Protein AF-A0A7X3MEX0-F1 (afdb_monomer)

Foldseek 3Di:
DDDDDDDDDPDDDPPPVPPPPPDDDDDDDDDDDDDDDDDDDDDDDPVPVVVVVVVQVVQADQAFDDDDPVRVVVQVCVQQVLLVLLLVLCVVAQDPQWGDPVSQVVSQVSCLVVLAQEDEPVNLDAGRNLVQVVVQVVCLVVLDWGWDKYWYAYGNQKIKIWIWTAHSVSKTKIWMWIWGADPVRHTDTDDTTITTFSDWDQDPLGKTKTFSGDDPDLVDQRIDIDRRDDADPVQSCCQVLPDFLQDLFQFCQAQDWDFPVGCQPGALQSSQQSLVCNVPVDGDPQVVAPLAAALVSSCVSLVVAAVDDSVVCCVNQVQDPVSNHGDHDDDDPLQWDPDDGQPGKTQRDWDQDPVRKIKTKIAGHHSSVRGSHQWIKIWIWHADPVGDTHTGTMGGPPVRHNDRDDYDHSCVSPPPD

Secondary structure (DSSP, 8-state):
------------SS-STTSSSSS--PPPPP-------------SSHHHHHHHHHHHHHHTS-EE-PPPHHHHHHHHHHHHHHHHHHHHHHHHHEETTEE-HHHHHHHHHHHHHTT--EEETTSSSPPTTHHHHHHHHHHHHTT--EEEEEEEE-TT--EEEEEEEE-TT-PEEEEEEEEEE-TTS-EEEEEEEEEE-SEEEE-TTSEEEEESS--SSTTS--EEEEE-SPPPHHHHHHIIIIITTT-SSS--TTTS-EETTB-TT--HHHHHHHHHHHHHSS---GGGGTT-EEHHHHHHHHHHHB---HHHHHHHHT-BTTTTEE------TTSS---PPPSEEEEEEEEE-TTS-EEEEEEEEETTTTEEEEEEEEEEEEEPTTS-EEEEEEEE-TTT-S-PPP---GGGGTT--

Radius of gyration: 26.76 Å; Cα contacts (8 Å, |Δi|>4): 718; chains: 1; bounding box: 94×71×64 Å

Nearest PDB structures (foldseek):
  3nm7-assembly2_D  TM=5.779E-01  e=9.319E-01  Borreliella burgdorferi
  3n8b-assembly1_B  TM=6.051E-01  e=1.467E+00  Borreliella burgdorferi
  3nm7-assembly1_A  TM=5.219E-01  e=8.805E-01  Borreliella burgdorferi
  6czh-assembly1_A  TM=4.389E-01  e=1.553E+00  synthetic construct
  9hag-assembly1_A  TM=2.964E-01  e=6.412E+00  synthetic construct

Mean predicted aligned error: 10.01 Å

InterPro domains:
  IPR045714 Protein of unknown function DUF6070 [PF19546] (73-410)

Organism: NCBI:txid2681861

Sequence (417 aa):
MKKRTSIIAAGVFLLIAGMLAWSLKPAHDNERNNSDGDGGSIESIADGEASENQTEKEAYELKIIEMDEQEKEETLKKLFSFMESCKNIYESTIKEGNTDEDALHGMIEIGAKKGLSVACGNRDYNLSNYEQVDAALRDALSGKEAEAEIYQVNTVGVFRYYHLAFNKKNELFVTSASAVFTEEMKPALSQLEKILAYQWEYTPKGWLIWEKALSRNQEMDMHIFCRVLPLDEQCRRITQEYVVPVSYFCNNLFLTDWDMSSLEKLEFNDLFEFLYAEEYGKRLENEAYGDGIPKQEFESVIGQYFDISVDDIEQYGRYDSAKGSYPFHAIGIRNRVQQLQPSFPEVVRCTENEDGTVTAYVEAVSIEEGMDCYYAHEVTLGRREDGRYVYVGNRVDRERSYCIPAYRARREFEGAK

Solvent-accessible surface area (backbone atoms only — not comparable to full-atom values): 24272 Å² total; per-residue (Å²): 136,84,86,79,88,83,90,80,81,91,82,86,92,86,79,79,90,73,78,84,82,82,83,83,76,86,84,78,85,88,88,86,82,88,81,86,90,87,89,78,95,76,87,88,68,68,74,57,61,55,49,51,57,49,57,54,54,56,42,54,42,72,43,71,47,91,74,55,72,65,59,51,53,52,52,50,51,54,46,46,54,52,49,63,72,30,41,70,53,52,72,76,45,54,51,100,73,28,40,46,68,70,51,50,52,50,42,38,49,56,35,32,80,70,71,35,25,22,35,38,68,77,68,85,49,60,29,28,62,27,68,59,42,51,52,23,51,53,39,24,77,72,44,30,68,28,58,36,64,41,36,34,42,35,45,71,50,47,36,37,33,38,40,41,40,29,36,66,84,62,47,43,36,40,40,36,38,31,31,34,66,45,98,85,72,40,84,40,84,74,48,76,52,33,32,44,41,68,45,72,49,74,45,96,86,26,38,39,36,37,26,44,23,52,61,94,47,94,85,53,71,37,51,46,82,43,63,40,52,71,76,57,70,68,22,52,50,46,25,63,74,66,42,58,60,56,48,79,67,76,36,45,78,70,71,39,71,36,34,85,93,44,60,86,83,54,49,55,56,52,39,43,57,34,53,42,22,65,79,68,74,43,77,72,66,59,84,81,33,78,84,19,42,47,49,70,61,50,53,54,51,52,53,64,44,31,92,67,54,70,68,52,49,39,62,68,41,50,52,35,79,91,77,50,17,26,65,55,79,75,90,46,91,80,42,48,68,91,66,90,70,66,70,44,75,39,36,80,42,70,42,80,45,97,87,66,31,37,39,34,37,33,30,20,20,20,56,76,76,69,29,81,51,31,28,32,28,35,42,29,31,36,67,46,97,87,68,49,65,21,57,47,32,21,40,56,35,70,87,69,24,76,50,77,80,77,73,64,65,54,74,69,49,69,77,81,123

Structure (mmCIF, N/CA/C/O backbone):
data_AF-A0A7X3MEX0-F1
#
_entry.id   AF-A0A7X3MEX0-F1
#
loop_
_atom_site.group_PDB
_atom_site.id
_atom_site.type_symbol
_atom_site.label_atom_id
_atom_site.label_alt_id
_atom_site.label_comp_id
_atom_site.label_asym_id
_atom_site.label_entity_id
_atom_site.label_seq_id
_atom_site.pdbx_PDB_ins_code
_atom_site.Cartn_x
_atom_site.Cartn_y
_atom_site.Cartn_z
_atom_site.occupancy
_atom_site.B_iso_or_equiv
_atom_site.auth_seq_id
_atom_site.auth_comp_id
_atom_site.auth_asym_id
_atom_site.auth_atom_id
_atom_site.pdbx_PDB_model_num
ATOM 1 N N . MET A 1 1 ? 42.913 16.919 19.314 1.00 33.41 1 MET A N 1
ATOM 2 C CA . MET A 1 1 ? 42.752 18.363 19.026 1.00 33.41 1 MET A CA 1
ATOM 3 C C . MET A 1 1 ? 41.269 18.695 19.010 1.00 33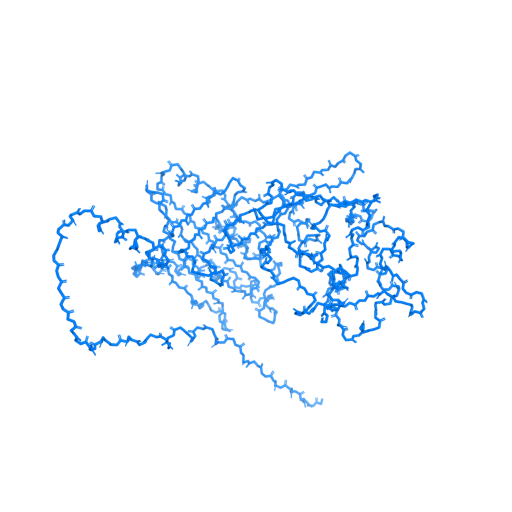.41 1 MET A C 1
ATOM 5 O O . MET A 1 1 ? 40.476 17.877 18.573 1.00 33.41 1 MET A O 1
ATOM 9 N N . LYS A 1 2 ? 40.913 19.834 19.609 1.00 25.48 2 LYS A N 1
ATOM 10 C CA . LYS A 1 2 ? 39.551 20.284 19.922 1.00 25.48 2 LYS A CA 1
ATOM 11 C C . LYS A 1 2 ? 38.726 20.645 18.673 1.00 25.48 2 LYS A C 1
ATOM 13 O O . LYS A 1 2 ? 39.246 21.325 17.800 1.00 25.48 2 LYS A O 1
ATOM 18 N N . LYS A 1 3 ? 37.440 20.266 18.736 1.00 24.16 3 LYS A N 1
ATOM 19 C CA . LYS A 1 3 ? 36.190 20.944 18.314 1.00 24.16 3 LYS A CA 1
ATOM 20 C C . LYS A 1 3 ? 36.165 21.799 17.039 1.00 24.16 3 LYS A C 1
ATOM 22 O O . LYS A 1 3 ? 36.851 22.812 16.963 1.00 24.16 3 LYS A O 1
ATOM 27 N N . ARG A 1 4 ? 35.137 21.527 16.226 1.00 24.48 4 ARG A N 1
ATOM 28 C CA . ARG A 1 4 ? 34.029 22.438 15.840 1.00 24.48 4 ARG A CA 1
ATOM 29 C C . ARG A 1 4 ? 32.907 21.543 15.283 1.00 24.48 4 ARG A C 1
ATOM 31 O O . ARG A 1 4 ? 33.082 20.969 14.224 1.00 24.48 4 ARG A O 1
ATOM 38 N N . THR A 1 5 ? 31.932 21.102 16.080 1.00 26.67 5 THR A N 1
ATOM 39 C CA . THR A 1 5 ? 30.622 21.757 16.294 1.00 26.67 5 THR A CA 1
ATOM 40 C C . THR A 1 5 ? 30.175 22.647 15.133 1.00 26.67 5 THR A C 1
ATOM 42 O O . THR A 1 5 ? 30.556 23.814 15.080 1.00 26.67 5 THR A O 1
ATOM 45 N N . SER A 1 6 ? 29.317 22.098 14.273 1.00 25.45 6 SER A N 1
ATOM 46 C CA . SER A 1 6 ? 28.323 22.859 13.513 1.00 25.45 6 SER A CA 1
ATOM 47 C C . SER A 1 6 ? 26.954 22.431 14.028 1.00 25.45 6 SER A C 1
ATOM 49 O O . SER A 1 6 ? 26.486 21.333 13.756 1.00 25.45 6 SER A O 1
ATOM 51 N N . ILE A 1 7 ? 26.382 23.291 14.865 1.00 29.44 7 ILE A N 1
ATOM 52 C CA . ILE A 1 7 ? 24.985 23.274 15.289 1.00 29.44 7 ILE A CA 1
ATOM 53 C C . ILE A 1 7 ? 24.235 24.040 14.205 1.00 29.44 7 ILE A C 1
ATOM 55 O O . ILE A 1 7 ? 24.453 25.246 14.101 1.00 29.44 7 ILE A O 1
ATOM 59 N N . ILE A 1 8 ? 23.391 23.380 13.410 1.00 28.28 8 ILE A N 1
ATOM 60 C CA . ILE A 1 8 ? 22.372 24.058 12.599 1.00 28.28 8 ILE A CA 1
ATOM 61 C C . ILE A 1 8 ? 21.073 23.240 12.649 1.00 28.28 8 ILE A C 1
ATOM 63 O O . ILE A 1 8 ? 20.976 22.168 12.068 1.00 28.28 8 ILE A O 1
ATOM 67 N N . ALA A 1 9 ? 20.113 23.822 13.372 1.00 27.05 9 ALA A N 1
ATOM 68 C CA . ALA A 1 9 ? 18.663 23.779 13.180 1.00 27.05 9 ALA A CA 1
ATOM 69 C C . ALA A 1 9 ? 17.929 22.424 13.244 1.00 27.05 9 ALA A C 1
ATOM 71 O O . ALA A 1 9 ? 17.372 21.956 12.258 1.00 27.05 9 ALA A O 1
ATOM 72 N N . ALA A 1 10 ? 17.776 21.897 14.462 1.00 30.58 10 ALA A N 1
ATOM 73 C CA . ALA A 1 10 ? 16.537 21.226 14.851 1.00 30.58 10 ALA A CA 1
ATOM 74 C C . ALA A 1 10 ? 15.482 22.313 15.115 1.00 30.58 10 ALA A C 1
ATOM 76 O O . ALA A 1 10 ? 15.647 23.122 16.030 1.00 30.58 10 ALA A O 1
ATOM 77 N N . GLY A 1 11 ? 14.443 22.390 14.284 1.00 30.28 11 GLY A N 1
ATOM 78 C CA . GLY A 1 11 ? 13.380 23.367 14.498 1.00 30.28 11 GLY A CA 1
ATOM 79 C C . GLY A 1 11 ? 12.467 23.610 13.309 1.00 30.28 11 GLY A C 1
ATOM 80 O O . GLY A 1 11 ? 12.394 24.747 12.878 1.00 30.28 11 GLY A O 1
ATOM 81 N N . VAL A 1 12 ? 11.754 22.588 12.827 1.00 31.59 12 VAL A N 1
ATOM 82 C CA . VAL A 1 12 ? 10.429 22.723 12.188 1.00 31.59 12 VAL A CA 1
ATOM 83 C C . VAL A 1 12 ? 9.740 21.358 12.289 1.00 31.59 12 VAL A C 1
ATOM 85 O O . VAL A 1 12 ? 10.047 20.506 11.480 1.00 31.59 12 VAL A O 1
ATOM 88 N N . PHE A 1 13 ? 8.862 21.125 13.272 1.00 32.41 13 PHE A N 1
ATOM 89 C CA . PHE A 1 13 ? 7.739 20.160 13.169 1.00 32.41 13 PHE A CA 1
ATOM 90 C C . PHE A 1 13 ? 6.729 20.337 14.323 1.00 32.41 13 PHE A C 1
ATOM 92 O O . PHE A 1 13 ? 6.247 19.394 14.936 1.00 32.41 13 PHE A O 1
ATOM 99 N N . LEU A 1 14 ? 6.386 21.596 14.616 1.00 30.33 14 LEU A N 1
ATOM 100 C CA . LEU A 1 14 ? 5.299 21.961 15.536 1.00 30.33 14 LEU A CA 1
ATOM 101 C C . LEU A 1 14 ? 4.440 23.094 14.949 1.00 30.33 14 LEU A C 1
ATOM 103 O O . LEU A 1 14 ? 4.109 24.063 15.623 1.00 30.33 14 LEU A O 1
ATOM 107 N N . LEU A 1 15 ? 4.102 22.998 13.659 1.00 28.53 15 LEU A N 1
ATOM 108 C CA . LEU A 1 15 ? 3.284 24.001 12.963 1.00 28.53 15 LEU A CA 1
ATOM 109 C C . LEU A 1 15 ? 2.318 23.383 11.937 1.00 28.53 15 LEU A C 1
ATOM 111 O O . LEU A 1 15 ? 2.246 23.832 10.802 1.00 28.53 15 LEU A O 1
ATOM 115 N N . ILE A 1 16 ? 1.539 22.374 12.343 1.00 33.62 16 ILE A N 1
ATOM 116 C CA . ILE A 1 16 ? 0.289 22.015 11.631 1.00 33.62 16 ILE A CA 1
ATOM 117 C C . ILE A 1 16 ? -0.940 21.981 12.567 1.00 33.62 16 ILE A C 1
ATOM 119 O O . ILE A 1 16 ? -2.067 22.073 12.103 1.00 33.62 16 ILE A O 1
ATOM 123 N N . ALA A 1 17 ? -0.778 22.038 13.894 1.00 31.12 17 ALA A N 1
ATOM 124 C CA . ALA A 1 17 ? -1.920 22.090 14.823 1.00 31.12 17 ALA A CA 1
ATOM 125 C C . ALA A 1 17 ? -2.457 23.514 15.127 1.00 31.12 17 ALA A C 1
ATOM 127 O O . ALA A 1 17 ? -3.343 23.676 15.959 1.00 31.12 17 ALA A O 1
ATOM 128 N N . GLY A 1 18 ? -1.928 24.565 14.483 1.00 29.59 18 GLY A N 1
ATOM 129 C CA . GLY A 1 18 ? -2.185 25.969 14.854 1.00 29.59 18 GLY A CA 1
ATOM 130 C C . GLY A 1 18 ? -2.946 26.838 13.844 1.00 29.59 18 GLY A C 1
ATOM 131 O O . GLY A 1 18 ? -3.159 28.013 14.128 1.00 29.59 18 GLY A O 1
ATOM 132 N N . MET A 1 19 ? -3.353 26.317 12.679 1.00 27.20 19 MET A N 1
ATOM 133 C CA . MET A 1 19 ? -4.048 27.109 11.639 1.00 27.20 19 MET A CA 1
ATOM 134 C C . MET A 1 19 ? -5.567 26.885 11.551 1.00 27.20 19 MET A C 1
ATOM 136 O O . MET A 1 19 ? -6.206 27.445 10.670 1.00 27.20 19 MET A O 1
ATOM 140 N N . LEU A 1 20 ? -6.177 26.153 12.488 1.00 32.59 20 LEU A N 1
ATOM 141 C CA . LEU A 1 20 ? -7.638 25.954 12.519 1.00 32.59 20 LEU A CA 1
ATOM 142 C C . LEU A 1 20 ? -8.388 26.864 13.511 1.00 32.59 20 LEU A C 1
ATOM 144 O O . LEU A 1 20 ? -9.610 26.813 13.585 1.00 32.59 20 LEU A O 1
ATOM 148 N N . ALA A 1 21 ? -7.697 27.753 14.234 1.00 29.94 21 ALA A N 1
ATOM 149 C CA . ALA A 1 21 ? -8.322 28.591 15.269 1.00 29.94 21 ALA A CA 1
ATOM 150 C C . ALA A 1 21 ? -8.512 30.077 14.896 1.00 29.94 21 ALA A C 1
ATOM 152 O O . ALA A 1 21 ? -8.937 30.860 15.742 1.00 29.94 21 ALA A O 1
ATOM 153 N N . TRP A 1 22 ? -8.240 30.497 13.653 1.00 25.12 22 TRP A N 1
ATOM 154 C CA . TRP A 1 22 ? -8.378 31.903 13.229 1.00 25.12 22 TRP A CA 1
ATOM 155 C C . TRP A 1 22 ? -9.063 32.052 11.864 1.00 25.12 22 TRP A C 1
ATOM 157 O O . TRP A 1 22 ? -8.577 32.710 10.951 1.00 25.12 22 TRP A O 1
ATOM 167 N N . SER A 1 23 ? -10.235 31.437 11.704 1.00 29.08 23 SER A N 1
ATOM 168 C CA . SER A 1 23 ? -11.160 31.766 10.601 1.00 29.08 23 SER A CA 1
ATOM 169 C C . SER A 1 23 ? -12.637 31.644 10.988 1.00 29.08 23 SER A C 1
ATOM 171 O O . SER A 1 23 ? -13.495 31.513 10.125 1.00 29.08 23 SER A O 1
ATOM 173 N N . LEU A 1 24 ? -12.958 31.723 12.282 1.00 27.80 24 LEU A N 1
ATOM 174 C CA . LEU A 1 24 ? -14.335 31.771 12.772 1.00 27.80 24 LEU A CA 1
ATOM 175 C C . LEU A 1 24 ? -14.536 33.051 13.588 1.00 27.80 24 LEU A C 1
ATOM 177 O O . LEU A 1 24 ? -14.360 33.085 14.803 1.00 27.80 24 LEU A O 1
ATOM 181 N N . LYS A 1 25 ? -14.913 34.128 12.896 1.00 28.11 25 LYS A N 1
ATOM 182 C CA . LYS A 1 25 ? -15.752 35.176 13.484 1.00 28.11 25 LYS A CA 1
ATOM 183 C C . LYS A 1 25 ? -17.060 35.231 12.695 1.00 28.11 25 LYS A C 1
ATOM 185 O O . LYS A 1 25 ? -17.002 35.243 11.467 1.00 28.11 25 LYS A O 1
ATOM 190 N N . PRO A 1 26 ? -18.215 35.264 13.375 1.00 27.38 26 PRO A N 1
ATOM 191 C CA . PRO A 1 26 ? -19.511 35.315 12.719 1.00 27.38 26 PRO A CA 1
ATOM 192 C C . PRO A 1 26 ? -19.716 36.696 12.087 1.00 27.38 26 PRO A C 1
ATOM 194 O O . PRO A 1 26 ? -19.465 37.723 12.723 1.00 27.38 26 PRO A O 1
ATOM 197 N N . ALA A 1 27 ? -20.164 36.720 10.832 1.00 27.23 27 ALA A N 1
ATOM 198 C CA . ALA A 1 27 ? -20.705 37.924 10.221 1.00 27.23 27 ALA A CA 1
ATOM 199 C C . ALA A 1 27 ? -22.093 38.184 10.823 1.00 27.23 27 ALA A C 1
ATOM 201 O O . ALA A 1 27 ? -22.945 37.301 10.839 1.00 27.23 27 ALA A O 1
ATOM 202 N N . HIS A 1 28 ? -22.268 39.383 11.372 1.00 27.72 28 HIS A N 1
ATOM 203 C CA . HIS A 1 28 ? -23.515 39.879 11.942 1.00 27.72 28 HIS A CA 1
ATOM 204 C C . HIS A 1 28 ? -24.459 40.343 10.820 1.00 27.72 28 HIS A C 1
ATOM 206 O O . HIS A 1 28 ? -24.001 40.881 9.811 1.00 27.72 28 HIS A O 1
ATOM 212 N N . ASP A 1 29 ? -25.756 40.139 11.039 1.00 27.77 29 ASP A N 1
ATOM 213 C CA . ASP A 1 29 ? -26.850 40.338 10.088 1.00 27.77 29 ASP A CA 1
ATOM 214 C C . ASP A 1 29 ? -27.067 41.763 9.542 1.00 27.77 29 ASP A C 1
ATOM 216 O O . ASP A 1 29 ? -26.696 42.779 10.131 1.00 27.77 29 ASP A O 1
ATOM 220 N N . ASN A 1 30 ? -27.737 41.740 8.387 1.00 28.39 30 ASN A N 1
ATOM 221 C CA . ASN A 1 30 ? -28.229 42.781 7.484 1.00 28.39 30 ASN A CA 1
ATOM 222 C C . ASN A 1 30 ? -29.054 43.926 8.105 1.00 28.39 30 ASN A C 1
ATOM 224 O O . ASN A 1 30 ? -29.898 43.703 8.964 1.00 28.39 30 ASN A O 1
ATOM 228 N N . GLU A 1 31 ? -29.010 45.090 7.446 1.00 24.69 31 GLU A N 1
ATOM 229 C CA . GLU A 1 31 ? -30.190 45.950 7.276 1.00 24.69 31 GLU A CA 1
ATOM 230 C C . GLU A 1 31 ? -30.244 46.513 5.847 1.00 24.69 31 GLU A C 1
ATOM 232 O O . GLU A 1 31 ? -29.374 47.285 5.439 1.00 24.69 31 GLU A O 1
ATOM 237 N N . ARG A 1 32 ? -31.307 46.178 5.102 1.00 25.52 32 ARG A N 1
ATOM 238 C CA . ARG A 1 32 ? -31.949 47.072 4.123 1.00 25.52 32 ARG A CA 1
ATOM 239 C C . ARG A 1 32 ? -33.393 46.634 3.864 1.00 25.52 32 ARG A C 1
ATOM 241 O O . ARG A 1 32 ? -33.662 45.484 3.541 1.00 25.52 32 ARG A O 1
ATOM 248 N N . ASN A 1 33 ? -34.284 47.603 4.042 1.00 25.75 33 ASN A N 1
ATOM 249 C CA . ASN A 1 33 ? -35.743 47.538 3.984 1.00 25.75 33 ASN A CA 1
ATOM 250 C C . ASN A 1 33 ? -36.336 47.517 2.561 1.00 25.75 33 ASN A C 1
ATOM 252 O O . ASN A 1 33 ? -35.744 48.090 1.646 1.00 25.75 33 ASN A O 1
ATOM 256 N N . ASN A 1 34 ? -37.602 47.060 2.521 1.00 27.89 34 ASN A N 1
ATOM 257 C CA . ASN A 1 34 ? -38.707 47.359 1.581 1.00 27.89 34 ASN A CA 1
ATOM 258 C C . ASN A 1 34 ? -38.668 46.663 0.202 1.00 27.89 34 ASN A C 1
ATOM 260 O O . ASN A 1 34 ? -37.616 46.584 -0.413 1.00 27.89 34 ASN A O 1
ATOM 264 N N . SER A 1 35 ? -39.769 46.168 -0.384 1.00 26.97 35 SER A N 1
ATOM 265 C CA . SER A 1 35 ? -41.216 46.350 -0.145 1.00 26.97 35 SER A CA 1
ATOM 266 C C . SER A 1 35 ? -42.042 45.354 -0.989 1.00 26.97 35 SER A C 1
ATOM 268 O O . SER A 1 35 ? -41.588 44.948 -2.053 1.00 26.97 35 SE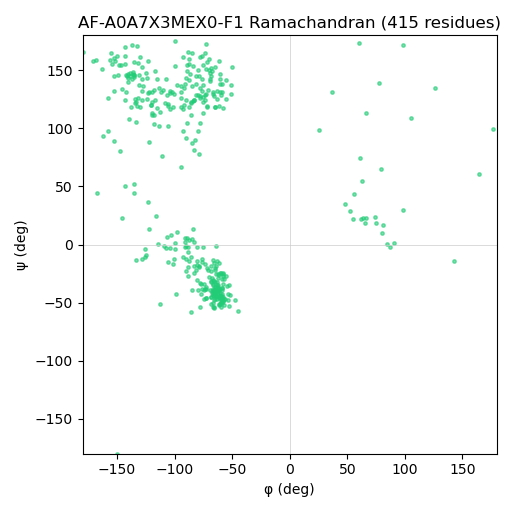R A O 1
ATOM 270 N N . ASP A 1 36 ? -43.274 45.102 -0.530 1.00 28.31 36 ASP A N 1
ATOM 271 C CA . ASP A 1 36 ? -44.517 44.789 -1.264 1.00 28.31 36 ASP A CA 1
ATOM 272 C C . ASP A 1 36 ? -44.681 43.486 -2.080 1.00 28.31 36 ASP A C 1
ATOM 274 O O . ASP A 1 36 ? -44.184 43.344 -3.190 1.00 28.31 36 ASP A O 1
ATOM 278 N N . GLY A 1 37 ? -45.598 42.639 -1.586 1.00 26.03 37 GLY A N 1
ATOM 279 C CA . GLY A 1 37 ? -46.885 42.444 -2.270 1.00 26.03 37 GLY A CA 1
ATOM 280 C C . GLY A 1 37 ? -47.120 41.150 -3.060 1.00 26.03 37 GLY A C 1
ATOM 281 O O . GLY A 1 37 ? -46.685 41.024 -4.196 1.00 26.03 37 GLY A O 1
ATOM 282 N N . ASP A 1 38 ? -47.988 40.311 -2.486 1.00 28.45 38 ASP A N 1
ATOM 283 C CA . ASP A 1 38 ? -49.147 39.632 -3.106 1.00 28.45 38 ASP A CA 1
ATOM 284 C C . ASP A 1 38 ? -49.192 38.103 -2.940 1.00 28.45 38 ASP A C 1
ATOM 286 O O . ASP A 1 38 ? -48.194 37.392 -3.014 1.00 28.45 38 ASP A O 1
ATOM 290 N N . GLY A 1 39 ? -50.390 37.633 -2.593 1.00 30.03 39 GLY A N 1
ATOM 291 C CA . GLY A 1 39 ? -50.663 36.330 -2.011 1.00 30.03 39 GLY A CA 1
ATOM 292 C C . GLY A 1 39 ? -50.877 35.200 -3.013 1.00 30.03 39 GLY A C 1
ATOM 293 O O . GLY A 1 39 ? -51.260 35.390 -4.163 1.00 30.03 39 GLY A O 1
ATOM 294 N N . GLY A 1 40 ? -50.708 33.982 -2.509 1.00 26.69 40 GLY A N 1
ATOM 295 C CA . GLY A 1 40 ? -51.082 32.758 -3.203 1.00 26.69 40 GLY A CA 1
ATOM 296 C C . GLY A 1 40 ? -50.678 31.544 -2.383 1.00 26.69 40 GLY A C 1
ATOM 297 O O . GLY A 1 40 ? -49.517 31.158 -2.360 1.00 26.69 40 GLY A O 1
ATOM 298 N N . SER A 1 41 ? -51.640 30.968 -1.674 1.00 36.75 41 SER A N 1
ATOM 299 C CA . SER A 1 41 ? -51.510 29.731 -0.911 1.00 36.75 41 SER A CA 1
ATOM 300 C C . SER A 1 41 ? -51.157 28.544 -1.814 1.00 36.75 41 SER A C 1
ATOM 302 O O . SER A 1 41 ? -51.954 28.167 -2.671 1.00 36.75 41 SER A O 1
ATOM 304 N N . ILE A 1 42 ? -50.004 27.917 -1.564 1.00 32.09 42 ILE A N 1
ATOM 305 C CA . ILE A 1 42 ? -49.700 26.537 -1.965 1.00 32.09 42 ILE A CA 1
ATOM 306 C C . ILE A 1 42 ? -49.089 25.841 -0.745 1.00 32.09 42 ILE A C 1
ATOM 308 O O . ILE A 1 42 ? -47.954 26.106 -0.357 1.00 32.09 42 ILE A O 1
ATOM 312 N N . GLU A 1 43 ? -49.883 24.983 -0.108 1.00 35.53 43 GLU A N 1
ATOM 313 C CA . GLU A 1 43 ? -49.403 24.021 0.881 1.00 35.53 43 GLU A CA 1
ATOM 314 C C . GLU A 1 43 ? -48.531 22.945 0.210 1.00 35.53 43 GLU A C 1
ATOM 316 O O . GLU A 1 43 ? -48.845 22.455 -0.875 1.00 35.53 43 GLU A O 1
ATOM 321 N N . SER A 1 44 ? -47.509 22.508 0.955 1.00 42.88 44 SER A N 1
ATOM 322 C CA . SER A 1 44 ? -46.856 21.185 0.905 1.00 42.88 44 SER A CA 1
ATOM 323 C C . SER A 1 44 ? -45.829 20.867 -0.199 1.00 42.88 44 SER A C 1
ATOM 325 O O . SER A 1 44 ? -46.011 19.925 -0.961 1.00 42.88 44 SER A O 1
ATOM 327 N N . ILE A 1 45 ? -44.682 21.566 -0.205 1.00 39.06 45 ILE A N 1
ATOM 328 C CA . ILE A 1 45 ? -43.394 21.026 -0.731 1.00 39.06 45 ILE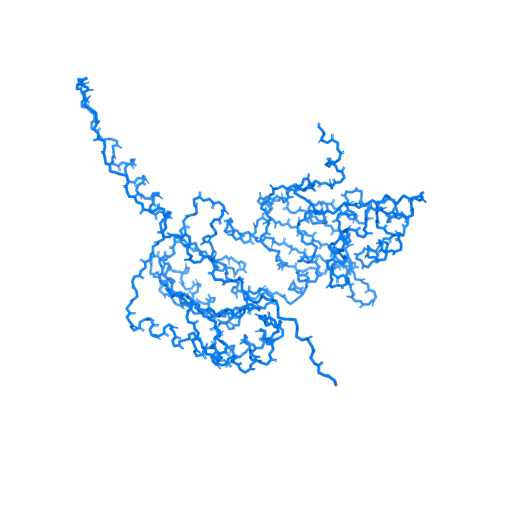 A CA 1
ATOM 329 C C . ILE A 1 45 ? -42.196 21.293 0.225 1.00 39.06 45 ILE A C 1
ATOM 331 O O . ILE A 1 45 ? -41.158 20.650 0.119 1.00 39.06 45 ILE A O 1
ATOM 335 N N . ALA A 1 46 ? -42.335 22.162 1.234 1.00 35.81 46 ALA A N 1
ATOM 336 C CA . ALA A 1 46 ? -41.202 22.638 2.042 1.00 35.81 46 ALA A CA 1
ATOM 337 C C . ALA A 1 46 ? -40.576 21.616 3.021 1.00 35.81 46 ALA A C 1
ATOM 339 O O . ALA A 1 46 ? -39.426 21.796 3.417 1.00 35.81 46 ALA A O 1
ATOM 340 N N . ASP A 1 47 ? -41.283 20.544 3.397 1.00 35.06 47 ASP A N 1
ATOM 341 C CA . ASP A 1 47 ? -40.764 19.565 4.372 1.00 35.06 47 ASP A CA 1
ATOM 342 C C . ASP A 1 47 ? -39.762 18.565 3.761 1.00 35.06 47 ASP A C 1
ATOM 344 O O . ASP A 1 47 ? -38.964 17.976 4.489 1.00 35.06 47 ASP A O 1
ATOM 348 N N . GLY A 1 48 ? -39.753 18.392 2.432 1.00 34.88 48 GLY A N 1
ATOM 349 C CA . GLY A 1 48 ? -38.786 17.531 1.740 1.00 34.88 48 GLY A CA 1
ATOM 350 C C . GLY A 1 48 ? -37.419 18.200 1.591 1.00 34.88 48 GLY A C 1
ATOM 351 O O . GLY A 1 48 ? -36.422 17.675 2.078 1.00 34.88 48 GLY A O 1
ATOM 352 N N . GLU A 1 49 ? -37.392 19.411 1.025 1.00 35.78 49 GLU A N 1
ATOM 353 C CA . GLU A 1 49 ? -36.154 20.151 0.724 1.00 35.78 49 GLU A CA 1
ATOM 354 C C . GLU A 1 49 ? -35.407 20.629 1.982 1.00 35.78 49 GLU A C 1
ATOM 356 O O . GLU A 1 49 ? -34.177 20.698 1.984 1.00 35.78 49 GLU A O 1
ATOM 361 N N . ALA A 1 50 ? -36.116 20.954 3.071 1.00 36.91 50 ALA A N 1
ATOM 362 C CA . ALA A 1 50 ? -35.483 21.348 4.332 1.00 36.91 50 ALA A CA 1
ATOM 363 C C . ALA A 1 50 ? -34.857 20.149 5.066 1.00 36.91 50 ALA A C 1
ATOM 365 O O . ALA A 1 50 ? -33.766 20.280 5.621 1.00 36.91 50 ALA A O 1
ATOM 366 N N . SER A 1 51 ? -35.510 18.977 5.032 1.00 42.25 51 SER A N 1
ATOM 367 C CA . SER A 1 51 ? -34.967 17.749 5.626 1.00 42.25 51 SER A CA 1
ATOM 368 C C . SER A 1 51 ? -33.804 17.180 4.809 1.00 42.25 51 SER A C 1
ATOM 370 O O . SER A 1 51 ? -32.809 16.757 5.395 1.00 42.25 51 SER A O 1
ATOM 372 N N . GLU A 1 52 ? -33.867 17.241 3.474 1.00 47.97 52 GLU A N 1
ATOM 373 C CA . GLU A 1 52 ? -32.787 16.781 2.592 1.00 47.97 52 GLU A CA 1
ATOM 374 C C . GLU A 1 52 ? -31.529 17.638 2.777 1.00 47.97 52 GLU A C 1
ATOM 376 O O . GLU A 1 52 ? -30.460 17.092 3.038 1.00 47.97 52 GLU A O 1
ATOM 381 N N . ASN A 1 53 ? -31.663 18.972 2.795 1.00 56.50 53 ASN A N 1
ATOM 382 C CA . ASN A 1 53 ? -30.536 19.883 3.042 1.00 56.50 53 ASN A CA 1
ATOM 383 C C . ASN A 1 53 ? -29.911 19.719 4.440 1.00 56.50 53 ASN A C 1
ATOM 385 O O . ASN A 1 53 ? -28.710 19.938 4.620 1.00 56.50 53 ASN A O 1
ATOM 389 N N . GLN A 1 54 ? -30.708 19.366 5.451 1.00 52.84 54 GLN A N 1
ATOM 390 C CA . GLN A 1 54 ? -30.216 19.159 6.813 1.00 52.84 54 GLN A CA 1
ATOM 391 C C . GLN A 1 54 ? -29.501 17.807 6.956 1.00 52.84 54 GLN A C 1
ATOM 393 O O . GLN A 1 54 ? -28.405 17.757 7.511 1.00 52.84 54 GLN A O 1
ATOM 398 N N . THR A 1 55 ? -30.059 16.746 6.365 1.00 62.19 55 THR A N 1
ATOM 399 C CA . THR A 1 55 ? -29.454 15.402 6.331 1.00 62.19 55 THR A CA 1
ATOM 400 C C . THR A 1 55 ? -28.147 15.399 5.532 1.00 62.19 55 THR A C 1
ATOM 402 O O . THR A 1 55 ? -27.167 14.775 5.935 1.00 62.19 55 THR A O 1
ATOM 405 N N . GLU A 1 56 ? -28.099 16.147 4.428 1.00 63.94 56 GLU A N 1
ATOM 406 C CA . GLU A 1 56 ? -26.894 16.317 3.618 1.00 63.94 56 GLU A CA 1
ATOM 407 C C . GLU A 1 56 ? -25.805 17.064 4.395 1.00 63.94 56 GLU A C 1
ATOM 409 O O . GLU A 1 56 ? -24.661 16.621 4.433 1.00 63.94 56 GLU A O 1
ATOM 414 N N . LYS A 1 57 ? -26.144 18.148 5.103 1.00 68.19 57 LYS A N 1
ATOM 415 C CA . LYS A 1 57 ? -25.173 18.892 5.917 1.00 68.19 57 LYS A CA 1
ATOM 416 C C . LYS A 1 57 ? -24.602 18.056 7.069 1.00 68.19 57 LYS A C 1
ATOM 418 O O . LYS A 1 57 ? -23.400 18.133 7.322 1.00 68.19 57 LYS A O 1
ATOM 423 N N . GLU A 1 58 ? -25.436 17.248 7.721 1.00 71.94 58 GLU A N 1
ATOM 424 C CA . GLU A 1 58 ? -25.035 16.325 8.793 1.00 71.94 58 GLU A CA 1
ATOM 425 C C . GLU A 1 58 ? -24.076 15.226 8.314 1.00 71.94 58 GLU A C 1
ATOM 427 O O . GLU A 1 58 ? -23.289 14.715 9.111 1.00 71.94 58 GLU A O 1
ATOM 432 N N . ALA A 1 59 ? -24.105 14.868 7.027 1.00 78.38 59 ALA A N 1
ATOM 433 C CA . ALA A 1 59 ? -23.194 13.878 6.460 1.00 78.38 59 ALA A CA 1
ATOM 434 C C . ALA A 1 59 ? -21.742 14.387 6.370 1.00 78.38 59 ALA A C 1
ATOM 436 O O . ALA A 1 59 ? -20.815 13.591 6.483 1.00 78.38 59 ALA A O 1
ATOM 437 N N . TYR A 1 60 ? -21.535 15.704 6.235 1.00 82.81 60 TYR A N 1
ATOM 438 C CA . TYR A 1 60 ? -20.206 16.337 6.182 1.00 82.81 60 TYR A CA 1
ATOM 439 C C . TYR A 1 60 ? -19.666 16.767 7.557 1.00 82.81 60 TYR A C 1
ATOM 441 O O . TYR A 1 60 ? -18.574 17.337 7.638 1.00 82.81 60 TYR A O 1
ATOM 449 N N . GLU A 1 61 ? -20.428 16.576 8.637 1.00 85.56 61 GLU A N 1
ATOM 450 C CA . GLU A 1 61 ? -20.017 16.952 9.991 1.00 85.56 61 GLU A CA 1
ATOM 451 C C . GLU A 1 61 ? -19.520 15.728 10.769 1.00 85.56 61 GLU A C 1
ATOM 453 O O . GLU A 1 61 ? -20.183 14.695 10.853 1.00 85.56 61 GLU A O 1
ATOM 458 N N . LEU A 1 62 ? -18.335 15.855 11.374 1.00 88.50 62 LEU A N 1
ATOM 459 C CA . LEU A 1 62 ? -17.763 14.806 12.212 1.00 88.50 62 LEU A CA 1
ATOM 460 C C . LEU A 1 62 ? -18.633 14.592 13.459 1.00 88.50 62 LEU A C 1
ATOM 462 O O . LEU A 1 62 ? -18.741 15.476 14.313 1.00 88.50 62 LEU A O 1
ATOM 466 N N . LYS A 1 63 ? -19.188 13.388 13.612 1.00 93.31 63 LYS A N 1
ATOM 467 C CA . LYS A 1 63 ? -20.014 13.017 14.768 1.00 93.31 63 LYS A CA 1
ATOM 468 C C . LYS A 1 63 ? -19.141 12.596 15.949 1.00 93.31 63 LYS A C 1
ATOM 470 O O . LYS A 1 63 ? -18.921 11.409 16.179 1.00 93.31 63 LYS A O 1
ATOM 475 N N . ILE A 1 64 ? -18.631 13.579 16.689 1.00 94.25 64 ILE A N 1
ATOM 476 C CA . ILE A 1 64 ? -17.856 13.357 17.919 1.00 94.25 64 ILE A CA 1
ATOM 477 C C . ILE A 1 64 ? -18.793 12.964 19.062 1.00 94.25 64 ILE A C 1
ATOM 479 O O . ILE A 1 64 ? -19.846 13.569 19.258 1.00 94.25 64 ILE A O 1
ATOM 483 N N . ILE A 1 65 ? -18.377 11.978 19.847 1.00 96.94 65 ILE A N 1
ATOM 484 C CA . ILE A 1 65 ? -19.073 11.515 21.043 1.00 96.94 65 ILE A CA 1
ATOM 485 C C . ILE A 1 65 ? -18.213 11.843 22.258 1.00 96.94 65 ILE A C 1
ATOM 487 O O . ILE A 1 65 ? -17.005 11.602 22.266 1.00 96.94 65 ILE A O 1
ATOM 491 N N . GLU A 1 66 ? -18.838 12.388 23.298 1.00 95.94 66 GLU A N 1
ATOM 492 C CA . GLU A 1 66 ? -18.153 12.614 24.565 1.00 95.94 66 GLU A CA 1
ATOM 493 C C . GLU A 1 66 ? -17.795 11.281 25.227 1.00 95.94 66 GLU A C 1
ATOM 495 O O . GLU A 1 66 ? -18.635 10.396 25.389 1.00 95.94 66 GLU A O 1
ATOM 500 N N . MET A 1 67 ? -16.529 11.159 25.615 1.00 96.88 67 MET A N 1
ATOM 501 C CA . MET A 1 67 ? -16.034 10.043 26.412 1.00 96.88 67 MET A CA 1
ATOM 502 C C . MET A 1 67 ? -16.130 10.401 27.891 1.00 96.88 67 MET A C 1
ATOM 504 O O . MET A 1 67 ? -15.752 11.514 28.284 1.00 96.88 67 MET A O 1
ATOM 508 N N . ASP A 1 68 ? -16.558 9.450 28.714 1.00 96.19 68 ASP A N 1
ATOM 509 C CA . ASP A 1 68 ? -16.416 9.582 30.160 1.00 96.19 68 ASP A CA 1
ATOM 510 C C . ASP A 1 68 ? -14.953 9.373 30.601 1.00 96.19 68 ASP A C 1
ATOM 512 O O . ASP A 1 68 ? -14.097 8.926 29.834 1.00 96.19 68 ASP A O 1
ATOM 516 N N . GLU A 1 69 ? -14.635 9.762 31.836 1.00 96.75 69 GLU A N 1
ATOM 517 C CA . GLU A 1 69 ? -13.260 9.677 32.345 1.00 96.75 69 GLU A CA 1
ATOM 518 C C . GLU A 1 69 ? -12.757 8.233 32.452 1.00 96.75 69 GLU A C 1
ATOM 520 O O . GLU A 1 69 ? -11.576 7.985 32.219 1.00 96.75 69 GLU A O 1
ATOM 525 N N . GLN A 1 70 ? -13.641 7.271 32.732 1.00 97.00 70 GLN A N 1
ATOM 526 C CA . GLN A 1 70 ? -13.256 5.866 32.819 1.00 97.00 70 GLN A CA 1
ATOM 527 C C . GLN A 1 70 ? -12.858 5.330 31.436 1.00 97.00 70 GLN A C 1
ATOM 529 O O . GLN A 1 70 ? -11.808 4.704 31.298 1.00 97.00 70 GLN A O 1
ATOM 534 N N . GLU A 1 71 ? -13.64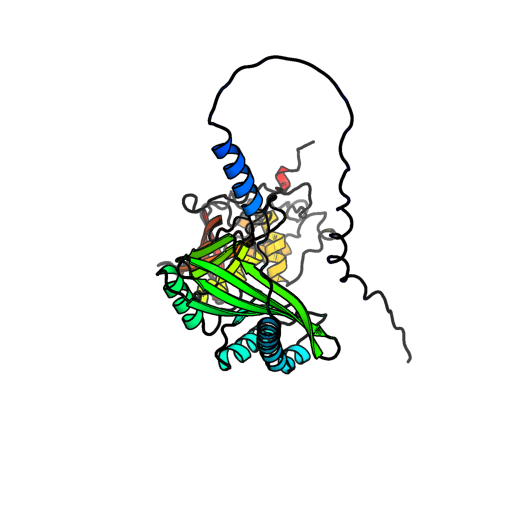1 5.628 30.399 1.00 97.00 71 GLU A N 1
ATOM 535 C CA . GLU A 1 71 ? -13.356 5.238 29.019 1.00 97.00 71 GLU A CA 1
ATOM 536 C C . GLU A 1 71 ? -12.024 5.832 28.535 1.00 97.00 71 GLU A C 1
ATOM 538 O O . GLU A 1 71 ? -11.216 5.139 27.904 1.00 97.00 71 GLU A O 1
ATOM 543 N N . LYS A 1 72 ? -11.748 7.102 28.870 1.00 98.00 72 LYS A N 1
ATOM 544 C CA . LYS A 1 72 ? -10.461 7.749 28.564 1.00 98.00 72 LYS A CA 1
ATOM 545 C C . LYS A 1 72 ? -9.307 7.034 29.261 1.00 98.00 72 LYS A C 1
ATOM 547 O O . LYS A 1 72 ? -8.325 6.682 28.606 1.00 98.00 72 LYS A O 1
ATOM 552 N N . GLU A 1 73 ? -9.410 6.800 30.567 1.00 97.94 73 GLU A N 1
ATOM 553 C CA . GLU A 1 73 ? -8.363 6.139 31.350 1.00 97.94 73 GLU A CA 1
ATOM 554 C C . GLU A 1 73 ? -8.074 4.718 30.846 1.00 97.94 73 GLU A C 1
ATOM 556 O O . GLU A 1 73 ? -6.908 4.344 30.684 1.00 97.94 73 GLU A O 1
ATOM 561 N N . GLU A 1 74 ? -9.110 3.933 30.546 1.00 97.88 74 GLU A N 1
ATOM 562 C CA . GLU A 1 74 ? -8.971 2.573 30.021 1.00 97.88 74 GLU A CA 1
ATOM 563 C C . GLU A 1 74 ? -8.317 2.557 28.633 1.00 97.88 74 GLU A C 1
ATOM 565 O O . GLU A 1 74 ? -7.392 1.771 28.396 1.00 97.88 74 GLU A O 1
ATOM 570 N N . THR A 1 75 ? -8.730 3.469 27.749 1.00 98.19 75 THR A N 1
ATOM 571 C CA . THR A 1 75 ? -8.156 3.634 26.405 1.00 98.19 75 THR A CA 1
ATOM 572 C C . THR A 1 75 ? -6.664 3.965 26.475 1.00 98.19 75 THR A C 1
ATOM 574 O O . THR A 1 75 ? -5.834 3.308 25.840 1.00 98.19 75 THR A O 1
ATOM 577 N N . LEU A 1 76 ? -6.295 4.950 27.299 1.00 98.25 76 LEU A N 1
ATOM 578 C CA . LEU A 1 76 ? -4.902 5.363 27.467 1.00 98.25 76 LEU A CA 1
ATOM 579 C C . LEU A 1 76 ? -4.058 4.264 28.111 1.00 98.25 76 LEU A C 1
ATOM 581 O O . LEU A 1 76 ? -2.933 4.015 27.678 1.00 98.25 76 LEU A O 1
ATOM 585 N N . LYS A 1 77 ? -4.603 3.555 29.105 1.00 98.31 77 LYS A N 1
ATOM 586 C CA . LYS A 1 77 ? -3.926 2.426 29.749 1.00 98.31 77 LYS A CA 1
ATOM 587 C C . LYS A 1 77 ? -3.604 1.317 28.749 1.00 98.31 77 LYS A C 1
ATOM 589 O O . LYS A 1 77 ? -2.491 0.792 28.777 1.00 98.31 77 LYS A O 1
ATOM 594 N N . LYS A 1 78 ? -4.546 0.968 27.867 1.00 98.44 78 LYS A N 1
ATOM 595 C CA . LYS A 1 78 ? -4.346 -0.038 26.813 1.00 98.44 78 LYS A CA 1
ATOM 596 C C . LYS A 1 78 ? -3.235 0.377 25.849 1.00 98.44 78 LYS A C 1
ATOM 598 O O . LYS A 1 78 ? -2.293 -0.392 25.651 1.00 98.44 78 LYS A O 1
ATOM 603 N N . LEU A 1 79 ? -3.304 1.595 25.308 1.00 98.56 79 LEU A N 1
ATOM 604 C CA . LEU A 1 79 ? -2.293 2.119 24.386 1.00 98.56 79 LEU A CA 1
ATOM 605 C C . LEU A 1 79 ? -0.904 2.189 25.041 1.00 98.56 79 LEU A C 1
ATOM 607 O O . LEU A 1 79 ? 0.064 1.649 24.508 1.00 98.56 79 LEU A O 1
ATOM 611 N N . PHE A 1 80 ? -0.797 2.795 26.224 1.00 98.44 80 PHE A N 1
ATOM 612 C CA . PHE A 1 80 ? 0.490 2.982 26.898 1.00 98.44 80 PHE A CA 1
ATOM 613 C C . PHE A 1 80 ? 1.094 1.666 27.386 1.00 98.44 80 PHE A C 1
ATOM 615 O O . PHE A 1 80 ? 2.313 1.515 27.366 1.00 98.44 80 PHE A O 1
ATOM 622 N N . SER A 1 81 ? 0.275 0.682 27.766 1.00 98.31 81 SER A N 1
ATOM 623 C CA . SER A 1 81 ? 0.775 -0.654 28.102 1.00 98.31 81 SER A CA 1
ATOM 624 C C . SER A 1 81 ? 1.393 -1.363 26.893 1.00 98.31 81 SER A C 1
ATOM 626 O O . SER A 1 81 ? 2.371 -2.104 27.057 1.00 98.31 81 SER A O 1
ATOM 628 N N . PHE A 1 82 ? 0.827 -1.181 25.696 1.00 98.31 82 PHE A N 1
ATOM 629 C CA . PHE A 1 82 ? 1.425 -1.697 24.467 1.00 98.31 82 PHE A CA 1
ATOM 630 C C . PHE A 1 82 ? 2.742 -0.973 24.170 1.00 98.31 82 PHE A C 1
ATOM 632 O O . PHE A 1 82 ? 3.773 -1.633 24.058 1.00 98.31 82 PHE A O 1
ATOM 639 N N . MET A 1 83 ? 2.737 0.365 24.183 1.00 97.75 83 MET A N 1
ATOM 640 C CA . MET A 1 83 ? 3.944 1.176 23.979 1.00 97.75 83 MET A CA 1
ATOM 641 C C . MET A 1 83 ? 5.079 0.771 24.920 1.00 97.75 83 MET A C 1
ATOM 643 O O . MET A 1 83 ? 6.168 0.439 24.462 1.00 97.75 83 MET A O 1
ATOM 647 N N . GLU A 1 84 ? 4.831 0.717 26.230 1.00 97.50 84 GLU A N 1
ATOM 648 C CA . GLU A 1 84 ? 5.873 0.394 27.212 1.00 97.50 84 GLU A CA 1
ATOM 649 C C . GLU A 1 84 ? 6.447 -1.017 27.000 1.00 97.50 84 GLU A C 1
ATOM 651 O O . GLU A 1 84 ? 7.623 -1.257 27.263 1.00 97.50 84 GLU A O 1
ATOM 656 N N . SER A 1 85 ? 5.655 -1.946 26.450 1.00 97.12 85 SER A N 1
ATOM 657 C CA . SER A 1 85 ? 6.145 -3.279 26.079 1.00 97.12 85 SER A CA 1
ATOM 658 C C . SER A 1 85 ? 7.136 -3.240 24.907 1.00 97.12 85 SER A C 1
ATOM 660 O O . SER A 1 85 ? 8.013 -4.096 24.825 1.00 97.12 85 SER A O 1
ATOM 662 N N . CYS A 1 86 ? 7.009 -2.256 24.018 1.00 96.31 86 CYS A N 1
ATOM 663 C CA . CYS A 1 86 ? 7.846 -2.060 22.833 1.00 96.31 86 CYS A CA 1
ATOM 664 C C . CYS A 1 86 ? 9.077 -1.174 23.087 1.00 96.31 86 CYS A C 1
ATOM 666 O O . CYS A 1 86 ? 9.988 -1.139 22.262 1.00 96.31 86 CYS A O 1
ATOM 668 N N . LYS A 1 87 ? 9.128 -0.490 24.236 1.00 94.81 87 LYS A N 1
ATOM 669 C CA . LYS A 1 87 ? 10.132 0.523 24.592 1.00 94.81 87 LYS A CA 1
ATOM 670 C C . LYS A 1 87 ? 11.579 0.111 24.332 1.00 94.81 87 LYS A C 1
ATOM 672 O O . LYS A 1 87 ? 12.318 0.875 23.724 1.00 94.81 87 LYS A O 1
ATOM 677 N N . ASN A 1 88 ? 11.971 -1.090 24.759 1.00 93.12 88 ASN A N 1
ATOM 678 C CA . ASN A 1 88 ? 13.353 -1.559 24.610 1.00 93.12 88 ASN A CA 1
ATOM 679 C C . ASN A 1 88 ? 13.759 -1.703 23.138 1.00 93.12 88 ASN A C 1
ATOM 681 O O . ASN A 1 88 ? 14.882 -1.359 22.785 1.00 93.12 88 ASN A O 1
ATOM 685 N N . ILE A 1 89 ? 12.852 -2.212 22.293 1.00 92.75 89 ILE A N 1
ATOM 686 C CA . ILE A 1 89 ? 13.104 -2.306 20.852 1.00 92.75 89 ILE A CA 1
ATOM 687 C C . ILE A 1 89 ? 13.213 -0.893 20.289 1.00 92.75 89 ILE A C 1
ATOM 689 O O . ILE A 1 89 ? 14.249 -0.562 19.723 1.00 92.75 89 ILE A O 1
ATOM 693 N N . TYR A 1 90 ? 12.206 -0.052 20.540 1.00 90.69 90 TYR A N 1
ATOM 694 C CA . TYR A 1 90 ? 12.140 1.318 20.033 1.00 90.69 90 TYR A CA 1
ATOM 695 C C . TYR A 1 90 ? 13.390 2.149 20.368 1.00 90.69 90 TYR A C 1
ATOM 697 O O . TYR A 1 90 ? 13.978 2.774 19.490 1.00 90.69 90 TYR A O 1
ATOM 705 N N . GLU A 1 91 ? 13.836 2.124 21.627 1.00 89.69 91 GLU A N 1
ATOM 706 C CA . GLU A 1 91 ? 15.020 2.862 22.089 1.00 89.69 91 GLU A CA 1
ATOM 707 C C . GLU A 1 91 ? 16.308 2.389 21.401 1.00 89.69 91 GLU A C 1
ATOM 709 O O . GLU A 1 91 ? 17.200 3.187 21.122 1.00 89.69 91 GLU A O 1
ATOM 714 N N . SER A 1 92 ? 16.410 1.089 21.112 1.00 85.94 92 SER A N 1
ATOM 715 C CA . SER A 1 92 ? 17.619 0.491 20.539 1.00 85.94 92 SER A CA 1
ATOM 716 C C . SER A 1 92 ? 17.781 0.710 19.033 1.00 85.94 92 SER A C 1
ATOM 718 O O . SER A 1 92 ? 18.890 0.557 18.518 1.00 85.94 92 SER A O 1
ATOM 720 N N . THR A 1 93 ? 16.701 1.049 18.327 1.00 80.88 93 THR A N 1
ATOM 721 C CA . THR A 1 93 ? 16.652 1.034 16.854 1.00 80.88 93 THR A CA 1
ATOM 722 C C . THR A 1 93 ? 16.209 2.355 16.238 1.00 80.88 93 THR A C 1
ATOM 724 O O . THR A 1 93 ? 16.249 2.490 15.015 1.00 80.88 93 THR A O 1
ATOM 727 N N . ILE A 1 94 ? 15.834 3.353 17.048 1.00 77.62 94 ILE A N 1
ATOM 728 C CA . ILE A 1 94 ? 15.504 4.680 16.532 1.00 77.62 94 ILE A CA 1
ATOM 729 C C . ILE A 1 94 ? 16.742 5.344 15.906 1.00 77.62 94 ILE A C 1
ATOM 731 O O . ILE A 1 94 ? 17.754 5.602 16.560 1.00 77.62 94 ILE A O 1
ATOM 735 N N . LYS A 1 95 ? 16.660 5.634 14.609 1.00 67.06 95 LYS A N 1
ATOM 736 C CA . LYS A 1 95 ? 17.686 6.313 13.811 1.00 67.06 95 LYS A CA 1
ATOM 737 C C . LYS A 1 95 ? 17.076 7.582 13.239 1.00 67.06 95 LYS A C 1
ATOM 739 O O . LYS A 1 95 ? 16.084 7.522 12.525 1.00 67.06 95 LYS A O 1
ATOM 744 N N . GLU A 1 96 ? 17.653 8.736 13.572 1.00 67.81 96 GLU A N 1
ATOM 745 C CA . GLU A 1 96 ? 17.230 10.041 13.027 1.00 67.81 96 GLU A CA 1
ATOM 746 C C . GLU A 1 96 ? 15.718 10.335 13.174 1.00 67.81 96 GLU A C 1
ATOM 748 O O . GLU A 1 96 ? 15.140 11.073 12.384 1.00 67.81 96 GLU A O 1
ATOM 753 N N . GLY A 1 97 ? 15.071 9.772 14.204 1.00 63.66 97 GLY A N 1
ATOM 754 C CA . GLY A 1 97 ? 13.635 9.939 14.460 1.00 63.66 97 GLY A CA 1
ATOM 755 C C . GLY A 1 97 ? 12.723 8.894 13.807 1.00 63.66 97 GLY A C 1
ATOM 756 O O . GLY A 1 97 ? 11.517 8.970 14.012 1.00 63.66 97 GLY A O 1
ATOM 757 N N . ASN A 1 98 ? 13.274 7.911 13.089 1.00 69.00 98 ASN A N 1
ATOM 758 C CA . ASN A 1 98 ? 12.527 6.796 12.507 1.00 69.00 98 ASN A CA 1
ATOM 759 C C . ASN A 1 98 ? 12.973 5.450 13.092 1.00 69.00 98 ASN A C 1
ATOM 761 O O . ASN A 1 98 ? 14.137 5.253 13.442 1.00 69.00 98 ASN A O 1
ATOM 765 N N . THR A 1 99 ? 12.047 4.505 13.169 1.00 74.94 99 THR A N 1
ATOM 766 C CA . THR A 1 99 ? 12.302 3.100 13.489 1.00 74.94 99 THR A CA 1
ATOM 767 C C . THR A 1 99 ? 12.529 2.320 12.193 1.00 74.94 99 THR A C 1
ATOM 769 O O . THR A 1 99 ? 11.781 2.515 11.235 1.00 74.94 99 THR A O 1
ATOM 772 N N . ASP A 1 100 ? 13.549 1.455 12.144 1.00 83.75 100 ASP A N 1
ATOM 773 C CA . ASP A 1 100 ? 13.728 0.543 11.004 1.00 83.75 100 ASP A CA 1
ATOM 774 C C . ASP A 1 100 ? 12.647 -0.557 10.955 1.00 83.75 100 ASP A C 1
ATOM 776 O O . ASP A 1 100 ? 11.948 -0.812 11.939 1.00 83.75 100 ASP A O 1
ATOM 780 N N . GLU A 1 101 ? 12.461 -1.167 9.780 1.00 86.38 101 GLU A N 1
ATOM 781 C CA . GLU A 1 101 ? 11.375 -2.126 9.516 1.00 86.38 101 GLU A CA 1
ATOM 782 C C . GLU A 1 101 ? 11.472 -3.376 10.400 1.00 86.38 101 GLU A C 1
ATOM 784 O O . GLU A 1 101 ? 10.475 -3.796 10.986 1.00 86.38 101 GLU A O 1
ATOM 789 N N . ASP A 1 102 ? 12.680 -3.904 10.608 1.00 89.00 102 ASP A N 1
ATOM 790 C CA . ASP A 1 102 ? 12.911 -5.054 11.489 1.00 89.00 102 ASP A CA 1
ATOM 791 C C . ASP A 1 102 ? 12.450 -4.771 12.925 1.00 89.00 102 ASP A C 1
ATOM 793 O O . ASP A 1 102 ? 11.793 -5.596 13.571 1.00 89.00 102 ASP A O 1
ATOM 797 N N . ALA A 1 103 ? 12.766 -3.585 13.448 1.00 91.31 103 ALA A N 1
ATOM 798 C CA . ALA A 1 103 ? 12.302 -3.174 14.761 1.00 91.31 103 ALA A CA 1
ATOM 799 C C . ALA A 1 103 ? 10.785 -2.977 14.806 1.00 91.31 103 ALA A C 1
ATOM 801 O O . ALA A 1 103 ? 10.151 -3.345 15.799 1.00 91.31 103 ALA A O 1
ATOM 802 N N . LEU A 1 104 ? 10.195 -2.431 13.742 1.00 93.62 104 LEU A N 1
ATOM 803 C CA . LEU A 1 104 ? 8.750 -2.286 13.611 1.00 93.62 104 LEU A CA 1
ATOM 804 C C . LEU A 1 104 ? 8.042 -3.645 13.680 1.00 93.62 104 LEU A C 1
ATOM 806 O O . LEU A 1 104 ? 7.138 -3.824 14.501 1.00 93.62 104 LEU A O 1
ATOM 810 N N . HIS A 1 105 ? 8.501 -4.623 12.899 1.00 94.88 105 HIS A N 1
ATOM 811 C CA . HIS A 1 105 ? 7.977 -5.992 12.922 1.00 94.88 105 HIS A CA 1
ATOM 812 C C . HIS A 1 105 ? 8.202 -6.644 14.291 1.00 94.88 105 HIS A C 1
ATOM 814 O O . HIS A 1 105 ? 7.302 -7.280 14.836 1.00 94.88 105 HIS A O 1
ATOM 820 N N . GLY A 1 106 ? 9.354 -6.402 14.923 1.00 95.69 106 GLY A N 1
ATOM 821 C CA . GLY A 1 106 ? 9.630 -6.844 16.290 1.00 95.69 106 GLY A CA 1
ATOM 822 C C . GLY A 1 106 ? 8.634 -6.300 17.326 1.00 95.69 106 GLY A C 1
ATOM 823 O O . GLY A 1 106 ? 8.213 -7.030 18.227 1.00 95.69 106 GLY A O 1
ATOM 824 N N . MET A 1 107 ? 8.212 -5.039 17.201 1.00 96.25 107 MET A N 1
ATOM 825 C CA . MET A 1 107 ? 7.187 -4.442 18.067 1.00 96.25 107 MET A CA 1
ATOM 826 C C . MET A 1 107 ? 5.797 -5.045 17.824 1.00 96.25 107 MET A C 1
ATOM 828 O O . MET A 1 107 ? 5.071 -5.304 18.789 1.00 96.25 107 MET A O 1
ATOM 832 N N . ILE A 1 108 ? 5.449 -5.324 16.565 1.00 97.44 108 ILE A N 1
ATOM 833 C CA . ILE A 1 108 ? 4.213 -6.034 16.196 1.00 97.44 108 ILE A CA 1
ATOM 834 C C . ILE A 1 108 ? 4.193 -7.427 16.835 1.00 97.44 108 ILE A C 1
ATOM 836 O O . ILE A 1 108 ? 3.214 -7.792 17.484 1.00 97.44 108 ILE A O 1
ATOM 840 N N . GLU A 1 109 ? 5.303 -8.159 16.757 1.00 97.88 109 GLU A N 1
ATOM 841 C CA . GLU A 1 109 ? 5.479 -9.483 17.362 1.00 97.88 109 GLU A CA 1
ATOM 842 C C . GLU A 1 109 ? 5.378 -9.475 18.898 1.00 97.88 109 GLU A C 1
ATOM 844 O O . GLU A 1 109 ? 4.852 -10.412 19.506 1.00 97.88 109 GLU A O 1
ATOM 849 N N . ILE A 1 110 ? 5.842 -8.411 19.566 1.00 97.56 110 ILE A N 1
ATOM 850 C CA . ILE A 1 110 ? 5.642 -8.237 21.016 1.00 97.56 110 ILE A CA 1
ATOM 851 C C . ILE A 1 110 ? 4.151 -8.152 21.352 1.00 97.56 110 ILE A C 1
ATOM 853 O O . ILE A 1 110 ? 3.701 -8.795 22.306 1.00 97.56 110 ILE A O 1
ATOM 857 N N . GLY A 1 111 ? 3.391 -7.358 20.594 1.00 97.75 111 GLY A N 1
ATOM 858 C CA . GLY A 1 111 ? 1.946 -7.250 20.777 1.00 97.75 111 GLY A CA 1
ATOM 859 C C . GLY A 1 111 ? 1.228 -8.555 20.435 1.00 97.75 111 GLY A C 1
ATOM 860 O O . GLY A 1 111 ? 0.393 -9.014 21.215 1.00 97.75 111 GLY A O 1
ATOM 861 N N . ALA A 1 112 ? 1.639 -9.217 19.351 1.00 97.88 112 ALA A N 1
ATOM 862 C CA . ALA A 1 112 ? 1.102 -10.504 18.923 1.00 97.88 112 ALA A CA 1
ATOM 863 C C . ALA A 1 112 ? 1.213 -11.566 20.031 1.00 97.88 112 ALA A C 1
ATOM 865 O O . ALA A 1 112 ? 0.224 -12.205 20.388 1.00 97.88 112 ALA A O 1
ATOM 866 N N . LYS A 1 113 ? 2.387 -11.684 20.669 1.00 98.19 113 LYS A N 1
ATOM 867 C CA . LYS A 1 113 ? 2.639 -12.607 21.797 1.00 98.19 113 LYS A CA 1
ATOM 868 C C . LYS A 1 113 ? 1.812 -12.301 23.047 1.00 98.19 113 LYS A C 1
ATOM 870 O O . LYS A 1 113 ? 1.679 -13.160 23.916 1.00 98.19 113 LYS A O 1
ATOM 875 N N . LYS A 1 114 ? 1.271 -11.087 23.155 1.00 97.44 114 LYS A N 1
ATOM 876 C CA . LYS A 1 114 ? 0.341 -10.671 24.216 1.00 97.44 114 LYS A CA 1
ATOM 877 C C . LYS A 1 114 ? -1.127 -10.890 23.838 1.00 97.44 114 LYS A C 1
ATOM 879 O O . LYS A 1 114 ? -1.994 -10.552 24.636 1.00 97.44 114 LYS A O 1
ATOM 884 N N . GLY A 1 115 ? -1.402 -11.450 22.659 1.00 97.81 115 GLY A N 1
ATOM 885 C CA . GLY A 1 115 ? -2.753 -11.661 22.139 1.00 97.81 115 GLY A CA 1
ATOM 886 C C . GLY A 1 115 ? -3.389 -10.412 21.524 1.00 97.81 115 GLY A C 1
ATOM 887 O O . GLY A 1 115 ? -4.585 -10.431 21.248 1.00 97.81 115 GLY A O 1
ATOM 888 N N . LEU A 1 116 ? -2.620 -9.334 21.322 1.00 98.56 116 LEU A N 1
ATOM 889 C CA . LEU A 1 116 ? -3.116 -8.096 20.718 1.00 98.56 116 LEU A CA 1
ATOM 890 C C . LEU A 1 116 ? -3.144 -8.219 19.198 1.00 98.56 116 LEU A C 1
ATOM 892 O O . LEU A 1 116 ? -2.231 -8.813 18.620 1.00 98.56 116 LEU A O 1
ATOM 896 N N . SER A 1 117 ? -4.135 -7.597 18.565 1.00 98.62 117 SER A N 1
ATOM 897 C CA . SER A 1 117 ? -4.181 -7.467 17.112 1.00 98.62 117 SER A CA 1
ATOM 898 C C . SER A 1 117 ? -3.459 -6.197 16.687 1.00 98.62 117 SER A C 1
ATOM 900 O O . SER A 1 117 ? -3.961 -5.095 16.905 1.00 98.62 117 SER A O 1
ATOM 902 N N . VAL A 1 118 ? -2.251 -6.334 16.141 1.00 98.50 118 VAL A N 1
ATOM 903 C CA . VAL A 1 118 ? -1.376 -5.201 15.816 1.00 98.50 118 VAL A CA 1
ATOM 904 C C . VAL A 1 118 ? -1.154 -5.115 14.312 1.00 98.50 118 VAL A C 1
ATOM 906 O O . VAL A 1 118 ? -0.597 -6.026 13.705 1.00 98.50 118 VAL A O 1
ATOM 909 N N . ALA A 1 119 ? -1.595 -4.012 13.717 1.00 97.25 119 ALA A N 1
ATOM 910 C CA . ALA A 1 119 ? -1.371 -3.669 12.325 1.00 97.25 119 ALA A CA 1
ATOM 911 C C . ALA A 1 119 ? -0.034 -2.942 12.148 1.00 97.25 119 ALA A C 1
ATOM 913 O O . ALA A 1 119 ? 0.364 -2.116 12.978 1.00 97.25 119 ALA A O 1
ATOM 914 N N . CYS A 1 120 ? 0.609 -3.163 11.006 1.00 95.12 120 CYS A N 1
ATOM 915 C CA . CYS A 1 120 ? 1.692 -2.298 10.573 1.00 95.12 120 CYS A CA 1
ATOM 916 C C . CYS A 1 120 ? 1.142 -1.067 9.849 1.00 95.12 120 CYS A C 1
ATOM 918 O O . CYS A 1 120 ? 0.449 -1.192 8.839 1.00 95.12 120 CYS A O 1
ATOM 920 N N . GLY A 1 121 ? 1.481 0.135 10.318 1.00 90.94 121 GLY A N 1
ATOM 921 C CA . GLY A 1 121 ? 1.106 1.379 9.638 1.00 90.94 121 GLY A CA 1
ATOM 922 C C . GLY A 1 121 ? 1.757 1.547 8.260 1.00 90.94 121 GLY A C 1
ATOM 923 O O . GLY A 1 121 ? 1.230 2.284 7.428 1.00 90.94 121 GLY A O 1
ATOM 924 N N . ASN A 1 122 ? 2.852 0.828 7.999 1.00 87.56 122 ASN A N 1
ATOM 925 C CA . AS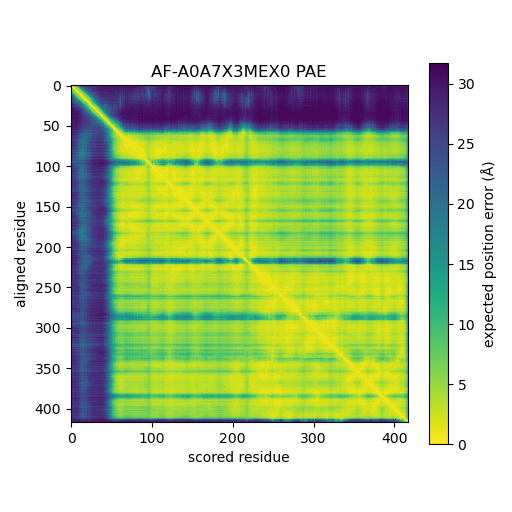N A 1 122 ? 3.543 0.792 6.710 1.00 87.56 122 ASN A CA 1
ATOM 926 C C . ASN A 1 122 ? 2.944 -0.239 5.735 1.00 87.56 122 ASN A C 1
ATOM 928 O O . ASN A 1 122 ? 3.229 -0.166 4.546 1.00 87.56 122 ASN A O 1
ATOM 932 N N . ARG A 1 123 ? 2.046 -1.124 6.206 1.00 88.31 123 ARG A N 1
ATOM 933 C CA . ARG A 1 123 ? 1.313 -2.131 5.402 1.00 88.31 123 ARG A CA 1
ATOM 934 C C . ARG A 1 123 ? 2.190 -3.220 4.760 1.00 88.31 123 ARG A C 1
ATOM 936 O O . ARG A 1 123 ? 1.752 -3.914 3.850 1.00 88.31 123 ARG A O 1
ATOM 943 N N . ASP A 1 124 ? 3.401 -3.407 5.262 1.00 89.44 124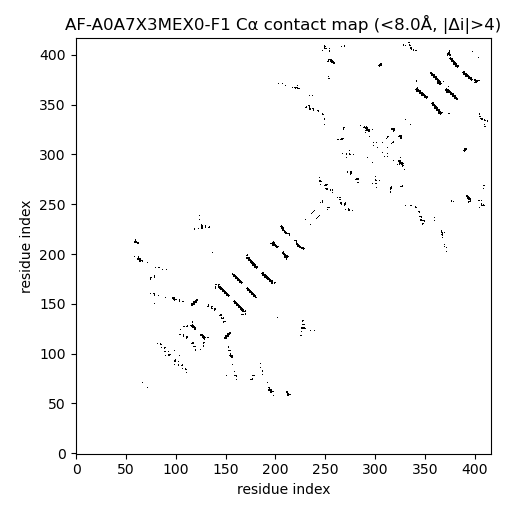 ASP A N 1
ATOM 944 C CA . ASP A 1 124 ? 4.344 -4.468 4.884 1.00 89.44 124 ASP A CA 1
ATOM 945 C C . ASP A 1 124 ? 4.234 -5.722 5.780 1.00 89.44 124 ASP A C 1
ATOM 947 O O . ASP A 1 124 ? 4.749 -6.782 5.430 1.00 89.44 124 ASP A O 1
ATOM 951 N N . TYR A 1 125 ? 3.499 -5.637 6.895 1.00 92.88 125 TYR A N 1
ATOM 952 C CA . TYR A 1 125 ? 3.251 -6.743 7.822 1.00 92.88 125 TYR A CA 1
ATOM 953 C C . TYR A 1 125 ? 1.754 -7.001 8.027 1.00 92.88 125 TYR A C 1
ATOM 955 O O . TYR A 1 125 ? 0.954 -6.063 8.095 1.00 92.88 125 TYR A O 1
ATOM 963 N N . ASN A 1 126 ? 1.374 -8.275 8.166 1.00 96.06 126 ASN A N 1
ATOM 964 C CA . ASN A 1 126 ? -0.014 -8.657 8.438 1.00 96.06 126 ASN A CA 1
ATOM 965 C C . ASN A 1 126 ? -0.486 -8.165 9.804 1.00 96.06 126 ASN A C 1
ATOM 967 O O . ASN A 1 126 ? 0.292 -8.089 10.754 1.00 96.06 126 ASN A O 1
ATOM 971 N N . LEU A 1 127 ? -1.795 -7.942 9.919 1.00 97.81 127 LEU A N 1
ATOM 972 C CA . LEU A 1 127 ? -2.441 -7.817 11.216 1.00 97.81 127 LEU A CA 1
ATOM 973 C C . LEU A 1 127 ? -2.190 -9.095 12.029 1.00 97.81 127 LEU A C 1
ATOM 975 O O . LEU A 1 127 ? -2.597 -10.190 11.634 1.00 97.81 127 LEU A O 1
ATOM 979 N N . SER A 1 128 ? -1.505 -8.964 13.163 1.00 98.06 128 SER A N 1
ATOM 980 C CA . SER A 1 128 ? -1.343 -10.091 14.081 1.00 98.06 128 SER A CA 1
ATOM 981 C C . SER A 1 128 ? -2.682 -10.456 14.725 1.00 98.06 128 SER A C 1
ATOM 983 O O . SER A 1 128 ? -3.551 -9.600 14.864 1.00 98.06 128 SER A O 1
ATOM 985 N N . ASN A 1 129 ? -2.866 -11.729 15.097 1.00 98.12 129 ASN A N 1
ATOM 986 C CA . ASN A 1 129 ? -4.085 -12.235 15.750 1.00 98.12 129 ASN A CA 1
ATOM 987 C C . ASN A 1 129 ? -5.404 -11.795 15.067 1.00 98.12 129 ASN A C 1
ATOM 989 O O . ASN A 1 129 ? -6.409 -11.535 15.741 1.00 98.12 129 ASN A O 1
ATOM 993 N N . TYR A 1 130 ? -5.388 -11.681 13.733 1.00 98.31 130 TYR A N 1
ATOM 994 C CA . TYR A 1 130 ? -6.473 -11.102 12.939 1.00 98.31 130 TYR A CA 1
ATOM 995 C C . TYR A 1 130 ? -7.802 -11.843 13.090 1.00 98.31 130 TYR A C 1
ATOM 997 O O . TYR A 1 130 ? -8.851 -11.234 12.900 1.00 98.31 130 TYR A O 1
ATOM 1005 N N . GLU A 1 131 ? -7.788 -13.128 13.452 1.00 98.56 131 GLU A N 1
ATOM 1006 C CA . GLU A 1 131 ? -8.980 -13.969 13.562 1.00 98.56 131 GLU A CA 1
ATOM 1007 C C . GLU A 1 131 ? -10.003 -13.392 14.547 1.00 98.56 131 GLU A C 1
ATOM 1009 O O . GLU A 1 131 ? -11.207 -13.508 14.327 1.00 98.56 131 GLU A O 1
ATOM 1014 N N . GLN A 1 132 ? -9.536 -12.732 15.611 1.00 97.06 132 GLN A N 1
ATOM 1015 C CA . GLN A 1 132 ? -10.411 -12.076 16.587 1.00 97.06 132 GLN A CA 1
ATOM 1016 C C . GLN A 1 132 ? -11.140 -10.875 15.969 1.00 97.06 132 GLN A C 1
ATOM 1018 O O . GLN A 1 132 ? -12.329 -10.677 16.209 1.00 97.06 132 GLN A O 1
ATOM 1023 N N . VAL A 1 133 ? -10.435 -10.100 15.142 1.00 98.62 133 VAL A N 1
ATOM 1024 C CA . VAL A 1 133 ? -10.990 -8.932 14.448 1.00 98.62 133 VAL A CA 1
ATOM 1025 C C . VAL A 1 133 ? -11.923 -9.383 13.323 1.00 98.62 133 VAL A C 1
ATOM 1027 O O . VAL A 1 133 ? -13.044 -8.893 13.236 1.00 98.62 133 VAL A O 1
ATOM 1030 N N . ASP A 1 134 ? -11.516 -10.362 12.510 1.00 98.75 134 ASP A N 1
ATOM 1031 C CA . ASP A 1 134 ? -12.351 -10.938 11.447 1.00 98.75 134 ASP A CA 1
ATOM 1032 C C . ASP A 1 134 ? -13.656 -11.521 12.007 1.00 98.75 134 ASP A C 1
ATOM 1034 O O . ASP A 1 134 ? -14.730 -11.244 11.473 1.00 98.75 134 ASP A O 1
ATOM 1038 N N . ALA A 1 135 ? -13.596 -12.269 13.114 1.00 98.38 135 ALA A N 1
ATOM 1039 C CA . ALA A 1 135 ? -14.786 -12.821 13.757 1.00 98.38 135 ALA A CA 1
ATOM 1040 C C . ALA A 1 135 ? -15.753 -11.722 14.227 1.00 98.38 135 ALA A C 1
ATOM 1042 O O . ALA A 1 135 ? -16.948 -11.800 13.936 1.00 98.38 135 ALA A O 1
ATOM 1043 N N . ALA A 1 136 ? -15.242 -10.679 14.888 1.00 98.31 136 ALA A N 1
ATOM 1044 C CA . ALA A 1 136 ? -16.051 -9.550 15.341 1.00 98.31 136 ALA A CA 1
ATOM 1045 C C . ALA A 1 136 ? -16.703 -8.794 14.170 1.00 98.31 136 ALA A C 1
ATOM 1047 O O . ALA A 1 136 ? -17.890 -8.477 14.225 1.00 98.31 136 ALA A O 1
ATOM 1048 N N . LEU A 1 137 ? -15.965 -8.565 13.079 1.00 98.38 137 LEU A N 1
ATOM 1049 C CA . LEU A 1 137 ? -16.497 -7.914 11.879 1.00 98.38 137 LEU A CA 1
ATOM 1050 C C . LEU A 1 137 ? -17.563 -8.766 11.183 1.00 98.38 137 LEU A C 1
ATOM 1052 O O . LEU A 1 137 ? -18.584 -8.238 10.746 1.00 98.38 137 LEU A O 1
ATOM 1056 N N . ARG A 1 138 ? -17.385 -10.090 11.116 1.00 97.69 138 ARG A N 1
ATOM 1057 C CA . ARG A 1 138 ? -18.414 -11.004 10.587 1.00 97.69 138 ARG A CA 1
ATOM 1058 C C . ARG A 1 138 ? -19.667 -11.025 11.456 1.00 97.69 138 ARG A C 1
ATOM 1060 O O . ARG A 1 138 ? -20.774 -11.080 10.921 1.00 97.69 138 ARG A O 1
ATOM 1067 N N . ASP A 1 139 ? -19.508 -10.973 12.775 1.00 97.62 139 ASP A N 1
ATOM 1068 C CA . ASP A 1 139 ? -20.637 -10.862 13.693 1.00 97.62 139 ASP A CA 1
ATOM 1069 C C . ASP A 1 139 ? -21.384 -9.535 13.493 1.00 97.62 139 ASP A C 1
ATOM 1071 O O . ASP A 1 139 ? -22.613 -9.561 13.363 1.00 97.62 139 ASP A O 1
ATOM 1075 N N . ALA A 1 140 ? -20.665 -8.417 13.348 1.00 97.38 140 ALA A N 1
ATOM 1076 C CA . ALA A 1 140 ? -21.243 -7.114 13.017 1.00 97.38 140 ALA A CA 1
ATOM 1077 C C . ALA A 1 140 ? -22.022 -7.150 11.689 1.00 97.38 140 ALA A C 1
ATOM 1079 O O . ALA A 1 140 ? -23.201 -6.804 11.666 1.00 97.38 140 ALA A O 1
ATOM 1080 N N . LEU A 1 141 ? -21.433 -7.698 10.615 1.00 96.00 141 LEU A N 1
ATOM 1081 C CA . LEU A 1 141 ? -22.109 -7.887 9.319 1.00 96.00 141 LEU A CA 1
ATOM 1082 C C . LEU A 1 141 ? -23.377 -8.756 9.417 1.00 96.00 141 LEU A C 1
ATOM 1084 O O . LEU A 1 141 ? -24.281 -8.632 8.592 1.00 96.00 141 LEU A O 1
ATOM 1088 N N . SER A 1 142 ? -23.465 -9.634 10.421 1.00 95.50 142 SER A N 1
ATOM 1089 C CA . SER A 1 142 ? -24.660 -10.443 10.698 1.00 95.50 142 SER A CA 1
ATOM 1090 C C . SER A 1 142 ? -25.718 -9.732 11.562 1.00 95.50 142 SER A C 1
ATOM 1092 O O . SER A 1 142 ? -26.722 -10.344 11.930 1.00 95.50 142 SER A O 1
ATOM 1094 N N . GLY A 1 143 ? -25.511 -8.450 11.887 1.00 95.25 143 GLY A N 1
ATOM 1095 C CA . GLY A 1 143 ? -26.415 -7.616 12.684 1.00 95.25 143 GLY A CA 1
ATOM 1096 C C . GLY A 1 143 ? -26.299 -7.821 14.198 1.00 95.25 143 GLY A C 1
ATOM 1097 O O . GLY A 1 143 ? -27.213 -7.453 14.942 1.00 95.25 143 GLY A O 1
ATOM 1098 N N . LYS A 1 144 ? -25.214 -8.444 14.672 1.00 96.75 144 LYS A N 1
ATOM 1099 C CA . LYS A 1 144 ? -24.953 -8.620 16.106 1.00 96.75 144 LYS A CA 1
ATOM 1100 C C . LYS A 1 144 ? -24.177 -7.431 16.658 1.00 96.75 144 LYS A C 1
ATOM 1102 O O . LYS A 1 144 ? -23.421 -6.780 15.948 1.00 96.75 144 LYS A O 1
ATOM 1107 N N . GLU A 1 145 ? -24.336 -7.201 17.958 1.00 97.94 145 GLU A N 1
ATOM 1108 C CA . GLU A 1 145 ? -23.390 -6.364 18.694 1.00 97.94 145 GLU A CA 1
ATOM 1109 C C . GLU A 1 145 ? -22.044 -7.081 18.740 1.00 97.94 145 GLU A C 1
ATOM 1111 O O . GLU A 1 145 ? -21.985 -8.273 19.056 1.00 97.94 145 GLU A O 1
ATOM 1116 N N . ALA A 1 146 ? -20.986 -6.360 18.398 1.00 98.12 146 ALA A N 1
ATOM 1117 C CA . ALA A 1 146 ? -19.636 -6.890 18.338 1.00 98.12 146 ALA A CA 1
ATOM 1118 C C . ALA A 1 146 ? -18.636 -5.792 18.687 1.00 98.12 146 ALA A C 1
ATOM 1120 O O . ALA A 1 146 ? -18.904 -4.607 18.489 1.00 98.12 146 ALA A O 1
ATOM 1121 N N . GLU A 1 147 ? -17.471 -6.198 19.177 1.00 98.31 147 GLU A N 1
ATOM 1122 C CA . GLU A 1 147 ? -16.371 -5.287 19.458 1.00 98.31 147 GLU A CA 1
ATOM 1123 C C . GLU A 1 147 ? -15.056 -5.863 18.943 1.00 98.31 147 GLU A C 1
ATOM 1125 O O . GLU A 1 147 ? -14.841 -7.075 18.984 1.00 98.31 147 GLU A O 1
ATOM 1130 N N . ALA A 1 148 ? -14.172 -4.987 18.477 1.00 98.38 148 ALA A N 1
ATOM 1131 C CA . ALA A 1 148 ? -12.824 -5.342 18.063 1.00 98.38 148 ALA A CA 1
ATOM 1132 C C . ALA A 1 148 ? -11.818 -4.290 18.531 1.00 98.38 148 ALA A C 1
ATOM 1134 O O . ALA A 1 148 ? -12.113 -3.098 18.592 1.00 98.38 148 ALA A O 1
ATOM 1135 N N . GLU A 1 149 ? -10.603 -4.739 18.826 1.00 98.56 149 GLU A N 1
ATOM 1136 C CA . GLU A 1 149 ? -9.488 -3.875 19.200 1.00 98.56 149 GLU A CA 1
ATOM 1137 C C . GLU A 1 149 ? -8.356 -4.040 18.198 1.00 98.56 149 GLU A C 1
ATOM 1139 O O . GLU A 1 149 ? -7.962 -5.160 17.867 1.00 98.56 149 GLU A O 1
ATOM 1144 N N . ILE A 1 150 ? -7.832 -2.916 17.720 1.00 98.62 150 ILE A N 1
ATOM 1145 C CA . ILE A 1 150 ? -6.727 -2.876 16.770 1.00 98.62 150 ILE A CA 1
ATOM 1146 C C . ILE A 1 150 ? -5.692 -1.888 17.285 1.00 98.62 150 ILE A C 1
ATOM 1148 O O . ILE A 1 150 ? -5.979 -0.720 17.541 1.00 98.62 150 ILE A O 1
ATOM 1152 N N . TYR A 1 151 ? -4.462 -2.356 17.406 1.00 98.62 151 TYR A N 1
ATOM 1153 C CA . TYR A 1 151 ? -3.299 -1.525 17.661 1.00 98.62 151 TYR A CA 1
ATOM 1154 C C . TYR A 1 151 ? -2.570 -1.284 16.346 1.00 98.62 151 TYR A C 1
ATOM 1156 O O . TYR A 1 151 ? -2.638 -2.097 15.429 1.00 98.62 151 TYR A O 1
ATOM 1164 N N . GLN A 1 152 ? -1.843 -0.182 16.247 1.00 97.75 152 GLN A N 1
ATOM 1165 C CA . GLN A 1 152 ? -0.980 0.086 15.105 1.00 97.75 152 GLN A CA 1
ATOM 1166 C C . GLN A 1 152 ? 0.313 0.734 15.576 1.00 97.75 152 GLN A C 1
ATOM 1168 O O . GLN A 1 152 ? 0.317 1.513 16.529 1.00 97.75 152 GLN A O 1
ATOM 1173 N N . VAL A 1 153 ? 1.403 0.431 14.885 1.00 96.12 153 VAL A N 1
ATOM 1174 C CA . VAL A 1 153 ? 2.680 1.135 15.006 1.00 96.12 153 VAL A CA 1
ATOM 1175 C C . VAL A 1 153 ? 3.246 1.370 13.603 1.00 96.12 153 VAL A C 1
ATOM 1177 O O . VAL A 1 153 ? 2.958 0.592 12.691 1.00 96.12 153 VAL A O 1
ATOM 1180 N N . ASN A 1 154 ? 3.988 2.458 13.393 1.00 93.62 154 ASN A N 1
ATOM 1181 C CA . ASN A 1 154 ? 4.615 2.787 12.108 1.00 93.62 154 ASN A CA 1
ATOM 1182 C C . ASN A 1 154 ? 6.087 3.201 12.269 1.00 93.62 154 ASN A C 1
ATOM 1184 O O . ASN A 1 154 ? 6.562 3.414 13.386 1.00 93.62 154 ASN A O 1
ATOM 1188 N N . THR A 1 155 ? 6.804 3.346 11.152 1.00 89.56 155 THR A N 1
ATOM 1189 C CA . THR A 1 155 ? 8.234 3.714 11.156 1.00 89.56 155 THR A CA 1
ATOM 1190 C C . THR A 1 155 ? 8.522 5.118 11.690 1.00 89.56 155 THR A C 1
ATOM 1192 O O . THR A 1 155 ? 9.659 5.395 12.049 1.00 89.56 155 THR A O 1
ATOM 1195 N N . VAL A 1 156 ? 7.523 5.998 11.807 1.00 90.31 156 VAL A N 1
ATOM 1196 C CA . VAL A 1 156 ? 7.679 7.347 12.395 1.00 90.31 156 VAL A CA 1
ATOM 1197 C C . VAL A 1 156 ? 7.448 7.326 13.919 1.00 90.31 156 VAL A C 1
ATOM 1199 O O . VAL A 1 156 ? 7.392 8.363 14.574 1.00 90.31 156 VAL A O 1
ATOM 1202 N N . GLY A 1 157 ? 7.273 6.140 14.511 1.00 90.44 157 GLY A N 1
ATOM 1203 C CA . GLY A 1 157 ? 7.134 5.967 15.956 1.00 90.44 157 GLY A CA 1
ATOM 1204 C C . GLY A 1 157 ? 5.784 6.383 16.531 1.00 90.44 157 GLY A C 1
ATOM 1205 O O . GLY A 1 157 ? 5.661 6.586 17.742 1.00 90.44 157 GLY A O 1
ATOM 1206 N N . VAL A 1 158 ? 4.757 6.495 15.685 1.00 95.00 158 VAL A N 1
ATOM 1207 C CA . VAL A 1 158 ? 3.384 6.739 16.129 1.00 95.00 158 VAL A CA 1
ATOM 1208 C C . VAL A 1 158 ? 2.726 5.411 16.471 1.00 95.00 158 VAL A C 1
ATOM 1210 O O . VAL A 1 158 ? 2.591 4.530 15.622 1.00 95.00 158 VAL A O 1
ATOM 1213 N N . PHE A 1 159 ? 2.259 5.303 17.710 1.00 97.81 159 PHE A N 1
ATOM 1214 C CA . PHE A 1 159 ? 1.428 4.205 18.179 1.00 97.81 159 PHE A CA 1
ATOM 1215 C C . PHE A 1 159 ? -0.030 4.638 18.153 1.00 97.81 159 PHE A C 1
ATOM 1217 O O . PHE A 1 159 ? -0.357 5.750 18.574 1.00 97.81 159 PHE A O 1
ATOM 1224 N N . ARG A 1 160 ? -0.916 3.761 17.686 1.00 98.31 160 ARG A N 1
ATOM 1225 C CA . ARG A 1 160 ? -2.361 3.987 17.686 1.00 98.31 160 ARG A CA 1
ATOM 1226 C C . ARG A 1 160 ? -3.099 2.820 18.313 1.00 98.31 160 ARG A C 1
ATOM 1228 O O . ARG A 1 160 ? -2.636 1.682 18.284 1.00 98.31 160 ARG A O 1
ATOM 1235 N N . TYR A 1 161 ? -4.260 3.134 18.858 1.00 98.62 161 TYR A N 1
ATOM 1236 C CA . TYR A 1 161 ? -5.243 2.185 19.344 1.00 98.62 161 TYR A CA 1
ATOM 1237 C C . TYR A 1 161 ? -6.606 2.569 18.782 1.00 98.62 161 TYR A C 1
ATOM 1239 O O . TYR A 1 161 ? -6.956 3.751 18.773 1.00 98.62 161 TYR A O 1
ATOM 1247 N N . TYR A 1 162 ? -7.353 1.564 18.347 1.00 98.50 162 TYR A N 1
ATOM 1248 C CA . TYR A 1 162 ? -8.724 1.656 17.880 1.00 98.50 162 TYR A CA 1
ATOM 1249 C C . TYR A 1 162 ? -9.556 0.622 18.633 1.00 98.50 162 TYR A C 1
ATOM 1251 O O . TYR A 1 162 ? -9.251 -0.569 18.595 1.00 98.50 162 TYR A O 1
ATOM 1259 N N . HIS A 1 163 ? -10.615 1.077 19.290 1.00 98.62 163 HIS A N 1
ATOM 1260 C CA . HIS A 1 163 ? -11.709 0.234 19.755 1.00 98.62 163 HIS A CA 1
ATOM 1261 C C . HIS A 1 163 ? -12.904 0.477 18.848 1.00 98.62 163 HIS A C 1
ATOM 1263 O O . HIS A 1 163 ? -13.351 1.613 18.683 1.00 98.62 163 HIS A O 1
ATOM 1269 N N . LEU A 1 164 ? -13.359 -0.597 18.221 1.00 98.69 164 LEU A N 1
ATOM 1270 C CA . LEU A 1 164 ? -14.468 -0.623 17.286 1.00 98.69 164 LEU A CA 1
ATOM 1271 C C . LEU A 1 164 ? -15.643 -1.262 18.010 1.00 98.69 164 LEU A C 1
ATOM 1273 O O . LEU A 1 164 ? -15.535 -2.418 18.413 1.00 98.69 164 LEU A O 1
ATOM 1277 N N . ALA A 1 165 ? -16.745 -0.538 18.165 1.00 98.44 165 ALA A N 1
ATOM 1278 C CA . ALA A 1 165 ? -17.966 -1.059 18.763 1.00 98.44 165 ALA A CA 1
ATOM 1279 C C . ALA A 1 165 ? -19.123 -0.950 17.767 1.00 98.44 165 ALA A C 1
ATOM 1281 O O . ALA A 1 165 ? -19.484 0.141 17.325 1.00 98.44 165 ALA A O 1
ATOM 1282 N N . PHE A 1 166 ? -19.702 -2.096 17.423 1.00 98.31 166 PHE A N 1
ATOM 1283 C CA . PHE A 1 166 ? -20.814 -2.225 16.490 1.00 98.31 166 PHE A CA 1
ATOM 1284 C C . PHE A 1 166 ? -22.101 -2.468 17.263 1.00 98.31 166 PHE A C 1
ATOM 1286 O O . PHE A 1 166 ? -22.157 -3.339 18.135 1.00 98.31 166 PHE A O 1
ATOM 1293 N N . ASN A 1 167 ? -23.155 -1.723 16.936 1.00 96.69 167 ASN A N 1
ATOM 1294 C CA . ASN A 1 167 ? -24.468 -1.934 17.539 1.00 96.69 167 ASN A CA 1
ATOM 1295 C C . ASN A 1 167 ? -25.407 -2.753 16.631 1.00 96.69 167 ASN A C 1
ATOM 1297 O O . ASN A 1 167 ? -25.112 -3.029 15.471 1.00 96.69 167 ASN A O 1
ATOM 1301 N N . LYS A 1 168 ? -26.604 -3.092 17.129 1.00 94.06 168 LYS A N 1
ATOM 1302 C CA . LYS A 1 168 ? -27.625 -3.847 16.362 1.00 94.06 168 LYS A CA 1
ATOM 1303 C C . LYS A 1 168 ? -28.157 -3.134 15.116 1.00 94.06 168 LYS A C 1
ATOM 1305 O O . LYS A 1 168 ? -28.855 -3.754 14.320 1.00 94.06 168 LYS A O 1
ATOM 1310 N N . LYS A 1 169 ? -27.897 -1.833 14.973 1.00 93.06 169 LYS A N 1
ATOM 1311 C CA . LYS A 1 169 ? -28.232 -1.050 13.776 1.00 93.06 169 LYS A CA 1
ATOM 1312 C C . LYS A 1 169 ? -27.090 -1.030 12.760 1.00 93.06 169 LYS A C 1
ATOM 1314 O O . LYS A 1 169 ? -27.206 -0.331 11.761 1.00 93.06 169 LYS A O 1
ATOM 1319 N N . ASN A 1 170 ? -26.021 -1.789 13.004 1.00 91.56 170 ASN A N 1
ATOM 1320 C CA . ASN A 1 170 ? -24.812 -1.806 12.190 1.00 91.56 170 ASN A CA 1
ATOM 1321 C C . ASN A 1 170 ? -24.062 -0.458 12.172 1.00 91.56 170 ASN A C 1
ATOM 1323 O O . ASN A 1 170 ? -23.299 -0.184 11.249 1.00 91.56 170 ASN A O 1
ATOM 1327 N N . GLU A 1 171 ? -24.273 0.388 13.182 1.00 97.00 171 GLU A N 1
ATOM 1328 C CA . GLU A 1 171 ? -23.525 1.634 13.364 1.00 97.00 171 GLU A CA 1
ATOM 1329 C C . GLU A 1 171 ? -22.181 1.330 14.037 1.00 97.00 171 GLU A C 1
ATOM 1331 O O . GLU A 1 171 ? -22.132 0.542 14.987 1.00 97.00 171 GLU A O 1
ATOM 1336 N N . LEU A 1 172 ? -21.108 1.970 13.562 1.00 98.44 172 LEU A N 1
ATOM 1337 C CA . LEU A 1 172 ? -19.753 1.806 14.089 1.00 98.44 172 LEU A CA 1
ATOM 1338 C C . LEU A 1 172 ? -19.350 3.010 14.949 1.00 98.44 172 LEU A C 1
ATOM 1340 O O . LEU A 1 172 ? -19.193 4.128 14.458 1.00 98.44 172 LEU A O 1
ATOM 1344 N N . PHE A 1 173 ? -19.111 2.750 16.228 1.00 98.44 173 PHE A N 1
ATOM 1345 C CA . PHE A 1 173 ? -18.489 3.674 17.165 1.00 98.44 173 PHE A CA 1
ATOM 1346 C C . PHE A 1 173 ? -16.989 3.388 17.215 1.00 98.44 173 PHE A C 1
ATOM 1348 O O . PHE A 1 173 ? -16.586 2.250 17.454 1.00 98.44 173 PHE A O 1
ATOM 1355 N N . VAL A 1 174 ? -16.163 4.410 16.999 1.00 98.44 174 VAL A N 1
ATOM 1356 C CA . VAL A 1 174 ? -14.702 4.277 17.006 1.00 98.44 174 VAL A CA 1
ATOM 1357 C C . VAL A 1 174 ? -14.126 5.141 18.111 1.00 98.44 174 VAL A C 1
ATOM 1359 O O . VAL A 1 174 ? -14.135 6.366 18.001 1.00 98.44 174 VAL A O 1
ATOM 1362 N N . THR A 1 175 ? -13.579 4.506 19.143 1.00 98.62 175 THR A N 1
ATOM 1363 C CA . THR A 1 175 ? -12.710 5.173 20.117 1.00 98.62 175 THR A CA 1
ATOM 1364 C C . THR A 1 175 ? -11.272 5.014 19.645 1.00 98.62 175 THR A C 1
ATOM 1366 O O . THR A 1 175 ? -10.789 3.895 19.479 1.00 98.62 175 THR A O 1
ATOM 1369 N N . SER A 1 176 ? -10.574 6.123 19.401 1.00 97.75 176 SER A N 1
ATOM 1370 C CA . SER A 1 176 ? -9.198 6.106 18.913 1.00 97.75 176 SER A CA 1
ATOM 1371 C C . SER A 1 176 ? -8.267 6.961 19.760 1.00 97.75 176 SER A C 1
ATOM 1373 O O . SER A 1 176 ? -8.619 8.043 20.230 1.00 97.75 176 SER A O 1
ATOM 1375 N N . ALA A 1 177 ? -7.050 6.462 19.943 1.00 98.50 177 ALA A N 1
ATOM 1376 C CA . ALA A 1 177 ? -5.979 7.170 20.620 1.00 98.50 177 ALA A CA 1
ATOM 1377 C C . ALA A 1 177 ? -4.677 7.024 19.838 1.00 98.50 177 ALA A C 1
ATOM 1379 O O . ALA A 1 177 ? -4.412 5.976 19.249 1.00 98.50 177 ALA A O 1
ATOM 1380 N N . SER A 1 178 ? -3.845 8.062 19.848 1.00 98.19 178 SER A N 1
ATOM 1381 C CA . SER A 1 178 ? -2.491 7.996 19.299 1.00 98.19 178 SER A CA 1
ATOM 1382 C C . SER A 1 178 ? -1.479 8.657 20.210 1.00 98.19 178 SER A C 1
ATOM 1384 O O . SER A 1 178 ? -1.798 9.627 20.897 1.00 98.19 178 SER A O 1
ATOM 1386 N N . ALA A 1 179 ? -0.267 8.120 20.231 1.00 98.06 179 ALA A N 1
ATOM 1387 C CA . ALA A 1 179 ? 0.795 8.574 21.107 1.00 98.06 179 ALA A CA 1
ATOM 1388 C C . ALA A 1 179 ? 2.176 8.294 20.510 1.00 98.06 179 ALA A C 1
ATOM 1390 O O . ALA A 1 179 ? 2.340 7.433 19.645 1.00 98.06 179 ALA A O 1
ATOM 1391 N N . VAL A 1 180 ? 3.168 9.018 21.016 1.00 96.19 180 VAL A N 1
ATOM 1392 C CA . VAL A 1 180 ? 4.588 8.883 20.665 1.00 96.19 180 VAL A CA 1
ATOM 1393 C C . VAL A 1 180 ? 5.425 8.780 21.936 1.00 96.19 180 VAL A C 1
ATOM 1395 O O . VAL A 1 180 ? 4.966 9.154 23.018 1.00 96.19 180 VAL A O 1
ATOM 1398 N N . PHE A 1 181 ? 6.656 8.284 21.831 1.00 94.81 181 PHE A N 1
ATOM 1399 C CA . PHE A 1 181 ? 7.622 8.409 22.922 1.00 94.81 181 PHE A CA 1
ATOM 1400 C C . PHE A 1 181 ? 8.224 9.820 22.958 1.00 94.81 181 PHE A C 1
ATOM 1402 O O . PHE A 1 181 ? 8.613 10.356 21.921 1.00 94.81 181 PHE A O 1
ATOM 1409 N N . THR A 1 182 ? 8.321 10.420 24.148 1.00 92.94 182 THR A N 1
ATOM 1410 C CA . THR A 1 182 ? 9.114 11.642 24.369 1.00 92.94 182 THR A CA 1
ATOM 1411 C C . THR A 1 182 ? 10.613 11.341 24.349 1.00 92.94 182 THR A C 1
ATOM 1413 O O . THR A 1 182 ? 11.022 10.180 24.381 1.00 92.94 182 THR A O 1
ATOM 1416 N N . GLU A 1 183 ? 11.445 12.386 24.377 1.00 88.19 183 GLU A N 1
ATOM 1417 C CA . GLU A 1 183 ? 12.903 12.251 24.519 1.00 88.19 183 GLU A CA 1
ATOM 1418 C C . GLU A 1 183 ? 13.303 11.483 25.794 1.00 88.19 183 GLU A C 1
ATOM 1420 O O . GLU A 1 183 ? 14.306 10.775 25.811 1.00 88.19 183 GLU A O 1
ATOM 1425 N N . GLU A 1 184 ? 12.497 11.554 26.857 1.00 90.81 184 GLU A N 1
ATOM 1426 C CA . GLU A 1 184 ? 12.688 10.788 28.096 1.00 90.81 184 GLU A CA 1
ATOM 1427 C C . GLU A 1 184 ? 12.110 9.365 28.041 1.00 90.81 184 GLU A C 1
ATOM 1429 O O . GLU A 1 184 ? 11.954 8.725 29.088 1.00 90.81 184 GLU A O 1
ATOM 1434 N N . MET A 1 185 ? 11.762 8.867 26.850 1.00 91.38 185 MET A N 1
ATOM 1435 C CA . MET A 1 185 ? 11.212 7.528 26.630 1.00 91.38 185 MET A CA 1
ATOM 1436 C C . MET A 1 185 ? 9.954 7.253 27.466 1.00 91.38 185 MET A C 1
ATOM 1438 O O . MET A 1 185 ? 9.789 6.183 28.069 1.00 91.38 185 MET A O 1
ATOM 1442 N N . LYS A 1 186 ? 9.059 8.246 27.512 1.00 94.19 186 LYS A N 1
ATOM 1443 C CA . LYS A 1 186 ? 7.729 8.146 28.126 1.00 94.19 186 LYS A CA 1
ATOM 1444 C C . LYS A 1 186 ? 6.638 8.291 27.066 1.00 94.19 186 LYS A C 1
ATOM 1446 O O . LYS A 1 186 ? 6.798 9.123 26.177 1.00 94.19 186 LYS A O 1
ATOM 1451 N N . PRO A 1 187 ? 5.526 7.545 27.156 1.00 95.31 187 PRO A N 1
ATOM 1452 C CA . PRO A 1 187 ? 4.378 7.775 26.287 1.00 95.31 187 PRO A CA 1
ATOM 1453 C C . PRO A 1 187 ? 3.801 9.186 26.466 1.00 95.31 187 PRO A C 1
ATOM 1455 O O . PRO A 1 187 ? 3.536 9.614 27.591 1.00 95.31 187 PRO A O 1
ATOM 1458 N N . ALA A 1 188 ? 3.575 9.892 25.360 1.00 96.81 188 ALA A N 1
ATOM 1459 C CA . ALA A 1 188 ? 2.883 11.174 25.313 1.00 96.81 188 ALA A CA 1
ATOM 1460 C C . ALA A 1 188 ? 1.696 11.098 24.352 1.00 96.81 188 ALA A C 1
ATOM 1462 O O . ALA A 1 188 ? 1.848 10.742 23.183 1.00 96.81 188 ALA A O 1
ATOM 1463 N N . LEU A 1 189 ? 0.513 11.447 24.861 1.00 97.81 189 LEU A N 1
ATOM 1464 C CA . LEU A 1 189 ? -0.726 11.462 24.092 1.00 97.81 189 LEU A CA 1
ATOM 1465 C C . LEU A 1 189 ? -0.668 12.533 22.998 1.00 97.81 189 LEU A C 1
ATOM 1467 O O . LEU A 1 189 ? -0.408 13.701 23.281 1.00 97.81 189 LEU A O 1
ATOM 1471 N N . SER A 1 190 ? -0.959 12.133 21.766 1.00 96.88 190 SER A N 1
ATOM 1472 C CA . SER A 1 190 ? -1.086 13.025 20.613 1.00 96.88 190 SER A CA 1
ATOM 1473 C C . SER A 1 190 ? -2.549 13.347 20.312 1.00 96.88 190 SER A C 1
ATOM 1475 O O . SER A 1 190 ? -2.883 14.498 20.052 1.00 96.88 190 SER A O 1
ATOM 1477 N N . GLN A 1 191 ? -3.428 12.345 20.371 1.00 96.44 191 GLN A N 1
ATOM 1478 C CA . GLN A 1 191 ? -4.857 12.499 20.090 1.00 96.44 191 GLN A CA 1
ATOM 1479 C C . GLN A 1 191 ? -5.661 11.451 20.857 1.00 96.44 191 GLN A C 1
ATOM 1481 O O . GLN A 1 191 ? -5.201 10.319 21.006 1.00 96.44 191 GLN A O 1
ATOM 1486 N N . LEU A 1 192 ? -6.857 11.831 21.301 1.00 97.81 192 LEU A N 1
ATOM 1487 C CA . LEU A 1 192 ? -7.868 10.950 21.876 1.00 97.81 192 LEU A CA 1
ATOM 1488 C C . LEU A 1 192 ? -9.239 11.437 21.411 1.00 97.81 192 LEU A C 1
ATOM 1490 O O . LEU A 1 192 ? -9.567 12.606 21.609 1.00 97.81 192 LEU A O 1
ATOM 1494 N N . GLU A 1 193 ? -10.018 10.563 20.790 1.00 97.00 193 GLU A N 1
ATOM 1495 C CA . GLU A 1 193 ? -11.358 10.894 20.312 1.00 97.00 193 GLU A CA 1
ATOM 1496 C C . GLU A 1 193 ? -12.262 9.666 20.280 1.00 97.00 193 GLU A C 1
ATOM 1498 O O . GLU A 1 193 ? -11.794 8.532 20.170 1.00 97.00 193 GLU A O 1
ATOM 1503 N N . LYS A 1 194 ? -13.568 9.919 20.306 1.00 98.12 194 LYS A N 1
ATOM 1504 C CA . LYS A 1 194 ? -14.597 8.933 20.006 1.00 98.12 194 LYS A CA 1
ATOM 1505 C C . LYS A 1 194 ? -15.539 9.508 18.970 1.00 98.12 194 LYS A C 1
ATOM 1507 O O . LYS A 1 194 ? -15.978 10.650 19.103 1.00 98.12 194 LYS A O 1
ATOM 1512 N N . ILE A 1 195 ? -15.835 8.727 17.941 1.00 97.44 195 ILE A N 1
ATOM 1513 C CA . ILE A 1 195 ? -16.716 9.141 16.852 1.00 97.44 195 ILE A CA 1
ATOM 1514 C C . ILE A 1 195 ? -17.767 8.078 16.560 1.00 97.44 195 ILE A C 1
ATOM 1516 O O . ILE A 1 195 ? -17.557 6.894 16.820 1.00 97.44 195 ILE A O 1
ATOM 1520 N N . LEU A 1 196 ? -18.874 8.507 15.968 1.00 97.50 196 LEU A N 1
ATOM 1521 C CA . LEU A 1 196 ? -19.739 7.645 15.173 1.00 97.50 196 LEU A CA 1
ATOM 1522 C C . LEU A 1 196 ? -19.280 7.751 13.716 1.00 97.50 196 LEU A C 1
ATOM 1524 O O . LEU A 1 196 ? -19.337 8.840 13.146 1.00 97.50 196 LEU A O 1
ATOM 1528 N N . ALA A 1 197 ? -18.807 6.649 13.135 1.00 96.69 197 ALA A N 1
ATOM 1529 C CA . ALA A 1 197 ? -18.441 6.613 11.723 1.00 96.69 197 ALA A CA 1
ATOM 1530 C C . ALA A 1 197 ? -19.669 6.923 10.854 1.00 96.69 197 ALA A C 1
ATOM 1532 O O . ALA A 1 197 ? -20.784 6.496 11.168 1.00 96.69 197 ALA A O 1
ATOM 1533 N N . TYR A 1 198 ? -19.462 7.661 9.764 1.00 95.19 198 TYR A N 1
ATOM 1534 C CA . TYR A 1 198 ? -20.512 7.949 8.791 1.00 95.19 198 TYR A CA 1
ATOM 1535 C C . TYR A 1 198 ? -20.963 6.666 8.092 1.00 95.19 198 TYR A C 1
ATOM 1537 O O . TYR A 1 198 ? -22.154 6.364 8.044 1.00 95.19 198 TYR A O 1
ATOM 1545 N N . GLN A 1 199 ? -19.991 5.882 7.632 1.00 94.88 199 GLN A N 1
ATOM 1546 C CA . GLN A 1 199 ? -20.197 4.549 7.089 1.00 94.88 199 GLN A CA 1
ATOM 1547 C C . GLN A 1 199 ? -18.972 3.676 7.344 1.00 94.88 199 GLN A C 1
ATOM 1549 O O . GLN A 1 199 ? -17.880 4.171 7.637 1.00 94.88 199 GLN A O 1
ATOM 1554 N N . TRP A 1 200 ? -19.162 2.366 7.233 1.00 97.31 200 TRP A N 1
ATOM 1555 C CA . TRP A 1 200 ? -18.075 1.403 7.260 1.00 97.31 200 TRP A CA 1
ATOM 1556 C C . TRP A 1 200 ? -18.387 0.220 6.349 1.00 97.31 200 TRP A C 1
ATOM 1558 O O . TRP A 1 200 ? -19.548 -0.113 6.109 1.00 97.31 200 TRP A O 1
ATOM 1568 N N . GLU A 1 201 ? -17.332 -0.424 5.876 1.00 97.38 201 GLU A N 1
ATOM 1569 C CA . GLU A 1 201 ? -17.378 -1.598 5.027 1.00 97.38 201 GLU A CA 1
ATOM 1570 C C . GLU A 1 201 ? -16.331 -2.608 5.499 1.00 97.38 201 GLU A C 1
ATOM 1572 O O . GLU A 1 201 ? -15.227 -2.241 5.909 1.00 97.38 201 GLU A O 1
ATOM 1577 N N . TYR A 1 202 ? -16.675 -3.894 5.428 1.00 98.06 202 TYR A N 1
ATOM 1578 C CA . TYR A 1 202 ? -15.695 -4.969 5.502 1.00 98.06 202 TYR A CA 1
ATOM 1579 C C . TYR A 1 202 ? -15.717 -5.772 4.204 1.00 98.06 202 TYR A C 1
ATOM 1581 O O . TYR A 1 202 ? -16.644 -6.547 3.954 1.00 98.06 202 TYR A O 1
ATOM 1589 N N . THR A 1 203 ? -14.713 -5.541 3.359 1.00 96.44 203 THR A N 1
ATOM 1590 C CA . THR A 1 203 ? -14.699 -6.049 1.986 1.00 96.44 203 THR A CA 1
ATOM 1591 C C . THR A 1 203 ? -14.396 -7.552 1.956 1.00 96.44 203 THR A C 1
ATOM 1593 O O . THR A 1 203 ? -13.710 -8.067 2.846 1.00 96.44 203 THR A O 1
ATOM 1596 N N . PRO A 1 204 ? -14.826 -8.299 0.918 1.00 94.12 204 PRO A N 1
ATOM 1597 C CA . PRO A 1 204 ? -14.483 -9.719 0.772 1.00 94.12 204 PRO A CA 1
ATOM 1598 C C . PRO A 1 204 ? -12.973 -9.991 0.732 1.00 94.12 204 PRO A C 1
ATOM 1600 O O . PRO A 1 204 ? -12.525 -11.067 1.125 1.00 94.12 204 PRO A O 1
ATOM 1603 N N . LYS A 1 205 ? -12.189 -9.006 0.274 1.00 92.50 205 LYS A N 1
ATOM 1604 C CA . LYS A 1 205 ? -10.722 -9.030 0.265 1.00 92.50 205 LYS A CA 1
ATOM 1605 C C . LYS A 1 205 ? -10.144 -8.974 1.681 1.00 92.50 205 LYS A C 1
ATOM 1607 O O . LYS A 1 205 ? -9.035 -9.456 1.907 1.00 92.50 205 LYS A O 1
ATOM 1612 N N . GLY A 1 206 ? -10.908 -8.461 2.644 1.00 96.00 206 GLY A N 1
ATOM 1613 C CA . GLY A 1 206 ? -10.544 -8.352 4.050 1.00 96.00 206 GLY A CA 1
ATOM 1614 C C . GLY A 1 206 ? -10.023 -6.972 4.434 1.00 96.00 206 GLY A C 1
ATOM 1615 O O . GLY A 1 206 ? -9.178 -6.886 5.326 1.00 96.00 206 GLY A O 1
ATOM 1616 N N . TRP A 1 207 ? -10.477 -5.914 3.758 1.00 97.25 207 TRP A N 1
ATOM 1617 C CA . TRP A 1 207 ? -10.271 -4.536 4.197 1.00 97.25 207 TRP A CA 1
ATOM 1618 C C . TRP A 1 207 ? -11.427 -4.096 5.082 1.00 97.25 207 TRP A C 1
ATOM 1620 O O . TRP A 1 207 ? -12.576 -4.144 4.660 1.00 97.25 207 TRP A O 1
ATOM 1630 N N . LEU A 1 208 ? -11.121 -3.650 6.297 1.00 98.00 208 LEU A N 1
ATOM 1631 C CA . LEU A 1 208 ? -12.023 -2.806 7.066 1.00 98.00 208 LEU A CA 1
ATOM 1632 C C . LEU A 1 208 ? -11.779 -1.358 6.642 1.00 98.00 208 LEU A C 1
ATOM 1634 O O . LEU A 1 208 ? -10.663 -0.854 6.784 1.00 98.00 208 LEU A O 1
ATOM 1638 N N . ILE A 1 209 ? -12.826 -0.708 6.156 1.00 97.38 209 ILE A N 1
ATOM 1639 C CA . ILE A 1 209 ? -12.822 0.690 5.743 1.00 97.38 209 ILE A CA 1
ATOM 1640 C C . ILE A 1 209 ? -13.888 1.399 6.563 1.00 97.38 209 ILE A C 1
ATOM 1642 O O . ILE A 1 209 ? -15.010 0.912 6.658 1.00 97.38 209 ILE A O 1
ATOM 1646 N N . TRP A 1 210 ? -13.570 2.537 7.166 1.00 96.88 210 TRP A N 1
ATOM 1647 C CA . TRP A 1 210 ? -14.604 3.413 7.712 1.00 96.88 210 TRP A CA 1
ATOM 1648 C C . TRP A 1 210 ? -14.330 4.859 7.359 1.00 96.88 210 TRP A C 1
ATOM 1650 O O . TRP A 1 210 ? -13.182 5.295 7.320 1.00 96.88 210 TRP A O 1
ATOM 1660 N N . GLU A 1 211 ? -15.403 5.597 7.119 1.00 95.06 211 GLU A N 1
ATOM 1661 C CA . GLU A 1 211 ? -15.365 7.015 6.800 1.00 95.06 211 GLU A CA 1
ATOM 1662 C C . GLU A 1 211 ? -15.852 7.812 8.011 1.00 95.06 211 GLU A C 1
ATOM 1664 O O . GLU A 1 211 ? -16.904 7.520 8.588 1.00 95.06 211 GLU A O 1
ATOM 1669 N N . LYS A 1 212 ? -15.086 8.817 8.440 1.00 93.38 212 LYS A N 1
ATOM 1670 C CA . LYS A 1 212 ? -15.442 9.625 9.617 1.00 93.38 212 LYS A CA 1
ATOM 1671 C C . LYS A 1 212 ? -16.621 10.570 9.342 1.00 93.38 212 LYS A C 1
ATOM 1673 O O . LYS A 1 212 ? -17.421 10.811 10.242 1.00 93.38 212 LYS A O 1
ATOM 1678 N N . ALA A 1 213 ? -16.679 11.121 8.134 1.00 90.75 213 ALA A N 1
ATOM 1679 C CA . ALA A 1 213 ? -17.700 12.022 7.595 1.00 90.75 213 ALA A CA 1
ATOM 1680 C C . ALA A 1 213 ? -17.478 12.140 6.080 1.00 90.75 213 ALA A C 1
ATOM 1682 O O . ALA A 1 213 ? -16.350 11.944 5.638 1.00 90.75 213 ALA A O 1
ATOM 1683 N N . LEU A 1 214 ? -18.492 12.533 5.308 1.00 86.88 214 LEU A N 1
ATOM 1684 C CA . LEU A 1 214 ? -18.294 12.859 3.897 1.00 86.88 214 LEU A CA 1
ATOM 1685 C C . LEU A 1 214 ? -17.280 13.990 3.745 1.00 86.88 214 LEU A C 1
ATOM 1687 O O . LEU A 1 214 ? -17.317 14.997 4.465 1.00 86.88 214 LEU A O 1
ATOM 1691 N N . SER A 1 215 ? -16.394 13.853 2.765 1.00 79.06 215 SER A N 1
ATOM 1692 C CA . SER A 1 215 ? -15.439 14.906 2.453 1.00 79.06 215 SER A CA 1
ATOM 1693 C C . SER A 1 215 ? -16.021 15.963 1.514 1.00 79.06 215 SER A C 1
ATOM 1695 O O . SER A 1 215 ? -16.669 15.656 0.517 1.00 79.06 215 SER A O 1
ATOM 1697 N N . ARG A 1 216 ? -15.767 17.245 1.813 1.00 70.75 216 ARG A N 1
ATOM 1698 C CA . ARG A 1 216 ? -16.176 18.373 0.951 1.00 70.75 216 ARG A CA 1
ATOM 1699 C C . ARG A 1 216 ? -15.225 18.604 -0.223 1.00 70.75 216 ARG A C 1
ATOM 1701 O O . ARG A 1 216 ? -15.576 19.325 -1.154 1.00 70.75 216 ARG A O 1
ATOM 1708 N N . ASN A 1 217 ? -14.012 18.064 -0.155 1.00 67.88 217 ASN A N 1
ATOM 1709 C CA . ASN A 1 217 ? -13.013 18.154 -1.211 1.00 67.88 217 ASN A CA 1
ATOM 1710 C C . ASN A 1 217 ? -12.044 16.966 -1.133 1.00 67.88 217 ASN A C 1
ATOM 1712 O O . ASN A 1 217 ? -11.808 16.412 -0.069 1.00 67.88 217 ASN A O 1
ATOM 1716 N N . GLN A 1 218 ? -11.418 16.610 -2.253 1.00 58.12 218 GLN A N 1
ATOM 1717 C CA . GLN A 1 218 ? -10.454 15.499 -2.315 1.00 58.12 218 GLN A CA 1
ATOM 1718 C C . GLN A 1 218 ? -9.175 15.724 -1.472 1.00 58.12 218 GLN A C 1
ATOM 1720 O O . GLN A 1 218 ? -8.304 14.865 -1.441 1.00 58.12 218 GLN A O 1
ATOM 1725 N N . GLU A 1 219 ? -9.031 16.875 -0.802 1.00 59.50 219 GLU A N 1
ATOM 1726 C CA . GLU A 1 219 ? -7.869 17.204 0.036 1.00 59.50 219 GLU A CA 1
ATOM 1727 C C . GLU A 1 219 ? -8.015 16.726 1.487 1.00 59.50 219 GLU A C 1
ATOM 1729 O O . GLU A 1 219 ? -7.013 16.622 2.196 1.00 59.50 219 GLU A O 1
ATOM 1734 N N . MET A 1 220 ? -9.240 16.451 1.949 1.00 63.06 220 MET A N 1
ATOM 1735 C CA . MET A 1 220 ? -9.476 15.889 3.277 1.00 63.06 220 MET A CA 1
ATOM 1736 C C . MET A 1 220 ? -9.855 14.420 3.159 1.00 63.06 220 MET A C 1
ATOM 1738 O O . MET A 1 220 ? -10.998 14.091 2.848 1.00 63.06 220 MET A O 1
ATOM 1742 N N . ASP A 1 221 ? -8.892 13.548 3.429 1.00 72.62 221 ASP A N 1
ATOM 1743 C CA . ASP A 1 221 ? -9.146 12.121 3.554 1.00 72.62 221 ASP A CA 1
ATOM 1744 C C . ASP A 1 221 ? -9.902 11.835 4.858 1.00 72.62 221 ASP A C 1
ATOM 1746 O O . ASP A 1 221 ? -9.441 12.150 5.961 1.00 72.62 221 ASP A O 1
ATOM 1750 N N . MET A 1 222 ? -11.097 11.274 4.709 1.00 87.44 222 MET A N 1
ATOM 1751 C CA . MET A 1 222 ? -11.964 10.879 5.812 1.00 87.44 222 MET A CA 1
ATOM 1752 C C . MET A 1 222 ? -12.024 9.363 5.982 1.00 87.44 222 MET A C 1
ATOM 1754 O O . MET A 1 222 ? -12.656 8.904 6.937 1.00 87.44 222 MET A O 1
ATOM 1758 N N . HIS A 1 223 ? -11.368 8.596 5.110 1.00 93.19 223 HIS A N 1
ATOM 1759 C CA . HIS A 1 223 ? -11.350 7.147 5.169 1.00 93.19 223 HIS A CA 1
ATOM 1760 C C . HIS A 1 223 ? -10.183 6.643 6.013 1.00 93.19 223 HIS A C 1
ATOM 1762 O O . HIS A 1 223 ? -9.071 7.167 6.006 1.00 93.19 223 HIS A O 1
ATOM 1768 N N . ILE A 1 224 ? -10.423 5.566 6.749 1.00 93.50 224 ILE A N 1
ATOM 1769 C CA . ILE A 1 224 ? -9.377 4.807 7.416 1.00 93.50 224 ILE A CA 1
ATOM 1770 C C . ILE A 1 224 ? -9.463 3.371 6.931 1.00 93.50 224 ILE A C 1
ATOM 1772 O O . ILE A 1 224 ? -10.528 2.762 6.949 1.00 93.50 224 ILE A O 1
ATOM 1776 N N . PHE A 1 225 ? -8.313 2.837 6.530 1.00 94.88 225 PHE A N 1
ATOM 1777 C CA . PHE A 1 225 ? -8.168 1.484 6.015 1.00 94.88 225 PHE A CA 1
ATOM 1778 C C . PHE A 1 225 ? -7.379 0.622 6.997 1.00 94.88 225 PHE A C 1
ATOM 1780 O O . PHE A 1 225 ? -6.279 0.986 7.422 1.00 94.88 225 PHE A O 1
ATOM 1787 N N . CYS A 1 226 ? -7.903 -0.563 7.293 1.00 95.62 226 CYS A N 1
ATOM 1788 C CA . CYS A 1 226 ? -7.211 -1.604 8.037 1.00 95.62 226 CYS A CA 1
ATOM 1789 C C . CYS A 1 226 ? -7.301 -2.939 7.287 1.00 95.62 226 CYS A C 1
ATOM 1791 O O . CYS A 1 226 ? -8.390 -3.468 7.063 1.00 95.62 226 CYS A O 1
ATOM 1793 N N . ARG A 1 227 ? -6.149 -3.495 6.893 1.00 96.44 227 ARG A N 1
ATOM 1794 C CA . ARG A 1 227 ? -6.068 -4.819 6.266 1.00 96.44 227 ARG A CA 1
ATOM 1795 C C . ARG A 1 227 ? -6.200 -5.885 7.349 1.00 96.44 227 ARG A C 1
ATOM 1797 O O . ARG A 1 227 ? -5.259 -6.100 8.107 1.00 96.44 227 ARG A O 1
ATOM 1804 N N . VAL A 1 228 ? -7.360 -6.530 7.433 1.00 98.12 228 VAL A N 1
ATOM 1805 C CA . VAL A 1 228 ? -7.655 -7.533 8.466 1.00 98.12 228 VAL A CA 1
ATOM 1806 C C . VAL A 1 228 ? -7.158 -8.904 8.041 1.00 98.12 228 VAL A C 1
ATOM 1808 O O . VAL A 1 228 ? -6.335 -9.495 8.730 1.00 98.12 228 VAL A O 1
ATOM 1811 N N . LEU A 1 229 ? -7.632 -9.412 6.899 1.00 97.56 229 LEU A N 1
ATOM 1812 C CA . LEU A 1 229 ? -7.184 -10.723 6.432 1.00 97.56 229 LEU A CA 1
ATOM 1813 C C . LEU A 1 229 ? -5.718 -10.663 5.985 1.00 97.56 229 LEU A C 1
ATOM 1815 O O . LEU A 1 229 ? -5.295 -9.671 5.386 1.00 97.56 229 LEU A O 1
ATOM 1819 N N . PRO A 1 230 ? -4.934 -11.717 6.247 1.00 96.06 230 PRO A N 1
ATOM 1820 C CA . PRO A 1 230 ? -3.564 -11.768 5.788 1.00 96.06 230 PRO A CA 1
ATOM 1821 C C . PRO A 1 230 ? -3.519 -11.917 4.269 1.00 96.06 230 PRO A C 1
ATOM 1823 O O . PRO A 1 230 ? -4.351 -12.588 3.658 1.00 96.06 230 PRO A O 1
ATOM 1826 N N . LEU A 1 231 ? -2.492 -11.332 3.666 1.00 93.56 231 LEU A N 1
ATOM 1827 C CA . LEU A 1 231 ? -2.141 -11.595 2.270 1.00 93.56 231 LEU A CA 1
ATOM 1828 C C . LEU A 1 231 ? -1.185 -12.810 2.172 1.00 93.56 231 LEU A C 1
ATOM 1830 O O . LEU A 1 231 ? -0.618 -13.233 3.184 1.00 93.56 231 LEU A O 1
ATOM 1834 N N . ASP A 1 232 ? -0.979 -13.383 0.991 1.00 94.12 232 ASP A N 1
ATOM 1835 C CA . ASP A 1 232 ? 0.073 -14.386 0.773 1.00 94.12 232 ASP A CA 1
ATOM 1836 C C . ASP A 1 232 ? 1.486 -13.755 0.842 1.00 94.12 232 ASP A C 1
ATOM 1838 O O . ASP A 1 232 ? 1.666 -12.571 0.544 1.00 94.12 232 ASP A O 1
ATOM 1842 N N . GLU A 1 233 ? 2.497 -14.518 1.269 1.00 93.19 233 GLU A N 1
ATOM 1843 C CA . GLU A 1 233 ? 3.877 -14.021 1.398 1.00 93.19 233 GLU A CA 1
ATOM 1844 C C . GLU A 1 233 ? 4.497 -13.656 0.043 1.00 93.19 233 GLU A C 1
ATOM 1846 O O . GLU A 1 233 ? 5.140 -12.612 -0.075 1.00 93.19 233 GLU A O 1
ATOM 1851 N N . GLN A 1 234 ? 4.249 -14.451 -1.004 1.00 94.44 234 GLN A N 1
ATOM 1852 C CA . GLN A 1 234 ? 4.730 -14.147 -2.350 1.00 94.44 234 GLN A CA 1
ATOM 1853 C C . GLN A 1 234 ? 4.077 -12.871 -2.886 1.00 94.44 234 GLN A C 1
ATOM 1855 O O . GLN A 1 234 ? 4.767 -12.039 -3.473 1.00 94.44 234 GLN A O 1
ATOM 1860 N N . CYS A 1 235 ? 2.776 -12.694 -2.641 1.00 96.56 235 CYS A N 1
ATOM 1861 C CA . CYS A 1 235 ? 2.052 -11.474 -2.985 1.00 96.56 235 CYS A CA 1
ATOM 1862 C C . CYS A 1 235 ? 2.654 -10.236 -2.298 1.00 96.56 235 CYS A C 1
ATOM 1864 O O . CYS A 1 235 ? 2.926 -9.236 -2.965 1.00 96.56 235 CYS A O 1
ATOM 1866 N N . ARG A 1 236 ? 2.925 -10.302 -0.986 1.00 93.94 236 ARG A N 1
ATOM 1867 C CA . ARG A 1 236 ? 3.596 -9.209 -0.256 1.00 93.94 236 ARG A CA 1
ATOM 1868 C C . ARG A 1 236 ? 4.964 -8.896 -0.840 1.00 93.94 236 ARG A C 1
ATOM 1870 O O . ARG A 1 236 ? 5.236 -7.740 -1.148 1.00 93.94 236 ARG A O 1
ATOM 1877 N N . ARG A 1 237 ? 5.790 -9.925 -1.035 1.00 94.25 237 ARG A N 1
ATOM 1878 C CA . ARG A 1 237 ? 7.137 -9.767 -1.583 1.00 94.25 237 ARG A CA 1
ATOM 1879 C C . ARG A 1 237 ? 7.104 -9.098 -2.954 1.00 94.25 237 ARG A C 1
ATOM 1881 O O . ARG A 1 237 ? 7.800 -8.117 -3.164 1.00 94.25 237 ARG A O 1
ATOM 1888 N N . ILE A 1 238 ? 6.254 -9.578 -3.868 1.00 96.62 238 ILE A N 1
ATOM 1889 C CA . ILE A 1 238 ? 6.143 -8.985 -5.207 1.00 96.62 238 ILE A CA 1
ATOM 1890 C C . ILE A 1 238 ? 5.629 -7.544 -5.134 1.00 96.62 238 ILE A C 1
ATOM 1892 O O . ILE A 1 238 ? 6.140 -6.686 -5.847 1.00 96.62 238 ILE A O 1
ATOM 1896 N N . THR A 1 239 ? 4.671 -7.258 -4.246 1.00 96.56 239 THR A N 1
ATOM 1897 C CA . THR A 1 239 ? 4.187 -5.886 -4.030 1.00 96.56 239 THR A CA 1
ATOM 1898 C C . THR A 1 239 ? 5.341 -4.958 -3.648 1.00 96.56 239 THR A C 1
ATOM 1900 O O . THR A 1 239 ? 5.525 -3.933 -4.302 1.00 96.56 239 THR A O 1
ATOM 1903 N N . GLN A 1 240 ? 6.126 -5.329 -2.632 1.00 94.12 240 GLN A N 1
ATOM 1904 C CA . GLN A 1 240 ? 7.183 -4.477 -2.078 1.00 94.12 240 GLN A CA 1
ATOM 1905 C C . GLN A 1 240 ? 8.420 -4.377 -2.975 1.00 94.12 240 GLN A C 1
ATOM 1907 O O . GLN A 1 240 ? 8.965 -3.293 -3.115 1.00 94.12 240 GLN A O 1
ATOM 1912 N N . GLU A 1 241 ? 8.842 -5.471 -3.610 1.00 93.50 241 GLU A N 1
ATOM 1913 C CA . GLU A 1 241 ? 10.090 -5.501 -4.389 1.00 93.50 241 GLU A CA 1
ATOM 1914 C C . GLU A 1 241 ? 9.899 -5.089 -5.860 1.00 93.50 241 GLU A C 1
ATOM 1916 O O . GLU A 1 241 ? 10.836 -4.602 -6.483 1.00 93.50 241 GLU A O 1
ATOM 1921 N N . TYR A 1 242 ? 8.706 -5.277 -6.444 1.00 96.38 242 TYR A N 1
ATOM 1922 C CA . TYR A 1 242 ? 8.511 -5.122 -7.898 1.00 96.38 242 TYR A CA 1
ATOM 1923 C C . TYR A 1 242 ? 7.356 -4.202 -8.301 1.00 96.38 242 TYR A C 1
ATOM 1925 O O . TYR A 1 242 ? 7.258 -3.839 -9.465 1.00 96.38 242 TYR A O 1
ATOM 1933 N N . VAL A 1 243 ? 6.456 -3.800 -7.400 1.00 97.44 243 VAL A N 1
ATOM 1934 C CA . VAL A 1 243 ? 5.339 -2.911 -7.783 1.00 97.44 243 VAL A CA 1
ATOM 1935 C C . VAL A 1 243 ? 5.474 -1.537 -7.137 1.00 97.44 243 VAL A C 1
ATOM 1937 O O . VAL A 1 243 ? 5.438 -0.521 -7.833 1.00 97.44 243 VAL A O 1
ATOM 1940 N N . VAL A 1 244 ? 5.681 -1.493 -5.819 1.00 95.62 244 VAL A N 1
ATOM 1941 C CA . VAL A 1 244 ? 5.860 -0.247 -5.057 1.00 95.62 244 VAL A CA 1
ATOM 1942 C C . VAL A 1 244 ? 7.030 0.604 -5.580 1.00 95.62 244 VAL A C 1
ATOM 1944 O O . VAL A 1 244 ? 6.797 1.797 -5.796 1.00 95.62 244 VAL A O 1
ATOM 1947 N N . PRO A 1 245 ? 8.236 0.057 -5.854 1.00 94.31 245 PRO A N 1
ATOM 1948 C CA . PRO A 1 245 ? 9.386 0.879 -6.240 1.00 94.31 245 PRO A CA 1
ATOM 1949 C C . PRO A 1 245 ? 9.224 1.558 -7.601 1.00 94.31 245 PRO A C 1
ATOM 1951 O O . PRO A 1 245 ? 9.652 2.697 -7.786 1.00 94.31 245 PRO A O 1
ATOM 1954 N N . VAL A 1 246 ? 8.564 0.885 -8.551 1.00 95.00 246 VAL A N 1
ATOM 1955 C CA . VAL A 1 246 ? 8.298 1.451 -9.882 1.00 95.00 246 VAL A CA 1
ATOM 1956 C C . VAL A 1 246 ? 7.160 2.464 -9.830 1.00 95.00 246 VAL A C 1
ATOM 1958 O O . VAL A 1 246 ? 7.244 3.514 -10.466 1.00 95.00 246 VAL A O 1
ATOM 1961 N N . SER A 1 247 ? 6.126 2.195 -9.024 1.00 93.19 247 SER A N 1
ATOM 1962 C CA . SER A 1 247 ? 4.925 3.023 -8.872 1.00 93.19 247 SER A CA 1
ATOM 1963 C C . SER A 1 247 ? 4.122 3.222 -10.171 1.00 93.19 247 SER A C 1
ATOM 1965 O O . SER A 1 247 ? 4.542 2.859 -11.268 1.00 93.19 247 SER A O 1
ATOM 1967 N N . TYR A 1 248 ? 2.950 3.850 -10.059 1.00 95.25 248 TYR A N 1
ATOM 1968 C CA . TYR A 1 248 ? 2.161 4.316 -11.211 1.00 95.25 248 TYR A CA 1
ATOM 1969 C C . TYR A 1 248 ? 2.538 5.737 -11.655 1.00 95.25 248 TYR A C 1
ATOM 1971 O O . TYR A 1 248 ? 1.973 6.282 -12.603 1.00 95.25 248 TYR A O 1
ATOM 1979 N N . PHE A 1 249 ? 3.470 6.374 -10.946 1.00 93.56 249 PHE A N 1
ATOM 1980 C CA . PHE A 1 249 ? 3.766 7.784 -11.114 1.00 93.56 249 PHE A CA 1
ATOM 1981 C C . PHE A 1 249 ? 4.732 8.010 -12.280 1.00 93.56 249 PHE A C 1
ATOM 1983 O O . PHE A 1 249 ? 5.843 7.496 -12.288 1.00 93.56 249 PHE A O 1
ATOM 1990 N N . CYS A 1 250 ? 4.333 8.844 -13.245 1.00 93.81 250 CYS A N 1
ATOM 1991 C CA . CYS A 1 250 ? 5.195 9.358 -14.324 1.00 93.81 250 CYS A CA 1
ATOM 1992 C C . CYS A 1 250 ? 5.930 8.307 -15.180 1.00 93.81 250 CYS A C 1
ATOM 1994 O O . CYS A 1 250 ? 6.905 8.653 -15.846 1.00 93.81 250 CYS A O 1
ATOM 1996 N N . ASN A 1 251 ? 5.443 7.070 -15.214 1.00 95.38 251 ASN A N 1
ATOM 1997 C CA . ASN A 1 251 ? 5.915 5.995 -16.080 1.00 95.38 251 ASN A CA 1
ATOM 1998 C C . ASN A 1 251 ? 4.715 5.154 -16.544 1.00 95.38 251 ASN A C 1
ATOM 2000 O O . ASN A 1 251 ? 3.610 5.337 -16.035 1.00 95.38 251 ASN A O 1
ATOM 2004 N N . ASN A 1 252 ? 4.907 4.246 -17.502 1.00 96.75 252 ASN A N 1
ATOM 2005 C CA . ASN A 1 252 ? 3.806 3.459 -18.059 1.00 96.75 252 ASN A CA 1
ATOM 2006 C C . ASN A 1 252 ? 3.950 1.943 -17.955 1.00 96.75 252 ASN A C 1
ATOM 2008 O O . ASN A 1 252 ? 3.146 1.246 -18.574 1.00 96.75 252 ASN A O 1
ATOM 2012 N N . LEU A 1 253 ? 4.889 1.423 -17.157 1.00 97.81 253 LEU A N 1
ATOM 2013 C CA . LEU A 1 253 ? 5.128 -0.024 -17.064 1.00 97.81 253 LEU A CA 1
ATOM 2014 C C . LEU A 1 253 ? 3.850 -0.801 -16.747 1.00 97.81 253 LEU A C 1
ATOM 2016 O O . LEU A 1 253 ? 3.574 -1.834 -17.356 1.00 97.81 253 LEU A O 1
ATOM 2020 N N . PHE A 1 254 ? 3.057 -0.265 -15.819 1.00 98.25 254 PHE A N 1
ATOM 2021 C CA . PHE A 1 254 ? 1.820 -0.881 -15.355 1.00 98.25 254 PHE A CA 1
ATOM 2022 C C . PHE A 1 254 ? 0.560 -0.296 -15.984 1.00 98.25 254 PHE A C 1
ATOM 2024 O O . PHE A 1 254 ? -0.519 -0.803 -15.706 1.00 98.25 254 PHE A O 1
ATOM 2031 N N . LEU A 1 255 ? 0.666 0.744 -16.818 1.00 97.19 255 LEU A N 1
ATOM 2032 C CA . LEU A 1 255 ? -0.476 1.523 -17.328 1.00 97.19 255 LEU A CA 1
ATOM 2033 C C . LEU A 1 255 ? -0.848 1.197 -18.781 1.00 97.19 255 LEU A C 1
ATOM 2035 O O . LEU A 1 255 ? -1.806 1.748 -19.323 1.00 97.19 255 LEU A O 1
ATOM 2039 N N . THR A 1 256 ? -0.092 0.315 -19.433 1.00 96.44 256 THR A N 1
ATOM 2040 C CA . THR A 1 256 ? -0.351 -0.124 -20.807 1.00 96.44 256 THR A CA 1
ATOM 2041 C C . THR A 1 256 ? -0.207 -1.631 -20.946 1.00 96.44 256 THR A C 1
ATOM 2043 O O . THR A 1 256 ? 0.510 -2.273 -20.181 1.00 96.44 256 THR A O 1
ATOM 2046 N N . ASP A 1 257 ? -0.864 -2.183 -21.965 1.00 97.94 257 ASP A N 1
ATOM 2047 C CA . ASP A 1 257 ? -0.651 -3.565 -22.383 1.00 97.94 257 ASP A CA 1
ATOM 2048 C C . ASP A 1 257 ? 0.641 -3.665 -23.194 1.00 97.94 257 ASP A C 1
ATOM 2050 O O . ASP A 1 257 ? 0.792 -2.939 -24.190 1.00 97.94 257 ASP A O 1
ATOM 2054 N N . TRP A 1 258 ? 1.529 -4.566 -22.785 1.00 97.75 258 TRP A N 1
ATOM 2055 C CA . TRP A 1 258 ? 2.775 -4.893 -23.475 1.00 97.75 258 TRP A CA 1
ATOM 2056 C C . TRP A 1 258 ? 3.249 -6.303 -23.096 1.00 97.75 258 TRP A C 1
ATOM 2058 O O . TRP A 1 258 ? 2.880 -6.839 -22.050 1.00 97.75 258 TRP A O 1
ATOM 2068 N N . ASP A 1 259 ? 4.082 -6.888 -23.947 1.00 96.75 259 ASP A N 1
ATOM 2069 C CA . ASP A 1 259 ? 4.798 -8.139 -23.701 1.00 96.75 259 ASP A CA 1
ATOM 2070 C C . ASP A 1 259 ? 6.133 -8.126 -24.466 1.00 96.75 259 ASP A C 1
ATOM 2072 O O . ASP A 1 259 ? 6.446 -7.163 -25.173 1.00 96.75 259 ASP A O 1
ATOM 2076 N N . MET A 1 260 ? 6.916 -9.199 -24.351 1.00 94.44 260 MET A N 1
ATOM 2077 C CA . MET A 1 260 ? 8.216 -9.329 -25.027 1.00 94.44 260 MET A CA 1
ATOM 2078 C C . MET A 1 260 ? 8.144 -9.284 -26.562 1.00 94.44 260 MET A C 1
ATOM 2080 O O . MET A 1 260 ? 9.169 -9.090 -27.209 1.00 94.44 260 MET A O 1
ATOM 2084 N N . SER A 1 261 ? 6.964 -9.454 -27.166 1.00 92.25 261 SER A N 1
ATOM 2085 C CA . SER A 1 261 ? 6.779 -9.310 -28.615 1.00 92.25 261 SER A CA 1
ATOM 2086 C C . SER A 1 261 ? 6.471 -7.870 -29.042 1.00 92.25 261 SER A C 1
ATOM 2088 O O . SER A 1 261 ? 6.558 -7.552 -30.228 1.00 92.25 261 SER A O 1
ATOM 2090 N N . SER A 1 262 ? 6.115 -6.993 -28.096 1.00 91.56 262 SER A N 1
ATOM 2091 C CA . SER A 1 262 ? 5.649 -5.631 -28.362 1.00 91.56 262 SER A CA 1
ATOM 2092 C C . SER A 1 262 ? 6.057 -4.652 -27.250 1.00 91.56 262 SER A C 1
ATOM 2094 O O . SER A 1 262 ? 5.235 -4.243 -26.424 1.00 91.56 262 SER A O 1
ATOM 2096 N N . LEU A 1 263 ? 7.307 -4.184 -27.299 1.00 95.00 263 LEU A N 1
ATOM 2097 C CA . LEU A 1 263 ? 7.861 -3.190 -26.364 1.00 95.00 263 LEU A CA 1
ATOM 2098 C C . LEU A 1 263 ? 7.642 -1.731 -26.799 1.00 95.00 263 LEU A C 1
ATOM 2100 O O . LEU A 1 263 ? 7.925 -0.817 -26.035 1.00 95.00 263 LEU A O 1
ATOM 2104 N N . GLU A 1 264 ? 7.105 -1.489 -28.000 1.00 92.44 264 GLU A N 1
ATOM 2105 C CA . GLU A 1 264 ? 6.996 -0.151 -28.617 1.00 92.44 264 GLU A CA 1
ATOM 2106 C C . GLU A 1 264 ? 6.265 0.895 -27.767 1.00 92.44 264 GLU A C 1
ATOM 2108 O O . GLU A 1 264 ? 6.493 2.094 -27.926 1.00 92.44 264 GLU A O 1
ATOM 2113 N N . LYS A 1 265 ? 5.356 0.451 -26.894 1.00 91.94 265 LYS A N 1
ATOM 2114 C CA . LYS A 1 265 ? 4.587 1.342 -26.023 1.00 91.94 265 LYS A CA 1
ATOM 2115 C C . LYS A 1 265 ? 5.344 1.734 -24.762 1.00 91.94 265 LYS A C 1
ATOM 2117 O O . LYS A 1 265 ? 4.921 2.687 -24.119 1.00 91.94 265 LYS A O 1
ATOM 2122 N N . LEU A 1 266 ? 6.384 0.999 -24.370 1.00 96.31 266 LEU A N 1
ATOM 2123 C CA . LEU A 1 266 ? 7.110 1.265 -23.136 1.00 96.31 266 LEU A CA 1
ATOM 2124 C C . LEU A 1 266 ? 8.032 2.465 -23.268 1.00 96.31 266 LEU A C 1
ATOM 2126 O O . LEU A 1 266 ? 8.707 2.670 -24.274 1.00 96.31 266 LEU A O 1
ATOM 2130 N N . GLU A 1 267 ? 8.091 3.223 -22.182 1.00 96.38 267 GLU A N 1
ATOM 2131 C CA . GLU A 1 267 ? 8.916 4.411 -22.064 1.00 96.38 267 GLU A CA 1
ATOM 2132 C C . GLU A 1 267 ? 10.054 4.173 -21.077 1.00 96.38 267 GLU A C 1
ATOM 2134 O O . GLU A 1 267 ? 10.025 4.635 -19.938 1.00 96.38 267 GLU A O 1
ATOM 2139 N N . PHE A 1 268 ? 11.079 3.435 -21.520 1.00 96.88 268 PHE A N 1
ATOM 2140 C CA . PHE A 1 268 ? 12.233 3.069 -20.685 1.00 96.88 268 PHE A CA 1
ATOM 2141 C C . PHE A 1 268 ? 12.922 4.283 -20.051 1.00 96.88 268 PHE A C 1
ATOM 2143 O O . PHE A 1 268 ? 13.349 4.226 -18.899 1.00 96.88 268 PHE A O 1
ATOM 2150 N N . ASN A 1 269 ? 12.970 5.407 -20.765 1.00 95.56 269 ASN A N 1
ATOM 2151 C CA . ASN A 1 269 ? 13.588 6.637 -20.271 1.00 95.56 269 ASN A CA 1
ATOM 2152 C C . ASN A 1 269 ? 12.811 7.226 -19.085 1.00 95.56 269 ASN A C 1
ATOM 2154 O O . ASN A 1 269 ? 13.417 7.829 -18.201 1.00 95.56 269 ASN A O 1
ATOM 2158 N N . ASP A 1 270 ? 11.492 7.012 -19.050 1.00 95.50 270 ASP A N 1
ATOM 2159 C CA . ASP A 1 270 ? 10.633 7.453 -17.956 1.00 95.50 270 ASP A CA 1
ATOM 2160 C C . ASP A 1 270 ? 10.666 6.487 -16.759 1.00 95.50 270 ASP A C 1
ATOM 2162 O O . ASP A 1 270 ? 10.395 6.906 -15.633 1.00 95.50 270 ASP A O 1
ATOM 2166 N N . LEU A 1 271 ? 11.048 5.225 -16.992 1.00 95.75 271 LEU A N 1
ATOM 2167 C CA . LEU A 1 271 ? 11.247 4.196 -15.965 1.00 95.75 271 LEU A CA 1
ATOM 2168 C C . LEU A 1 271 ? 12.599 4.294 -15.259 1.00 95.75 271 LEU A C 1
ATOM 2170 O O . LEU A 1 271 ? 12.706 3.921 -14.091 1.00 95.75 271 LEU A O 1
ATOM 2174 N N . PHE A 1 272 ? 13.625 4.780 -15.960 1.00 95.69 272 PHE A N 1
ATOM 2175 C CA . PHE A 1 272 ? 15.012 4.717 -15.507 1.00 95.69 272 PHE A CA 1
ATOM 2176 C C . PHE A 1 272 ? 15.221 5.273 -14.094 1.00 95.69 272 PHE A C 1
ATOM 2178 O O . PHE A 1 272 ? 15.905 4.640 -13.303 1.00 95.69 272 PHE A O 1
ATOM 2185 N N . GLU A 1 273 ? 14.615 6.409 -13.735 1.00 93.19 273 GLU A N 1
ATOM 2186 C CA . GLU A 1 273 ? 14.832 7.013 -12.410 1.00 93.19 273 GLU A CA 1
ATOM 2187 C C . GLU A 1 273 ? 14.290 6.164 -11.248 1.00 93.19 273 GLU A C 1
ATOM 2189 O O . GLU A 1 273 ? 14.872 6.180 -10.163 1.00 93.19 273 GLU A O 1
ATOM 2194 N N . PHE A 1 274 ? 13.211 5.408 -11.479 1.00 95.19 274 PHE A N 1
ATOM 2195 C CA . PHE A 1 274 ? 12.617 4.515 -10.483 1.00 95.19 274 PHE A CA 1
ATOM 2196 C C . PHE A 1 274 ? 13.479 3.265 -10.310 1.00 95.19 274 PHE A C 1
ATOM 2198 O O . PHE A 1 274 ? 13.843 2.907 -9.194 1.00 95.19 274 PHE A O 1
ATOM 2205 N N . LEU A 1 275 ? 13.888 2.658 -11.426 1.00 96.12 275 LEU A N 1
ATOM 2206 C CA . LEU A 1 275 ? 14.757 1.480 -11.424 1.00 96.12 275 LEU A CA 1
ATOM 2207 C C . LEU A 1 275 ? 16.164 1.801 -10.905 1.00 96.12 275 LEU A C 1
ATOM 2209 O O . LEU A 1 275 ? 16.774 0.986 -10.223 1.00 96.12 275 LEU A O 1
ATOM 2213 N N . TYR A 1 276 ? 16.670 3.005 -11.179 1.00 95.25 276 TYR A N 1
ATOM 2214 C CA . TYR A 1 276 ? 17.924 3.506 -10.621 1.00 95.25 276 TYR A CA 1
ATOM 2215 C C . TYR A 1 276 ? 17.838 3.650 -9.101 1.00 95.25 276 TYR A C 1
ATOM 2217 O O . TYR A 1 276 ? 18.768 3.273 -8.387 1.00 95.25 276 TYR A O 1
ATOM 2225 N N . ALA A 1 277 ? 16.729 4.211 -8.603 1.00 93.62 277 ALA A N 1
ATOM 2226 C CA . ALA A 1 277 ? 16.526 4.386 -7.173 1.00 93.62 277 ALA A CA 1
ATOM 2227 C C . ALA A 1 277 ? 16.488 3.049 -6.435 1.00 93.62 277 ALA A C 1
ATOM 2229 O O . ALA A 1 277 ? 17.074 2.956 -5.357 1.00 93.62 277 ALA A O 1
ATOM 2230 N N . GLU A 1 278 ? 15.874 2.037 -7.044 1.00 93.25 278 GLU A N 1
ATOM 2231 C CA . GLU A 1 278 ? 15.861 0.672 -6.525 1.00 93.25 278 GLU A CA 1
ATOM 2232 C C . GLU A 1 278 ? 17.257 0.030 -6.579 1.00 93.25 278 GLU A C 1
ATOM 2234 O O . GLU A 1 278 ? 17.778 -0.411 -5.558 1.00 93.25 278 GLU A O 1
ATOM 2239 N N . GLU A 1 279 ? 17.929 0.067 -7.734 1.00 93.50 279 GLU A N 1
ATOM 2240 C CA . GLU A 1 279 ? 19.235 -0.582 -7.924 1.00 93.50 279 GLU A CA 1
ATOM 2241 C C . GLU A 1 279 ? 20.329 -0.015 -7.004 1.00 93.50 279 GLU A C 1
ATOM 2243 O O . GLU A 1 279 ? 21.186 -0.751 -6.509 1.00 93.50 279 GLU A O 1
ATOM 2248 N N . TYR A 1 280 ? 20.320 1.300 -6.764 1.00 93.00 280 TYR A N 1
ATOM 2249 C CA . TYR A 1 280 ? 21.378 1.982 -6.012 1.00 93.00 280 TYR A CA 1
ATOM 2250 C C . TYR A 1 280 ? 20.952 2.477 -4.626 1.00 93.00 280 TYR A C 1
ATOM 2252 O O . TYR A 1 280 ? 21.777 3.063 -3.917 1.00 93.00 280 TYR A O 1
ATOM 2260 N N . GLY A 1 281 ? 19.689 2.289 -4.235 1.00 91.62 281 GLY A N 1
ATOM 2261 C CA . GLY A 1 281 ? 19.144 2.751 -2.954 1.00 91.62 281 GLY A CA 1
ATOM 2262 C C . GLY A 1 281 ? 19.176 4.274 -2.769 1.00 91.62 281 GLY A C 1
ATOM 2263 O O . GLY A 1 281 ? 19.196 4.765 -1.638 1.00 91.62 281 GLY A O 1
ATOM 2264 N N . LYS A 1 282 ? 19.250 5.048 -3.860 1.00 91.31 282 LYS A N 1
ATOM 2265 C CA . LYS A 1 282 ? 19.331 6.517 -3.825 1.00 91.31 282 LYS A CA 1
ATOM 2266 C C . LYS A 1 282 ? 18.668 7.149 -5.041 1.00 91.31 282 LYS A C 1
ATOM 2268 O O . LYS A 1 282 ? 18.753 6.637 -6.150 1.00 91.31 282 LYS A O 1
ATOM 2273 N N . ARG A 1 283 ? 18.062 8.320 -4.847 1.00 87.50 283 ARG A N 1
ATOM 2274 C CA . ARG A 1 283 ? 17.466 9.080 -5.953 1.00 87.50 283 ARG A CA 1
ATOM 2275 C C . ARG A 1 283 ? 18.535 9.600 -6.909 1.00 87.50 283 ARG A C 1
ATOM 2277 O O . ARG A 1 283 ? 19.647 9.924 -6.493 1.00 87.50 283 ARG A O 1
ATOM 2284 N N . LEU A 1 284 ? 18.152 9.714 -8.176 1.00 86.38 284 LEU A N 1
ATOM 2285 C CA . LEU A 1 284 ? 18.982 10.302 -9.216 1.00 86.38 284 LEU A CA 1
ATOM 2286 C C . LEU A 1 284 ? 19.257 11.787 -8.915 1.00 86.38 284 LEU A C 1
ATOM 2288 O O . LEU A 1 284 ? 18.338 12.556 -8.623 1.00 86.38 284 LEU A O 1
ATOM 2292 N N . GLU A 1 285 ? 20.519 12.203 -9.011 1.00 86.38 285 GLU A N 1
ATOM 2293 C CA . GLU A 1 285 ? 20.913 13.614 -8.941 1.00 86.38 285 GLU A CA 1
ATOM 2294 C C . GLU A 1 285 ? 20.716 14.257 -10.320 1.00 86.38 285 GLU A C 1
ATOM 2296 O O . GLU A 1 285 ? 21.597 14.217 -11.177 1.00 86.38 285 GLU A O 1
ATOM 2301 N N . ASN A 1 286 ? 19.524 14.808 -10.557 1.00 81.88 286 ASN A N 1
ATOM 2302 C CA . ASN A 1 286 ? 19.073 15.270 -11.875 1.00 81.88 286 ASN A CA 1
ATOM 2303 C C . ASN A 1 286 ? 20.041 16.241 -12.573 1.00 81.88 286 ASN A C 1
ATOM 2305 O O . ASN A 1 286 ? 20.176 16.204 -13.796 1.00 81.88 286 ASN A O 1
ATOM 2309 N N . GLU A 1 287 ? 20.726 17.099 -11.817 1.00 78.12 287 GLU A N 1
ATOM 2310 C CA . GLU A 1 287 ? 21.675 18.083 -12.343 1.00 78.12 287 GLU A CA 1
ATOM 2311 C C . GLU A 1 287 ? 22.874 17.432 -13.050 1.00 78.12 287 GLU A C 1
ATOM 2313 O O . GLU A 1 287 ? 23.465 18.049 -13.938 1.00 78.12 287 GLU A O 1
ATOM 2318 N N . ALA A 1 288 ? 23.220 16.191 -12.692 1.00 79.38 288 ALA A N 1
ATOM 2319 C CA . ALA A 1 288 ? 24.327 15.450 -13.290 1.00 79.38 288 ALA A CA 1
ATOM 2320 C C . ALA A 1 288 ? 24.007 14.898 -14.693 1.00 79.38 288 ALA A C 1
ATOM 2322 O O . ALA A 1 288 ? 24.928 14.544 -15.427 1.00 79.38 288 ALA A O 1
ATOM 2323 N N . TYR A 1 289 ? 22.728 14.861 -15.087 1.00 84.81 289 TYR A N 1
ATOM 2324 C CA . TYR A 1 289 ? 22.250 14.176 -16.296 1.00 84.81 289 TYR A CA 1
ATOM 2325 C C . TYR A 1 289 ? 21.634 15.117 -17.342 1.00 84.81 289 TYR A C 1
ATOM 2327 O O . TYR A 1 289 ? 20.823 14.700 -18.170 1.00 84.81 289 TYR A O 1
ATOM 2335 N N . GLY A 1 290 ? 22.024 16.397 -17.336 1.00 79.62 290 GLY A N 1
ATOM 2336 C CA . GLY A 1 290 ? 21.516 17.401 -18.283 1.00 79.62 290 GLY A CA 1
ATOM 2337 C C . GLY A 1 290 ? 21.775 17.081 -19.765 1.00 79.62 290 GLY A C 1
ATOM 2338 O O . GLY A 1 290 ? 21.008 17.519 -20.619 1.00 79.62 290 GLY A O 1
ATOM 2339 N N . ASP A 1 291 ? 22.806 16.281 -20.063 1.00 83.38 291 ASP A N 1
ATOM 2340 C CA . ASP A 1 291 ? 23.164 15.825 -21.418 1.00 83.38 291 ASP A CA 1
ATOM 2341 C C . ASP A 1 291 ? 22.644 14.401 -21.743 1.00 83.38 291 ASP A C 1
ATOM 2343 O O . ASP A 1 291 ? 23.005 13.811 -22.768 1.00 83.38 291 ASP A O 1
ATOM 2347 N N . GLY A 1 292 ? 21.772 13.849 -20.891 1.00 92.38 292 GLY A N 1
ATOM 2348 C CA . GLY A 1 292 ? 21.233 12.489 -20.989 1.00 92.38 292 GLY A CA 1
ATOM 2349 C C . GLY A 1 292 ? 21.943 11.476 -20.083 1.00 92.38 292 GLY A C 1
ATOM 2350 O O . GLY A 1 292 ? 22.969 11.774 -19.471 1.00 92.38 292 GLY A O 1
ATOM 2351 N N . ILE A 1 293 ? 21.393 10.261 -19.999 1.00 96.38 293 ILE A N 1
ATOM 2352 C CA . ILE A 1 293 ? 21.990 9.163 -19.222 1.00 96.38 293 ILE A CA 1
ATOM 2353 C C . ILE A 1 293 ? 23.098 8.492 -20.045 1.00 96.38 293 ILE A C 1
ATOM 2355 O O . ILE A 1 293 ? 22.838 8.101 -21.186 1.00 96.38 293 ILE A O 1
ATOM 2359 N N . PRO A 1 294 ? 24.319 8.315 -19.512 1.00 96.50 294 PRO A N 1
ATOM 2360 C CA . PRO A 1 294 ? 25.384 7.587 -20.194 1.00 96.50 294 PRO A CA 1
ATOM 2361 C C . PRO A 1 294 ? 24.969 6.169 -20.597 1.00 96.50 294 PRO A C 1
ATOM 2363 O O . PRO A 1 294 ? 24.328 5.458 -19.823 1.00 96.50 294 PRO A O 1
ATOM 2366 N N . LYS A 1 295 ? 25.411 5.732 -21.784 1.00 97.06 295 LYS A N 1
ATOM 2367 C CA . LYS A 1 295 ? 25.050 4.430 -22.370 1.00 97.06 295 LYS A CA 1
ATOM 2368 C C . LYS A 1 295 ? 25.123 3.259 -21.383 1.00 97.06 295 LYS A C 1
ATOM 2370 O O . LYS A 1 295 ? 24.138 2.566 -21.153 1.00 97.06 295 LYS A O 1
ATOM 2375 N N . GLN A 1 296 ? 26.305 3.071 -20.796 1.00 96.50 296 GLN A N 1
ATOM 2376 C CA . GLN A 1 296 ? 26.605 1.934 -19.928 1.00 96.50 296 GLN A CA 1
ATOM 2377 C C . GLN A 1 296 ? 25.725 1.911 -18.674 1.00 96.50 296 GLN A C 1
ATOM 2379 O O . GLN A 1 296 ? 25.349 0.841 -18.211 1.00 96.50 296 GLN A O 1
ATOM 2384 N N . GLU A 1 297 ? 25.411 3.079 -18.120 1.00 96.44 297 GLU A N 1
ATOM 2385 C CA . GLU A 1 297 ? 24.594 3.195 -16.915 1.00 96.44 297 GLU A CA 1
ATOM 2386 C C . GLU A 1 297 ? 23.130 2.876 -17.218 1.00 96.44 297 GLU A C 1
ATOM 2388 O O . GLU A 1 297 ? 22.523 2.064 -16.524 1.00 96.44 297 GLU A O 1
ATOM 2393 N N . PHE A 1 298 ? 22.594 3.440 -18.305 1.00 97.56 298 PHE A N 1
ATOM 2394 C CA . PHE A 1 298 ? 21.229 3.173 -18.747 1.00 97.56 298 PHE A CA 1
ATOM 2395 C C . PHE A 1 298 ? 21.004 1.687 -19.043 1.00 97.56 298 PHE A C 1
ATOM 2397 O O . PHE A 1 298 ? 20.118 1.064 -18.463 1.00 97.56 298 PHE A O 1
ATOM 2404 N N . GLU A 1 299 ? 21.844 1.101 -19.899 1.00 98.12 299 GLU A N 1
ATOM 2405 C CA . GLU A 1 299 ? 21.733 -0.306 -20.297 1.00 98.12 299 GLU A CA 1
ATOM 2406 C C . GLU A 1 299 ? 21.937 -1.259 -19.123 1.00 98.12 299 GLU A C 1
ATOM 2408 O O . GLU A 1 299 ? 21.241 -2.268 -19.032 1.00 98.12 299 GLU A O 1
ATOM 2413 N N . SER A 1 300 ? 22.847 -0.931 -18.198 1.00 96.50 300 SER A N 1
ATOM 2414 C CA . SER A 1 300 ? 23.057 -1.736 -16.996 1.00 96.50 300 SER A CA 1
ATOM 2415 C C . SER A 1 300 ? 21.809 -1.760 -16.123 1.00 96.50 300 SER A C 1
ATOM 2417 O O . SER A 1 300 ? 21.421 -2.839 -15.692 1.00 96.50 300 SER A O 1
ATOM 2419 N N . VAL A 1 301 ? 21.185 -0.605 -15.863 1.00 96.94 301 VAL A N 1
ATOM 2420 C CA . VAL A 1 301 ? 19.974 -0.531 -15.030 1.00 96.94 301 VAL A CA 1
ATOM 2421 C C . VAL A 1 301 ? 18.810 -1.224 -15.728 1.00 96.94 301 VAL A C 1
ATOM 2423 O O . VAL A 1 301 ? 18.233 -2.141 -15.157 1.00 96.94 301 VAL A O 1
ATOM 2426 N N . ILE A 1 302 ? 18.486 -0.867 -16.976 1.00 97.62 302 ILE A N 1
ATOM 2427 C CA . ILE A 1 302 ? 17.361 -1.486 -17.699 1.00 97.62 302 ILE A CA 1
ATOM 2428 C C . ILE A 1 302 ? 17.556 -3.005 -17.824 1.00 97.62 302 ILE A C 1
ATOM 2430 O O . ILE A 1 302 ? 16.630 -3.769 -17.554 1.00 97.62 302 ILE A O 1
ATOM 2434 N N . GLY A 1 303 ? 18.771 -3.456 -18.138 1.00 95.69 303 GLY A N 1
ATOM 2435 C CA . GLY A 1 303 ? 19.104 -4.874 -18.264 1.00 95.69 303 GLY A CA 1
ATOM 2436 C C . GLY A 1 303 ? 19.049 -5.677 -16.957 1.00 95.69 303 GLY A C 1
ATOM 2437 O O . GLY A 1 303 ? 19.061 -6.907 -17.021 1.00 95.69 303 GLY A O 1
ATOM 2438 N N . GLN A 1 304 ? 18.974 -5.046 -15.776 1.00 94.75 304 GLN A N 1
ATOM 2439 C CA . GLN A 1 304 ? 18.680 -5.766 -14.525 1.00 94.75 304 GLN A CA 1
ATOM 2440 C C . GLN A 1 304 ? 17.206 -6.173 -14.429 1.00 94.75 304 GLN A C 1
ATOM 2442 O O . GLN A 1 304 ? 16.911 -7.240 -13.898 1.00 94.75 304 GLN A O 1
ATOM 2447 N N . TYR A 1 305 ? 16.296 -5.356 -14.967 1.00 96.44 305 TYR A N 1
ATOM 2448 C CA . TYR A 1 305 ? 14.848 -5.513 -14.781 1.00 96.44 305 TYR A CA 1
ATOM 2449 C C . TYR A 1 305 ? 14.122 -6.056 -16.014 1.00 96.44 305 TYR A C 1
ATOM 2451 O O . TYR A 1 305 ? 12.988 -6.515 -15.892 1.00 96.44 305 TYR A O 1
ATOM 2459 N N . PHE A 1 306 ? 14.760 -6.034 -17.185 1.00 96.12 306 PHE A N 1
ATOM 2460 C CA . PHE A 1 306 ? 14.218 -6.556 -18.438 1.00 96.12 306 PHE A CA 1
ATOM 2461 C C . PHE A 1 306 ? 15.209 -7.526 -19.080 1.00 96.12 306 PHE A C 1
ATOM 2463 O O . PHE A 1 306 ? 16.411 -7.262 -19.141 1.00 96.12 306 PHE A O 1
ATOM 2470 N N . ASP A 1 307 ? 14.705 -8.653 -19.581 1.00 92.88 307 ASP A N 1
ATOM 2471 C CA . ASP A 1 307 ? 15.499 -9.637 -20.324 1.00 92.88 307 ASP A CA 1
ATOM 2472 C C . ASP A 1 307 ? 15.411 -9.386 -21.834 1.00 92.88 307 ASP A C 1
ATOM 2474 O O . ASP A 1 307 ? 14.794 -10.138 -22.584 1.00 92.88 307 ASP A O 1
ATOM 2478 N N . ILE A 1 308 ? 15.967 -8.250 -22.259 1.00 94.69 308 ILE A N 1
ATOM 2479 C CA . ILE A 1 308 ? 15.953 -7.767 -23.647 1.00 94.69 308 ILE A CA 1
ATOM 2480 C C . ILE A 1 308 ? 17.377 -7.537 -24.152 1.00 94.69 308 ILE A C 1
ATOM 2482 O O . ILE A 1 308 ? 18.311 -7.369 -23.363 1.00 94.69 308 ILE A O 1
ATOM 2486 N N . SER A 1 309 ? 17.562 -7.542 -25.473 1.00 95.25 309 SER A N 1
ATOM 2487 C CA . SER A 1 309 ? 18.888 -7.337 -26.056 1.00 95.25 309 SER A CA 1
ATOM 2488 C C . SER A 1 309 ? 19.349 -5.881 -25.918 1.00 95.25 309 SER A C 1
ATOM 2490 O O . SER A 1 309 ? 18.538 -4.964 -25.807 1.00 95.25 309 SER A O 1
ATOM 2492 N N . VAL A 1 310 ? 20.665 -5.647 -25.964 1.00 95.81 310 VAL A N 1
ATOM 2493 C CA . VAL A 1 310 ? 21.213 -4.277 -26.001 1.00 95.81 310 VAL A CA 1
ATOM 2494 C C . VAL A 1 310 ? 20.696 -3.514 -27.224 1.00 95.81 310 VAL A C 1
ATOM 2496 O O . VAL A 1 310 ? 20.365 -2.341 -27.099 1.00 95.81 310 VAL A O 1
ATOM 2499 N N . ASP A 1 311 ? 20.547 -4.186 -28.369 1.00 96.00 311 ASP A N 1
ATOM 2500 C CA . ASP A 1 311 ? 19.984 -3.584 -29.582 1.00 96.00 311 ASP A CA 1
ATOM 2501 C C . ASP A 1 311 ? 18.534 -3.113 -29.352 1.00 96.00 311 ASP A C 1
ATOM 2503 O O . ASP A 1 311 ? 18.169 -2.018 -29.784 1.00 96.00 311 ASP A O 1
ATOM 2507 N N . ASP A 1 312 ? 17.729 -3.885 -28.610 1.00 96.12 312 ASP A N 1
ATOM 2508 C CA . ASP A 1 312 ? 16.373 -3.479 -28.219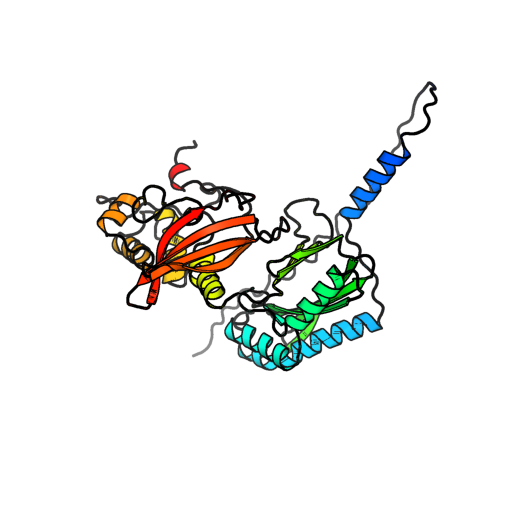 1.00 96.12 312 ASP A CA 1
ATOM 2509 C C . ASP A 1 312 ? 16.404 -2.279 -27.263 1.00 96.12 312 ASP A C 1
ATOM 2511 O O . ASP A 1 312 ? 15.643 -1.328 -27.447 1.00 96.12 312 ASP A O 1
ATOM 2515 N N . ILE A 1 313 ? 17.298 -2.274 -26.265 1.00 97.06 313 ILE A N 1
ATOM 2516 C CA . ILE A 1 313 ? 17.449 -1.130 -25.347 1.00 97.06 313 ILE A CA 1
ATOM 2517 C C . ILE A 1 313 ? 17.836 0.129 -26.131 1.00 97.06 313 ILE A C 1
ATOM 2519 O O . ILE A 1 313 ? 17.225 1.180 -25.932 1.00 97.06 313 ILE A O 1
ATOM 2523 N N . GLU A 1 314 ? 18.793 0.034 -27.057 1.00 97.38 314 GLU A N 1
ATOM 2524 C CA . GLU A 1 314 ? 19.212 1.154 -27.902 1.00 97.38 314 GLU A CA 1
ATOM 2525 C C . GLU A 1 314 ? 18.062 1.669 -28.775 1.00 97.38 314 GLU A C 1
ATOM 2527 O O . GLU A 1 314 ? 17.842 2.883 -28.868 1.00 97.38 314 GLU A O 1
ATOM 2532 N N . GLN A 1 315 ? 17.301 0.758 -29.388 1.00 95.62 315 GLN A N 1
ATOM 2533 C CA . GLN A 1 315 ? 16.173 1.092 -30.250 1.00 95.62 315 GLN A CA 1
ATOM 2534 C C . GLN A 1 315 ? 15.035 1.759 -29.467 1.00 95.62 315 GLN A C 1
ATOM 2536 O O . GLN A 1 315 ? 14.596 2.856 -29.828 1.00 95.62 315 GLN A O 1
ATOM 2541 N N . TYR A 1 316 ? 14.544 1.116 -28.406 1.00 95.44 316 TYR A N 1
ATOM 2542 C CA . TYR A 1 316 ? 13.377 1.587 -27.658 1.00 95.44 316 TYR A CA 1
ATOM 2543 C C . TYR A 1 316 ? 13.718 2.740 -26.704 1.00 95.44 316 TYR A C 1
ATOM 2545 O O . TYR A 1 316 ? 12.914 3.661 -26.549 1.00 95.44 316 TYR A O 1
ATOM 2553 N N . GLY A 1 317 ? 14.927 2.754 -26.135 1.00 94.81 317 GLY A N 1
ATOM 2554 C CA . GLY A 1 317 ? 15.456 3.861 -25.328 1.00 94.81 317 GLY A CA 1
ATOM 2555 C C . GLY A 1 317 ? 15.920 5.071 -26.150 1.00 94.81 317 GLY A C 1
ATOM 2556 O O . GLY A 1 317 ? 16.106 6.163 -25.605 1.00 94.81 317 GLY A O 1
ATOM 2557 N N . ARG A 1 318 ? 16.046 4.920 -27.478 1.00 95.50 318 ARG A N 1
ATOM 2558 C CA . ARG A 1 318 ? 16.438 5.976 -28.433 1.00 95.50 318 ARG A CA 1
ATOM 2559 C C . ARG A 1 318 ? 17.839 6.500 -28.179 1.00 95.50 318 ARG A C 1
ATOM 2561 O O . ARG A 1 318 ? 18.053 7.704 -28.019 1.00 95.50 318 ARG A O 1
ATOM 2568 N N . TYR A 1 319 ? 18.782 5.573 -28.150 1.00 97.56 319 TYR A N 1
ATOM 2569 C CA . TYR A 1 319 ? 20.186 5.879 -27.960 1.00 97.56 319 TYR A CA 1
ATOM 2570 C C . TYR A 1 319 ? 20.693 6.898 -28.998 1.00 97.56 319 TYR A C 1
ATOM 2572 O O . TYR A 1 319 ? 20.583 6.699 -30.211 1.00 97.56 319 TYR A O 1
ATOM 2580 N N . ASP A 1 320 ? 21.276 8.000 -28.522 1.00 96.75 320 ASP A N 1
ATOM 2581 C CA . ASP A 1 320 ? 21.931 8.998 -29.362 1.00 96.75 320 ASP A CA 1
ATOM 2582 C C . ASP A 1 320 ? 23.421 8.654 -29.466 1.00 96.75 320 ASP A C 1
ATOM 2584 O O . ASP A 1 320 ? 24.228 8.998 -28.600 1.00 96.75 320 ASP A O 1
ATOM 2588 N N . SER A 1 321 ? 23.803 7.981 -30.552 1.00 94.56 321 SER A N 1
ATOM 2589 C CA . SER A 1 321 ? 25.198 7.583 -30.786 1.00 94.56 321 SER A CA 1
ATOM 2590 C C . SER A 1 321 ? 26.159 8.761 -30.975 1.00 94.56 321 SER A C 1
ATOM 2592 O O . SER A 1 321 ? 27.359 8.596 -30.753 1.00 94.56 321 SER A O 1
ATOM 2594 N N . ALA A 1 322 ? 25.665 9.947 -31.351 1.00 94.69 322 ALA A N 1
ATOM 2595 C CA . ALA A 1 322 ? 26.494 11.140 -31.486 1.00 94.69 322 ALA A CA 1
ATOM 2596 C C . ALA A 1 322 ? 26.821 11.756 -30.118 1.00 94.69 322 ALA A C 1
ATOM 2598 O O . ALA A 1 322 ? 27.918 12.287 -29.937 1.00 94.69 322 ALA A O 1
ATOM 2599 N N . LYS A 1 323 ? 25.890 11.671 -29.160 1.00 92.50 323 LYS A N 1
ATOM 2600 C CA . LYS A 1 323 ? 26.093 12.131 -27.775 1.00 92.50 323 LYS A CA 1
ATOM 2601 C C . LYS A 1 323 ? 26.653 11.056 -26.846 1.00 92.50 323 LYS A C 1
ATOM 2603 O O . LYS A 1 323 ? 27.267 11.392 -25.839 1.00 92.50 323 LYS A O 1
ATOM 2608 N N . GLY A 1 324 ? 26.469 9.781 -27.178 1.00 95.81 324 GLY A N 1
ATOM 2609 C CA . GLY A 1 324 ? 26.833 8.665 -26.308 1.00 95.81 324 GLY A CA 1
ATOM 2610 C C . GLY A 1 324 ? 25.883 8.477 -25.121 1.00 95.81 324 GLY A C 1
ATOM 2611 O O . GLY A 1 324 ? 26.294 7.928 -24.096 1.00 95.81 324 GLY A O 1
ATOM 2612 N N . SER A 1 325 ? 24.636 8.945 -25.236 1.00 96.94 325 SER A N 1
ATOM 2613 C CA . SER A 1 325 ? 23.672 8.980 -24.134 1.00 96.94 325 SER A CA 1
ATOM 2614 C C . SER A 1 325 ? 22.236 8.678 -24.573 1.00 96.94 325 SER A C 1
ATOM 2616 O O . SER A 1 325 ? 21.880 8.755 -25.750 1.00 96.94 325 SER A O 1
ATOM 2618 N N . TYR A 1 326 ? 21.407 8.329 -23.593 1.00 97.12 326 TYR A N 1
ATOM 2619 C CA . TYR A 1 326 ? 19.962 8.185 -23.714 1.00 97.12 326 TYR A CA 1
ATOM 2620 C C . TYR A 1 326 ? 19.268 9.496 -23.304 1.00 97.12 326 TYR A C 1
ATOM 2622 O O . TYR A 1 326 ? 19.653 10.091 -22.290 1.00 97.12 326 TYR A O 1
ATOM 2630 N N . PRO A 1 327 ? 18.248 9.973 -24.045 1.00 94.06 327 PRO A N 1
ATOM 2631 C CA . PRO A 1 327 ? 17.510 11.184 -23.688 1.00 94.06 327 PRO A CA 1
ATOM 2632 C C . PRO A 1 327 ? 16.856 11.064 -22.311 1.00 94.06 327 PRO A C 1
ATOM 2634 O O . PRO A 1 327 ? 16.142 10.097 -22.050 1.00 94.06 327 PRO A O 1
ATOM 2637 N N . PHE A 1 328 ? 17.039 12.067 -21.456 1.00 91.56 328 PHE A N 1
ATOM 2638 C CA . PHE A 1 328 ? 16.463 12.080 -20.117 1.00 91.56 328 PHE A CA 1
ATOM 2639 C C . PHE A 1 328 ? 15.952 13.460 -19.732 1.00 91.56 328 PHE A C 1
ATOM 2641 O O . PHE A 1 328 ? 16.588 14.480 -19.988 1.00 91.56 328 PHE A O 1
ATOM 2648 N N . HIS A 1 329 ? 14.797 13.460 -19.075 1.00 88.31 329 HIS A N 1
ATOM 2649 C CA . HIS A 1 329 ? 14.191 14.642 -18.490 1.00 88.31 329 HIS A CA 1
ATOM 2650 C C . HIS A 1 329 ? 13.743 14.286 -17.080 1.00 88.31 329 HIS A C 1
ATOM 2652 O O . HIS A 1 329 ? 12.934 13.374 -16.907 1.00 88.31 329 HIS A O 1
ATOM 2658 N N . ALA A 1 330 ? 14.237 15.025 -16.091 1.00 88.56 330 ALA A N 1
ATOM 2659 C CA . ALA A 1 330 ? 13.800 14.888 -14.709 1.00 88.56 330 ALA A CA 1
ATOM 2660 C C . ALA A 1 330 ? 12.299 15.179 -14.564 1.00 88.56 330 ALA A C 1
ATOM 2662 O O . ALA A 1 330 ? 11.762 16.056 -15.255 1.00 88.56 330 ALA A O 1
ATOM 2663 N N . ILE A 1 331 ? 11.625 14.493 -13.637 1.00 90.06 331 ILE A N 1
ATOM 2664 C CA . ILE A 1 331 ? 10.229 14.798 -13.311 1.00 90.06 331 ILE A CA 1
ATOM 2665 C C . ILE A 1 331 ? 10.135 16.217 -12.746 1.00 90.06 331 ILE A C 1
ATOM 2667 O O . ILE A 1 331 ? 10.756 16.577 -11.748 1.00 90.06 331 ILE A O 1
ATOM 2671 N N . GLY A 1 332 ? 9.283 17.020 -13.366 1.00 87.81 332 GLY A N 1
ATOM 2672 C CA . GLY A 1 332 ? 8.968 18.381 -12.976 1.00 87.81 332 GLY A CA 1
ATOM 2673 C C . GLY A 1 332 ? 7.470 18.652 -13.063 1.00 87.81 332 GLY A C 1
ATOM 2674 O O . GLY A 1 332 ? 6.672 17.866 -13.569 1.00 87.81 332 GLY A O 1
ATOM 2675 N N . ILE A 1 333 ? 7.053 19.816 -12.566 1.00 86.25 333 ILE A N 1
ATOM 2676 C CA . ILE A 1 333 ? 5.628 20.176 -12.514 1.00 86.25 333 ILE A CA 1
ATOM 2677 C C . ILE A 1 333 ? 5.010 20.410 -13.908 1.00 86.2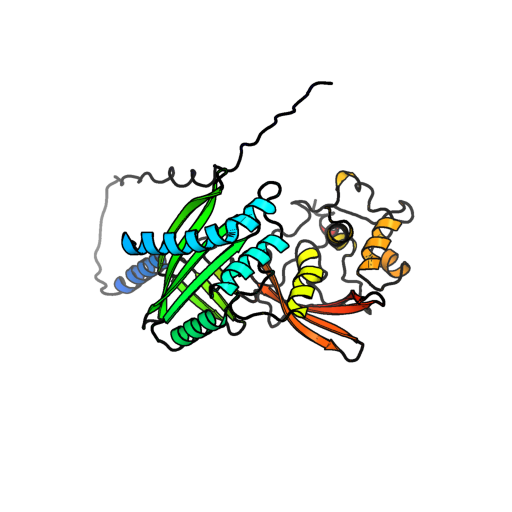5 333 ILE A C 1
ATOM 2679 O O . ILE A 1 333 ? 3.792 20.388 -14.055 1.00 86.25 333 ILE A O 1
ATOM 2683 N N . ARG A 1 334 ? 5.842 20.648 -14.931 1.00 87.19 334 ARG A N 1
ATOM 2684 C CA . ARG A 1 334 ? 5.413 20.981 -16.302 1.00 87.19 334 ARG A CA 1
ATOM 2685 C C . ARG A 1 334 ? 5.454 19.806 -17.280 1.00 87.19 334 ARG A C 1
ATOM 2687 O O . ARG A 1 334 ? 4.909 19.936 -18.368 1.00 87.19 334 ARG A O 1
ATOM 2694 N N . ASN A 1 335 ? 6.094 18.699 -16.914 1.00 89.94 335 ASN A N 1
ATOM 2695 C CA . ASN A 1 335 ? 6.270 17.515 -17.760 1.00 89.94 335 ASN A CA 1
ATOM 2696 C C . ASN A 1 335 ? 5.699 16.256 -17.092 1.00 89.94 335 ASN A C 1
ATOM 2698 O O . ASN A 1 335 ? 6.258 15.172 -17.216 1.00 89.94 335 ASN A O 1
ATOM 2702 N N . ARG A 1 336 ? 4.584 16.412 -16.372 1.00 91.00 336 ARG A N 1
ATOM 2703 C CA . ARG A 1 336 ? 3.816 15.309 -15.792 1.00 91.00 336 ARG A CA 1
ATOM 2704 C C . ARG A 1 336 ? 2.324 15.592 -15.860 1.00 91.00 336 ARG A C 1
ATOM 2706 O O . ARG A 1 336 ? 1.905 16.753 -15.864 1.00 91.00 336 ARG A O 1
ATOM 2713 N N . VAL A 1 337 ? 1.526 14.532 -15.859 1.00 90.06 337 VAL A N 1
ATOM 2714 C CA . VAL A 1 337 ? 0.077 14.642 -15.682 1.00 90.06 337 VAL A CA 1
ATOM 2715 C C . VAL A 1 337 ? -0.212 14.980 -14.216 1.00 90.06 337 VAL A C 1
ATOM 2717 O O . VAL A 1 337 ? 0.335 14.355 -13.311 1.00 90.06 337 VAL A O 1
ATOM 2720 N N . GLN A 1 338 ? -1.027 16.009 -13.976 1.00 87.50 338 GLN A N 1
ATOM 2721 C CA . GLN A 1 338 ? -1.441 16.399 -12.625 1.00 87.50 338 GLN A CA 1
ATOM 2722 C C . GLN A 1 338 ? -2.725 15.640 -12.280 1.00 87.50 338 GLN A C 1
ATOM 2724 O O . GLN A 1 338 ? -3.819 16.079 -12.623 1.00 87.50 338 GLN A O 1
ATOM 2729 N N . GLN A 1 339 ? -2.571 14.477 -11.655 1.00 83.62 339 GLN A N 1
ATOM 2730 C CA . GLN A 1 339 ? -3.667 13.628 -11.194 1.00 83.62 339 GLN A CA 1
ATOM 2731 C C . GLN A 1 339 ? -3.291 13.022 -9.843 1.00 83.62 339 GLN A C 1
ATOM 2733 O O . GLN A 1 339 ? -2.122 12.684 -9.625 1.00 83.62 339 GLN A O 1
ATOM 2738 N N . LEU A 1 340 ? -4.283 12.851 -8.969 1.00 82.56 340 LEU A N 1
ATOM 2739 C CA . LEU A 1 340 ? -4.138 12.015 -7.785 1.00 82.56 340 LEU A CA 1
ATOM 2740 C C . LEU A 1 340 ? -3.807 10.580 -8.216 1.00 82.56 340 LEU A C 1
ATOM 2742 O O . LEU A 1 340 ? -4.452 10.019 -9.100 1.00 82.56 340 LEU A O 1
ATOM 2746 N N . GLN A 1 341 ? -2.752 10.019 -7.639 1.00 86.19 341 GLN A N 1
ATOM 2747 C CA . GLN A 1 341 ? -2.360 8.641 -7.909 1.00 86.19 341 GLN A CA 1
ATOM 2748 C C . GLN A 1 341 ? -3.104 7.700 -6.961 1.00 86.19 341 GLN A C 1
ATOM 2750 O O . GLN A 1 341 ? -3.460 8.131 -5.863 1.00 86.19 341 GLN A O 1
ATOM 2755 N N . PRO A 1 342 ? -3.293 6.423 -7.336 1.00 88.69 342 PRO A N 1
ATOM 2756 C CA . PRO A 1 342 ? -3.688 5.411 -6.367 1.00 88.69 342 PRO A CA 1
ATOM 2757 C C . PRO A 1 342 ? -2.743 5.462 -5.162 1.00 88.69 342 PRO A C 1
ATOM 2759 O O . PRO A 1 342 ? -1.528 5.595 -5.339 1.00 88.69 342 PRO A O 1
ATOM 2762 N N . SER A 1 343 ? -3.286 5.368 -3.951 1.00 90.19 343 SER A N 1
ATOM 2763 C CA . SER A 1 343 ? -2.517 5.563 -2.722 1.00 90.19 343 SER A CA 1
ATOM 2764 C C . SER A 1 343 ? -1.429 4.501 -2.561 1.00 90.19 343 SER A C 1
ATOM 2766 O O . SER A 1 343 ? -0.318 4.826 -2.147 1.00 90.19 343 SER A O 1
ATOM 2768 N N . PHE A 1 344 ? -1.727 3.235 -2.878 1.00 94.06 344 PHE A N 1
ATOM 2769 C CA . PHE A 1 344 ? -0.738 2.151 -2.889 1.00 94.06 344 PHE A CA 1
ATOM 2770 C C . PHE A 1 344 ? -1.224 0.917 -3.675 1.00 94.06 344 PHE A C 1
ATOM 2772 O O . PHE A 1 344 ? -2.427 0.658 -3.737 1.00 94.06 344 PHE A O 1
ATOM 2779 N N . PRO A 1 345 ? -0.314 0.131 -4.280 1.00 96.06 345 PRO A N 1
ATOM 2780 C CA . PRO A 1 345 ? -0.640 -1.159 -4.888 1.00 96.06 345 PRO A CA 1
ATOM 2781 C C . PRO A 1 345 ? -0.751 -2.292 -3.851 1.00 96.06 345 PRO A C 1
ATOM 2783 O O . PRO A 1 345 ? -0.025 -2.303 -2.861 1.00 96.06 345 PRO A O 1
ATOM 2786 N N . GLU A 1 346 ? -1.591 -3.293 -4.122 1.00 96.00 346 GLU A N 1
ATOM 2787 C CA . GLU A 1 346 ? -1.581 -4.595 -3.441 1.00 96.00 346 GLU A CA 1
ATOM 2788 C C . GLU A 1 346 ? -1.653 -5.717 -4.488 1.00 96.00 346 GLU A C 1
ATOM 2790 O O . GLU A 1 346 ? -2.629 -5.818 -5.233 1.00 96.00 346 GLU A O 1
ATOM 2795 N N . VAL A 1 347 ? -0.645 -6.591 -4.553 1.00 97.75 347 VAL A N 1
ATOM 2796 C CA . VAL A 1 347 ? -0.762 -7.853 -5.300 1.00 97.75 347 VAL A CA 1
ATOM 2797 C C . VAL A 1 347 ? -1.687 -8.763 -4.508 1.00 97.75 347 VAL A C 1
ATOM 2799 O O . VAL A 1 347 ? -1.362 -9.134 -3.390 1.00 97.75 347 VAL A O 1
ATOM 2802 N N . VAL A 1 348 ? -2.824 -9.160 -5.068 1.00 96.81 348 VAL A N 1
ATOM 2803 C CA . VAL A 1 348 ? -3.809 -9.989 -4.344 1.00 96.81 348 VAL A CA 1
ATOM 2804 C C . VAL A 1 348 ? -3.742 -11.461 -4.724 1.00 96.81 348 VAL A C 1
ATOM 2806 O O . VAL A 1 348 ? -4.262 -12.317 -4.010 1.00 96.81 348 VAL A O 1
ATOM 2809 N N . ARG A 1 349 ? -3.092 -11.774 -5.848 1.00 97.56 349 ARG A N 1
ATOM 2810 C CA . ARG A 1 349 ? -2.947 -13.138 -6.355 1.00 97.56 349 ARG A CA 1
ATOM 2811 C C . ARG A 1 349 ? -1.675 -13.261 -7.179 1.00 97.56 349 ARG A C 1
ATOM 2813 O O . ARG A 1 349 ? -1.465 -12.481 -8.102 1.00 97.56 349 ARG A O 1
ATOM 2820 N N . CYS A 1 350 ? -0.896 -14.300 -6.903 1.00 97.81 350 CYS A N 1
ATOM 2821 C CA . CYS A 1 350 ? 0.173 -14.771 -7.779 1.00 97.81 350 CYS A CA 1
ATOM 2822 C C . CYS A 1 350 ? -0.254 -16.080 -8.443 1.00 97.81 350 CYS A C 1
ATOM 2824 O O . CYS A 1 350 ? -0.926 -16.912 -7.834 1.00 97.81 350 CYS A O 1
ATOM 2826 N N . THR A 1 351 ? 0.107 -16.272 -9.704 1.00 97.69 351 THR A N 1
ATOM 2827 C CA . THR A 1 351 ? -0.155 -17.509 -10.442 1.00 97.69 351 THR A CA 1
ATOM 2828 C C . THR A 1 351 ? 1.108 -17.911 -11.180 1.00 97.69 351 THR A C 1
ATOM 2830 O O . THR A 1 351 ? 1.640 -17.126 -11.958 1.00 97.69 351 THR A O 1
ATOM 2833 N N . GLU A 1 352 ? 1.609 -19.112 -10.891 1.00 96.62 352 GLU A N 1
ATOM 2834 C CA . GLU A 1 352 ? 2.720 -19.699 -11.638 1.00 96.62 352 GLU A CA 1
ATOM 2835 C C . GLU A 1 352 ? 2.191 -20.254 -12.964 1.00 96.62 352 GLU A C 1
ATOM 2837 O O . GLU A 1 352 ? 1.218 -21.012 -12.987 1.00 96.62 352 GLU A O 1
ATOM 2842 N N . ASN A 1 353 ? 2.823 -19.850 -14.061 1.00 97.00 353 ASN A N 1
ATOM 2843 C CA . ASN A 1 353 ? 2.473 -20.266 -15.412 1.00 97.00 353 ASN A CA 1
ATOM 2844 C C . ASN A 1 353 ? 3.289 -21.501 -15.827 1.00 97.00 353 ASN A C 1
ATOM 2846 O O . ASN A 1 353 ? 4.345 -21.795 -15.264 1.00 97.00 353 ASN A O 1
ATOM 2850 N N . GLU A 1 354 ? 2.822 -22.221 -16.851 1.00 95.62 354 GLU A N 1
ATOM 2851 C CA . GLU A 1 354 ? 3.490 -23.436 -17.352 1.00 95.62 354 GLU A CA 1
ATOM 2852 C C . GLU A 1 354 ? 4.909 -23.175 -17.890 1.00 95.62 354 GLU A C 1
ATOM 2854 O O . GLU A 1 354 ? 5.751 -24.071 -17.872 1.00 95.62 354 GLU A O 1
ATOM 2859 N N . ASP A 1 355 ? 5.184 -21.950 -18.342 1.00 93.25 355 ASP A N 1
ATOM 2860 C CA . ASP A 1 355 ? 6.487 -21.506 -18.848 1.00 93.25 355 ASP A CA 1
ATOM 2861 C C . ASP A 1 355 ? 7.468 -21.069 -17.741 1.00 93.25 355 ASP A C 1
ATOM 2863 O O . ASP A 1 355 ? 8.588 -20.651 -18.033 1.00 93.25 355 ASP A O 1
ATOM 2867 N N . GLY A 1 356 ? 7.070 -21.182 -16.469 1.00 92.81 356 GLY A N 1
ATOM 2868 C CA . GLY A 1 356 ? 7.883 -20.814 -15.310 1.00 92.81 356 GLY A CA 1
ATOM 2869 C C . GLY A 1 356 ? 7.832 -19.330 -14.936 1.00 92.81 356 GLY A C 1
ATOM 2870 O O . GLY A 1 356 ? 8.481 -18.932 -13.964 1.00 92.81 356 GLY A O 1
ATOM 2871 N N . THR A 1 357 ? 7.064 -18.511 -15.661 1.00 97.00 357 THR A N 1
ATOM 2872 C CA . THR A 1 357 ? 6.783 -17.124 -15.267 1.00 97.00 357 THR A CA 1
ATOM 2873 C C . THR A 1 357 ? 5.752 -17.065 -14.135 1.00 97.00 357 THR A C 1
ATOM 2875 O O . THR A 1 357 ? 5.031 -18.025 -13.857 1.00 97.00 357 THR A O 1
ATOM 2878 N N . VAL A 1 358 ? 5.681 -15.921 -13.456 1.00 98.06 358 VAL A N 1
ATOM 2879 C CA . VAL A 1 358 ? 4.660 -15.627 -12.446 1.00 98.06 358 VAL A CA 1
ATOM 2880 C C . VAL A 1 358 ? 3.829 -14.443 -12.912 1.00 98.06 358 VAL A C 1
ATOM 2882 O O . VAL A 1 358 ? 4.366 -13.362 -13.137 1.00 98.06 358 VAL A O 1
ATOM 2885 N N . THR A 1 359 ? 2.514 -14.615 -12.997 1.00 98.44 359 THR A N 1
ATOM 2886 C CA . THR A 1 359 ? 1.578 -13.503 -13.186 1.00 98.44 359 THR A CA 1
ATOM 2887 C C . THR A 1 359 ? 1.054 -13.042 -11.830 1.00 98.44 359 THR A C 1
ATOM 2889 O O . THR A 1 359 ? 0.416 -13.807 -11.103 1.00 98.44 359 THR A O 1
ATOM 2892 N N . ALA A 1 360 ? 1.327 -11.785 -11.490 1.00 98.62 360 ALA A N 1
ATOM 2893 C CA . ALA A 1 360 ? 0.833 -11.116 -10.297 1.00 98.62 360 ALA A CA 1
ATOM 2894 C C . ALA A 1 360 ? -0.339 -10.197 -10.672 1.00 98.62 360 ALA A C 1
ATOM 2896 O O . ALA A 1 360 ? -0.184 -9.262 -11.457 1.00 98.62 360 ALA A O 1
ATOM 2897 N N . TYR A 1 361 ? -1.514 -10.477 -10.111 1.00 98.56 361 TYR A N 1
ATOM 2898 C CA . TYR A 1 361 ? -2.698 -9.632 -10.243 1.00 98.56 361 TYR A CA 1
ATOM 2899 C C . TYR A 1 361 ? -2.680 -8.573 -9.145 1.00 98.56 361 TYR A C 1
ATOM 2901 O O . TYR A 1 361 ? -2.689 -8.899 -7.952 1.00 98.56 361 TYR A O 1
ATOM 2909 N N . VAL A 1 362 ? -2.630 -7.315 -9.566 1.00 98.50 362 VAL A N 1
ATOM 2910 C CA . VAL A 1 362 ? -2.454 -6.142 -8.717 1.00 98.50 362 VAL A CA 1
ATOM 2911 C C . VAL A 1 362 ? -3.745 -5.345 -8.682 1.00 98.50 362 VAL A C 1
ATOM 2913 O O . VAL A 1 362 ? -4.332 -5.052 -9.721 1.00 98.50 362 VAL A O 1
ATOM 2916 N N . GLU A 1 363 ? -4.154 -4.954 -7.482 1.00 97.50 363 GLU A N 1
ATOM 2917 C CA . GLU A 1 363 ? -5.244 -4.017 -7.236 1.00 97.50 363 GLU A CA 1
ATOM 2918 C C . GLU A 1 363 ? -4.678 -2.819 -6.472 1.00 97.50 363 GLU A C 1
ATOM 2920 O O . GLU A 1 363 ? -4.236 -2.941 -5.329 1.00 97.50 363 GLU A O 1
ATOM 2925 N N . ALA A 1 364 ? -4.660 -1.656 -7.111 1.00 96.81 364 ALA A N 1
ATOM 2926 C CA . ALA A 1 364 ? -4.279 -0.408 -6.482 1.00 96.81 364 ALA A CA 1
ATOM 2927 C C . ALA A 1 364 ? -5.440 0.150 -5.657 1.00 96.81 364 ALA A C 1
ATOM 2929 O O . ALA A 1 364 ? -6.552 0.299 -6.159 1.00 96.81 364 ALA A O 1
ATOM 2930 N N . VAL A 1 365 ? -5.162 0.476 -4.400 1.00 95.38 365 VAL A N 1
ATOM 2931 C CA . VAL A 1 365 ? -6.100 1.060 -3.439 1.00 95.38 365 VAL A CA 1
ATOM 2932 C C . VAL A 1 365 ? -6.084 2.581 -3.582 1.00 95.38 365 VAL A C 1
ATOM 2934 O O . VAL A 1 365 ? -5.016 3.167 -3.764 1.00 95.38 365 VAL A O 1
ATOM 2937 N N . SER A 1 366 ? -7.246 3.226 -3.465 1.00 93.56 366 SER A N 1
ATOM 2938 C CA . SER A 1 366 ? -7.351 4.673 -3.249 1.00 93.56 366 SER A CA 1
ATOM 2939 C C . SER A 1 366 ? -8.068 4.928 -1.931 1.00 93.56 366 SER A C 1
ATOM 2941 O O . SER A 1 366 ? -9.256 4.642 -1.796 1.00 93.56 366 SER A O 1
ATOM 2943 N N . ILE A 1 367 ? -7.327 5.453 -0.957 1.00 91.81 367 ILE A N 1
ATOM 2944 C CA . ILE A 1 367 ? -7.871 5.833 0.345 1.00 91.81 367 ILE A CA 1
ATOM 2945 C C . ILE A 1 367 ? -8.812 7.028 0.172 1.00 91.81 367 ILE A C 1
ATOM 2947 O O . ILE A 1 367 ? -9.907 7.032 0.721 1.00 91.81 367 ILE A O 1
ATOM 2951 N N . GLU A 1 368 ? -8.427 7.994 -0.659 1.00 88.81 368 GLU A N 1
ATOM 2952 C CA . GLU A 1 368 ? -9.183 9.224 -0.886 1.00 88.81 368 GLU A CA 1
ATOM 2953 C C . GLU A 1 368 ? -10.574 8.940 -1.468 1.00 88.81 368 GLU A C 1
ATOM 2955 O O . GLU A 1 368 ? -11.549 9.565 -1.061 1.00 88.81 368 GLU A O 1
ATOM 2960 N N . GLU A 1 369 ? -10.672 7.959 -2.367 1.00 89.25 369 GLU A N 1
ATOM 2961 C CA . GLU A 1 369 ? -11.934 7.527 -2.981 1.00 89.25 369 GLU A CA 1
ATOM 2962 C C . GLU A 1 369 ? -12.640 6.412 -2.184 1.00 89.25 369 GLU A C 1
ATOM 2964 O O . GLU A 1 369 ? -13.700 5.945 -2.594 1.00 89.25 369 GLU A O 1
ATOM 2969 N N . GLY A 1 370 ? -12.063 5.943 -1.070 1.00 91.62 370 GLY A N 1
ATOM 2970 C CA . GLY A 1 370 ? -12.639 4.859 -0.268 1.00 91.62 370 GLY A CA 1
ATOM 2971 C C . GLY A 1 370 ? -12.672 3.499 -0.981 1.00 91.62 370 GLY A C 1
ATOM 2972 O O . GLY A 1 370 ? -13.464 2.637 -0.615 1.00 91.62 370 GLY A O 1
ATOM 2973 N N . MET A 1 371 ? -11.819 3.280 -1.990 1.00 93.50 371 MET A N 1
ATOM 2974 C CA . MET A 1 371 ? -11.835 2.082 -2.841 1.00 93.50 371 MET A CA 1
ATOM 2975 C C . MET A 1 371 ? -10.652 1.151 -2.560 1.00 93.50 371 MET A C 1
ATOM 2977 O O . MET A 1 371 ? -9.496 1.514 -2.790 1.00 93.50 371 MET A O 1
ATOM 2981 N N . ASP A 1 372 ? -10.926 -0.103 -2.183 1.00 94.88 372 ASP A N 1
ATOM 2982 C CA . ASP A 1 372 ? -9.896 -1.151 -2.059 1.00 94.88 372 ASP A CA 1
ATOM 2983 C C . ASP A 1 372 ? -9.405 -1.727 -3.406 1.00 94.88 372 ASP A C 1
ATOM 2985 O O . ASP A 1 372 ? -8.484 -2.557 -3.434 1.00 94.88 372 ASP A O 1
ATOM 2989 N N . CYS A 1 373 ? -9.993 -1.250 -4.509 1.00 96.12 373 CYS A N 1
ATOM 2990 C CA . CYS A 1 373 ? -9.592 -1.490 -5.891 1.00 96.12 373 CYS A CA 1
ATOM 2991 C C . CYS A 1 373 ? -10.024 -0.314 -6.797 1.00 96.12 373 CYS A C 1
ATOM 2993 O O . CYS A 1 373 ? -11.104 -0.318 -7.382 1.00 96.12 373 CYS A O 1
ATOM 2995 N N . TYR A 1 374 ? -9.163 0.693 -6.934 1.00 95.81 374 TYR A N 1
ATOM 2996 C CA . TYR A 1 374 ? -9.327 1.836 -7.843 1.00 95.81 374 TYR A CA 1
ATOM 2997 C C . TYR A 1 374 ? -8.828 1.530 -9.267 1.00 95.81 374 TYR A C 1
ATOM 2999 O O . TYR A 1 374 ? -9.440 1.918 -10.265 1.00 95.81 374 TYR A O 1
ATOM 3007 N N . TYR A 1 375 ? -7.713 0.807 -9.363 1.00 97.38 375 TYR A N 1
ATOM 3008 C CA . TYR A 1 375 ? -7.058 0.431 -10.615 1.00 97.38 375 TYR A CA 1
ATOM 3009 C C . TYR A 1 375 ? -6.538 -1.002 -10.519 1.00 97.38 375 TYR A C 1
ATOM 3011 O O . TYR A 1 375 ? -6.057 -1.396 -9.460 1.00 97.38 375 TYR A O 1
ATOM 3019 N N . ALA A 1 376 ? -6.605 -1.776 -11.600 1.00 98.31 376 ALA A N 1
ATOM 3020 C CA . ALA A 1 376 ? -6.137 -3.155 -11.607 1.00 98.31 376 ALA A CA 1
ATOM 3021 C C . ALA A 1 376 ? -5.373 -3.517 -12.884 1.00 98.31 376 ALA A C 1
ATOM 3023 O O . ALA A 1 376 ? -5.692 -3.069 -13.990 1.00 98.31 376 ALA A O 1
ATOM 3024 N N . HIS A 1 377 ? -4.359 -4.364 -12.729 1.00 98.69 377 HIS A N 1
ATOM 3025 C CA . HIS A 1 377 ? -3.561 -4.888 -13.832 1.00 98.69 377 HIS A CA 1
ATOM 3026 C C . HIS A 1 377 ? -2.912 -6.229 -13.468 1.00 98.69 377 HIS A C 1
ATOM 3028 O O . HIS A 1 377 ? -2.826 -6.613 -12.303 1.00 98.69 377 HIS A O 1
ATOM 3034 N N . GLU A 1 378 ? -2.435 -6.945 -14.479 1.00 98.62 378 GLU A N 1
ATOM 3035 C CA . GLU A 1 378 ? -1.619 -8.144 -14.336 1.00 98.62 378 GLU A CA 1
ATOM 3036 C C . GLU A 1 378 ? -0.214 -7.869 -14.842 1.00 98.62 378 GLU A C 1
ATOM 3038 O O . GLU A 1 378 ? -0.020 -7.678 -16.042 1.00 98.62 378 GLU A O 1
ATOM 3043 N N . VAL A 1 379 ? 0.766 -7.898 -13.944 1.00 98.62 379 VAL A N 1
ATOM 3044 C CA . VAL A 1 379 ? 2.180 -7.887 -14.320 1.00 98.62 379 VAL A CA 1
ATOM 3045 C C . VAL A 1 379 ? 2.686 -9.323 -14.393 1.00 98.62 379 VAL A C 1
ATOM 3047 O O . VAL A 1 379 ? 2.450 -10.129 -13.493 1.00 98.62 379 VAL A O 1
ATOM 3050 N N . THR A 1 380 ? 3.370 -9.661 -15.481 1.00 98.56 380 THR A N 1
ATOM 3051 C CA . THR A 1 380 ? 4.017 -10.964 -15.650 1.00 98.56 380 THR A CA 1
ATOM 3052 C C . THR A 1 380 ? 5.515 -10.810 -15.455 1.00 98.56 380 THR A C 1
ATOM 3054 O O . THR A 1 380 ? 6.151 -9.924 -16.032 1.00 98.56 380 THR A O 1
ATOM 3057 N N . LEU A 1 381 ? 6.061 -11.685 -14.619 1.00 98.44 381 LEU A N 1
ATOM 3058 C CA . LEU A 1 381 ? 7.438 -11.676 -14.167 1.00 98.44 381 LEU A CA 1
ATOM 3059 C C . LEU A 1 381 ? 8.137 -12.975 -14.587 1.00 98.44 381 LEU A C 1
ATOM 3061 O O . LEU A 1 381 ? 7.699 -14.070 -14.228 1.00 98.44 381 LEU A O 1
ATOM 3065 N N . GLY A 1 382 ? 9.233 -12.859 -15.332 1.00 96.94 382 GLY A N 1
ATOM 3066 C CA . GLY A 1 382 ? 10.143 -13.966 -15.627 1.00 96.94 382 GLY A CA 1
ATOM 3067 C C . GLY A 1 382 ? 11.148 -14.168 -14.496 1.00 96.94 382 GLY A C 1
ATOM 3068 O O . GLY A 1 382 ? 11.454 -13.221 -13.779 1.00 96.94 382 GLY A O 1
ATOM 3069 N N . ARG A 1 383 ? 11.664 -15.389 -14.319 1.00 93.19 383 ARG A N 1
ATOM 3070 C CA . ARG A 1 383 ? 12.701 -15.700 -13.318 1.00 93.19 383 ARG A CA 1
ATOM 3071 C C . ARG A 1 383 ? 14.071 -15.811 -13.980 1.00 93.19 383 ARG A C 1
ATOM 3073 O O . ARG A 1 383 ? 14.217 -16.541 -14.957 1.00 93.19 383 ARG A O 1
ATOM 3080 N N . ARG A 1 384 ? 15.075 -15.138 -13.417 1.00 89.62 384 ARG A N 1
ATOM 3081 C CA . ARG A 1 384 ? 16.488 -15.311 -13.782 1.00 89.62 384 ARG A CA 1
ATOM 3082 C C . ARG A 1 384 ? 17.131 -16.470 -13.023 1.00 89.62 384 ARG A C 1
ATOM 3084 O O . ARG A 1 384 ? 16.600 -16.951 -12.023 1.00 89.62 384 ARG A O 1
ATOM 3091 N N . GLU A 1 385 ? 18.298 -16.909 -13.498 1.00 85.94 385 GLU A N 1
ATOM 3092 C CA . GLU A 1 385 ? 19.076 -17.991 -12.871 1.00 85.94 385 GLU A CA 1
ATOM 3093 C C . GLU A 1 385 ? 19.474 -17.682 -11.418 1.00 85.94 385 GLU A C 1
ATOM 3095 O O . GLU A 1 385 ? 19.589 -18.593 -10.601 1.00 85.94 385 GLU A O 1
ATOM 3100 N N . ASP A 1 386 ? 19.650 -16.401 -11.083 1.00 86.69 386 ASP A N 1
ATOM 3101 C CA . ASP A 1 386 ? 19.957 -15.920 -9.732 1.00 86.69 386 ASP A CA 1
ATOM 3102 C C . ASP A 1 386 ? 18.722 -15.819 -8.813 1.00 86.69 386 ASP A C 1
ATOM 3104 O O . ASP A 1 386 ? 18.851 -15.489 -7.634 1.00 86.69 386 ASP A O 1
ATOM 3108 N N . GLY A 1 387 ? 17.531 -16.131 -9.332 1.00 86.06 387 GLY A N 1
ATOM 3109 C CA . GLY A 1 387 ? 16.263 -16.093 -8.608 1.00 86.06 387 GLY A CA 1
ATOM 3110 C C . GLY A 1 387 ? 15.558 -14.734 -8.602 1.00 86.06 387 GLY A C 1
ATOM 3111 O O . GLY A 1 387 ? 14.450 -14.657 -8.068 1.00 86.06 387 GLY A O 1
ATOM 3112 N N . ARG A 1 388 ? 16.142 -13.682 -9.196 1.00 90.06 388 ARG A N 1
ATOM 3113 C CA . ARG A 1 388 ? 15.478 -12.378 -9.351 1.00 90.06 388 ARG A CA 1
ATOM 3114 C C . ARG A 1 388 ? 14.386 -12.436 -10.412 1.00 90.06 388 ARG A C 1
ATOM 3116 O O . ARG A 1 388 ? 14.473 -13.210 -11.370 1.00 90.06 388 ARG A O 1
ATOM 3123 N N . TYR A 1 389 ? 13.364 -11.598 -10.250 1.00 95.50 389 TYR A N 1
ATOM 3124 C CA . TYR A 1 389 ? 12.353 -11.420 -11.282 1.00 95.50 389 TYR A CA 1
ATOM 3125 C C . TYR A 1 389 ? 12.732 -10.312 -12.269 1.00 95.50 389 TYR A C 1
ATOM 3127 O O . TYR A 1 389 ? 13.363 -9.324 -11.906 1.00 95.50 389 TYR A O 1
ATOM 3135 N N . VAL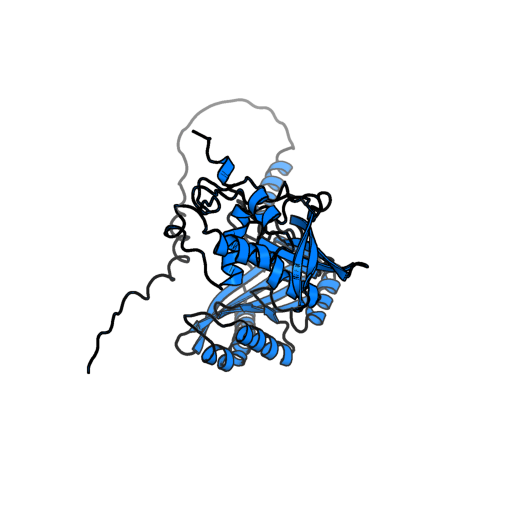 A 1 390 ? 12.292 -10.477 -13.512 1.00 97.00 390 VAL A N 1
ATOM 3136 C CA . VAL A 1 390 ? 12.328 -9.462 -14.572 1.00 97.00 390 VAL A CA 1
ATOM 3137 C C . VAL A 1 390 ? 10.931 -9.255 -15.135 1.00 97.00 390 VAL A C 1
ATOM 3139 O O . VAL A 1 390 ? 10.143 -10.198 -15.202 1.00 97.00 390 VAL A O 1
ATOM 3142 N N . TYR A 1 391 ? 10.614 -8.040 -15.568 1.00 98.19 391 TYR A N 1
ATOM 3143 C CA . TYR A 1 391 ? 9.336 -7.755 -16.209 1.00 98.19 391 TYR A CA 1
ATOM 3144 C C . TYR A 1 391 ? 9.319 -8.337 -17.622 1.00 98.19 391 TYR A C 1
ATOM 3146 O O . TYR A 1 391 ? 10.215 -8.066 -18.421 1.00 98.19 391 TYR A O 1
ATOM 3154 N N . VAL A 1 392 ? 8.275 -9.104 -17.941 1.00 97.62 392 VAL A N 1
ATOM 3155 C CA . VAL A 1 392 ? 8.091 -9.704 -19.278 1.00 97.62 392 VAL A CA 1
ATOM 3156 C C . VAL A 1 392 ? 6.750 -9.352 -19.923 1.00 97.62 392 VAL A C 1
ATOM 3158 O O . VAL A 1 392 ? 6.536 -9.619 -21.105 1.00 97.62 392 VAL A O 1
ATOM 3161 N N . GLY A 1 393 ? 5.843 -8.735 -19.169 1.00 97.88 393 GLY A N 1
ATOM 3162 C CA . GLY A 1 393 ? 4.620 -8.177 -19.723 1.00 97.88 393 GLY A CA 1
ATOM 3163 C C . GLY A 1 393 ? 3.737 -7.516 -18.679 1.00 97.88 393 GLY A C 1
ATOM 3164 O O . GLY A 1 393 ? 3.889 -7.728 -17.475 1.00 97.88 393 GLY A O 1
ATOM 3165 N N . ASN A 1 394 ? 2.773 -6.743 -19.159 1.00 98.56 394 ASN A N 1
ATOM 3166 C CA . ASN A 1 394 ? 1.697 -6.186 -18.357 1.00 98.56 394 ASN A CA 1
ATOM 3167 C C . ASN A 1 394 ? 0.396 -6.190 -19.156 1.00 98.56 394 ASN A C 1
ATOM 3169 O O . ASN A 1 394 ? 0.401 -5.952 -20.365 1.00 98.56 394 ASN A O 1
ATOM 3173 N N . ARG A 1 395 ? -0.727 -6.404 -18.474 1.00 98.31 395 ARG A N 1
ATOM 3174 C CA . ARG A 1 395 ? -2.064 -6.254 -19.047 1.00 98.31 395 ARG A CA 1
ATOM 3175 C C . ARG A 1 395 ? -2.963 -5.479 -18.101 1.00 98.31 395 ARG A C 1
ATOM 3177 O O . ARG A 1 395 ? -3.152 -5.877 -16.958 1.00 98.31 395 ARG A O 1
ATOM 3184 N N . VAL A 1 396 ? -3.553 -4.399 -18.591 1.00 98.25 396 VAL A N 1
ATOM 3185 C CA . VAL A 1 396 ? -4.498 -3.583 -17.830 1.00 98.25 396 VAL A CA 1
ATOM 3186 C C . VAL A 1 396 ? -5.843 -4.296 -17.737 1.00 98.25 396 VAL A C 1
ATOM 3188 O O . VAL A 1 396 ? -6.443 -4.645 -18.760 1.00 98.25 396 VAL A O 1
ATOM 3191 N N . ASP A 1 397 ? -6.353 -4.453 -16.518 1.00 98.19 397 ASP A N 1
ATOM 3192 C CA . ASP A 1 397 ? -7.705 -4.946 -16.277 1.00 98.19 397 ASP A CA 1
ATOM 3193 C C . ASP A 1 397 ? -8.686 -3.771 -16.351 1.00 98.19 397 ASP A C 1
ATOM 3195 O O . ASP A 1 397 ? -8.990 -3.092 -15.369 1.00 98.19 397 ASP A O 1
ATOM 3199 N N . ARG A 1 398 ? -9.153 -3.496 -17.571 1.00 96.56 398 ARG A N 1
ATOM 3200 C CA . ARG A 1 398 ? -10.052 -2.370 -17.861 1.00 96.56 398 ARG A CA 1
ATOM 3201 C C . ARG A 1 398 ? -11.461 -2.565 -17.314 1.00 96.56 398 ARG A C 1
ATOM 3203 O O . ARG A 1 398 ? -12.172 -1.580 -17.174 1.00 96.56 398 ARG A O 1
ATOM 3210 N N . GLU A 1 399 ? -11.874 -3.804 -17.063 1.00 96.19 399 GLU A N 1
ATOM 3211 C CA . GLU A 1 399 ? -13.213 -4.098 -16.545 1.00 96.19 399 GLU A CA 1
ATOM 3212 C C . GLU A 1 399 ? -13.276 -3.844 -15.040 1.00 96.19 399 GLU A C 1
ATOM 3214 O O . GLU A 1 399 ? -14.266 -3.310 -14.544 1.00 96.19 399 GLU A O 1
ATOM 3219 N N . ARG A 1 400 ? -12.204 -4.197 -14.321 1.00 94.62 400 ARG A N 1
ATOM 3220 C CA . ARG A 1 400 ? -12.092 -3.998 -12.872 1.00 94.62 400 ARG A CA 1
ATOM 3221 C C . ARG A 1 400 ? -11.639 -2.587 -12.486 1.00 94.62 400 ARG A C 1
ATOM 3223 O O . ARG A 1 400 ? -11.902 -2.149 -11.370 1.00 94.62 400 ARG A O 1
ATOM 3230 N N . SER A 1 401 ? -10.944 -1.880 -13.376 1.00 95.12 401 SER A N 1
ATOM 3231 C CA . SER A 1 401 ? -10.425 -0.539 -13.093 1.00 95.12 401 SER A CA 1
ATOM 3232 C C . SER A 1 401 ? -11.525 0.518 -13.122 1.00 95.12 401 SER A C 1
ATOM 3234 O O . SER A 1 401 ? -12.147 0.739 -14.159 1.00 95.12 401 SER A O 1
ATOM 3236 N N . TYR A 1 402 ? -11.690 1.247 -12.017 1.00 94.31 402 TYR A N 1
ATOM 3237 C CA . TYR A 1 402 ? -12.527 2.447 -11.981 1.00 94.31 402 TYR A CA 1
ATOM 3238 C C . TYR A 1 402 ? -11.907 3.572 -12.819 1.00 94.31 402 TYR A C 1
ATOM 3240 O O . TYR A 1 402 ? -12.578 4.206 -13.633 1.00 94.31 402 TYR A O 1
ATOM 3248 N N . CYS A 1 403 ? -10.599 3.789 -12.663 1.00 92.06 403 CYS A N 1
ATOM 3249 C CA . CYS A 1 403 ? -9.847 4.744 -13.465 1.00 92.06 403 CYS A CA 1
ATOM 3250 C C . CYS A 1 403 ? -8.423 4.240 -13.695 1.00 92.06 403 CYS A C 1
ATOM 3252 O O . CYS A 1 403 ? -7.741 3.810 -12.769 1.00 92.06 403 CYS A O 1
ATOM 3254 N N . ILE A 1 404 ? -7.962 4.317 -14.941 1.00 93.69 404 ILE A N 1
ATOM 3255 C CA . ILE A 1 404 ? -6.563 4.057 -15.281 1.00 93.69 404 ILE A CA 1
ATOM 3256 C C . ILE A 1 404 ? -5.789 5.355 -15.025 1.00 93.69 404 ILE A C 1
ATOM 3258 O O . ILE A 1 404 ? -6.161 6.378 -15.614 1.00 93.69 404 ILE A O 1
ATOM 3262 N N . PRO A 1 405 ? -4.729 5.348 -14.193 1.00 94.31 405 PRO A N 1
ATOM 3263 C CA . PRO A 1 405 ? -3.882 6.519 -14.009 1.00 94.31 405 PRO A CA 1
ATOM 3264 C C . PRO A 1 405 ? -3.414 7.075 -15.355 1.00 94.31 405 PRO A C 1
ATOM 3266 O O . PRO A 1 405 ? -2.931 6.352 -16.229 1.00 94.31 405 PRO A O 1
ATOM 3269 N N . ALA A 1 406 ? -3.603 8.375 -15.544 1.00 93.19 406 ALA A N 1
ATOM 3270 C CA . ALA A 1 406 ? -3.273 9.044 -16.780 1.00 93.19 406 ALA A CA 1
ATOM 3271 C C . ALA A 1 406 ? -1.762 9.254 -16.875 1.00 93.19 406 ALA A C 1
ATOM 3273 O O . ALA A 1 406 ? -1.112 9.778 -15.969 1.00 93.19 406 ALA A O 1
ATOM 3274 N N . TYR A 1 407 ? -1.220 8.899 -18.031 1.00 94.56 407 TYR A N 1
ATOM 3275 C CA . TYR A 1 407 ? 0.192 9.026 -18.330 1.00 94.56 407 TYR A CA 1
ATOM 3276 C C . TYR A 1 407 ? 0.396 9.700 -19.682 1.00 94.56 407 TYR A C 1
ATOM 3278 O O . TYR A 1 407 ? -0.373 9.515 -20.626 1.00 94.56 407 TYR A O 1
ATOM 3286 N N . ARG A 1 408 ? 1.467 10.485 -19.759 1.00 94.25 408 ARG A N 1
ATOM 3287 C CA . ARG A 1 408 ? 1.984 11.073 -20.987 1.00 94.25 408 ARG A CA 1
ATOM 3288 C C . ARG A 1 408 ? 3.501 11.040 -20.905 1.00 94.25 408 ARG A C 1
ATOM 3290 O O . ARG A 1 408 ? 4.048 11.486 -19.895 1.00 94.25 408 ARG A O 1
ATOM 3297 N N . ALA A 1 409 ? 4.159 10.555 -21.954 1.00 94.06 409 ALA A N 1
ATOM 3298 C CA . ALA A 1 409 ? 5.613 10.462 -21.970 1.00 94.06 409 ALA A CA 1
ATOM 3299 C C . ALA A 1 409 ? 6.248 11.845 -21.827 1.00 94.06 409 ALA A C 1
ATOM 3301 O O . ALA A 1 409 ? 5.799 12.809 -22.457 1.00 94.06 409 ALA A O 1
ATOM 3302 N N . ARG A 1 410 ? 7.308 11.966 -21.020 1.00 92.12 410 ARG A N 1
ATOM 3303 C CA . ARG A 1 410 ? 7.868 13.288 -20.672 1.00 92.12 410 ARG A CA 1
ATOM 3304 C C . ARG A 1 410 ? 8.329 14.087 -21.886 1.00 92.12 410 ARG A C 1
ATOM 3306 O O . ARG A 1 410 ? 8.074 15.288 -21.970 1.00 92.12 410 ARG A O 1
ATOM 3313 N N . ARG A 1 411 ? 8.907 13.411 -22.876 1.00 90.12 411 ARG A N 1
ATOM 3314 C CA . ARG A 1 411 ? 9.297 14.009 -24.165 1.00 90.12 411 ARG A CA 1
ATOM 3315 C C . ARG A 1 411 ? 8.139 14.666 -24.929 1.00 90.12 411 ARG A C 1
ATOM 3317 O O . ARG A 1 411 ? 8.367 15.523 -25.769 1.00 90.12 411 ARG A O 1
ATOM 3324 N N . GLU A 1 412 ? 6.890 14.263 -24.691 1.00 91.50 412 GLU A N 1
ATOM 3325 C CA . GLU A 1 412 ? 5.737 14.773 -25.444 1.00 91.50 412 GLU A CA 1
ATOM 3326 C C . GLU A 1 412 ? 5.274 16.129 -24.927 1.00 91.50 412 GLU A C 1
ATOM 3328 O O . GLU A 1 412 ? 4.491 16.805 -25.594 1.00 91.50 412 GLU A O 1
ATOM 3333 N N . PHE A 1 413 ? 5.737 16.539 -23.747 1.00 86.25 413 PHE A N 1
ATOM 3334 C CA . PHE A 1 413 ? 5.530 17.892 -23.242 1.00 86.25 413 PHE A CA 1
ATOM 3335 C C . PHE A 1 413 ? 6.421 18.910 -23.972 1.00 86.25 413 PHE A C 1
ATOM 3337 O O . PHE A 1 413 ? 6.131 20.109 -23.959 1.00 86.25 413 PHE A O 1
ATOM 3344 N N . GLU A 1 414 ? 7.460 18.449 -24.671 1.00 68.38 414 GLU A N 1
ATOM 3345 C CA . GLU A 1 414 ? 8.324 19.286 -25.495 1.00 68.38 414 GLU A CA 1
ATOM 3346 C C . GLU A 1 414 ? 7.643 19.580 -26.838 1.00 68.38 414 GLU A C 1
ATOM 3348 O O . GLU A 1 414 ? 7.632 18.774 -27.763 1.00 68.38 414 GLU A O 1
ATOM 3353 N N . GLY A 1 415 ? 7.011 20.751 -26.931 1.00 54.34 415 GLY A N 1
ATOM 3354 C CA . GLY A 1 415 ? 6.277 21.182 -28.129 1.00 54.34 415 GLY A CA 1
ATOM 3355 C C . GLY A 1 415 ? 4.997 21.962 -27.836 1.00 54.34 415 GLY A C 1
ATOM 3356 O O . GLY A 1 415 ? 4.492 22.644 -28.723 1.00 54.34 415 GLY A O 1
ATOM 3357 N N . ALA A 1 416 ? 4.506 21.934 -26.592 1.00 43.16 416 ALA A N 1
ATOM 3358 C CA . ALA A 1 416 ? 3.446 22.825 -26.126 1.00 43.16 416 ALA A CA 1
ATOM 3359 C C . ALA A 1 416 ? 4.037 24.212 -25.810 1.00 43.16 416 ALA A C 1
ATOM 3361 O O . ALA A 1 416 ? 4.337 24.526 -24.658 1.00 43.16 416 ALA A O 1
ATOM 3362 N N . LYS A 1 417 ? 4.288 25.009 -26.852 1.00 35.81 417 LYS A N 1
ATOM 3363 C CA . LYS A 1 417 ? 4.544 26.451 -26.727 1.00 35.81 417 LYS A CA 1
ATOM 3364 C C . LYS A 1 417 ? 3.271 27.246 -26.937 1.00 35.81 417 LYS A C 1
ATOM 3366 O O . LYS A 1 417 ? 2.523 26.891 -27.874 1.00 35.81 417 LYS A O 1
#

pLDDT: mean 84.95, std 22.22, range [24.16, 98.75]